Protein AF-0000000068832006 (afdb_homodimer)

Nearest PDB structures (foldseek):
  6ysb-assembly2_A  TM=9.174E-01  e=2.600E-36  Pyrus ussuriensis x Pyrus communis
  6ytz-assembly1_A-2  TM=9.062E-01  e=1.593E-36  Malus domestica
  6eow-assembly1_A  TM=9.172E-01  e=2.661E-35  Rubus idaeus
  4nh4-assembly1_A  TM=9.152E-01  e=1.357E-35  Zingiber officinale
  6eow-assembly2_D-2  TM=9.122E-01  e=2.661E-35  Rubus idaeus

Radius of gyration: 29.53 Å; Cα contacts (8 Å, |Δi|>4): 1652; chains: 2; bounding box: 50×93×69 Å

pLDDT: mean 96.19, std 4.78, range [53.78, 99.0]

Sequence (690 aa):
MAAPSTTKVWTLQHKPRGPVTADTFALENKPLRPLNDGEILVKLVYLSNDPAQRTWIDPSVVKERAYGPAPDEGDAMPSGFVGKVVQSKSASWKEGDLVNGLGSWSEYLVLNEKAVFPARTLEGYPTSIALSALGMTTLTAYCGLHEVGHVKPEHTVVISGAAGATGSAAVQIAKNIVGCKRVVGIAGGPEKCAWVKKLGADECLDYRSPSFEDDLVKATDGYVDVYFDNVGGSILNSMFKRMKRFSRIIACGAISGYNSRETVNMNNIFEVISMRITMQGFIVSDFMAQWPAAIEAVKKAIKEGKFTTEGTETLVKAQFDEVPQVWQRLFSGQNQGKLVTQLESMAAPSTTKVWTLQHKPRGPVTADTFALENKPLRPLNDGEILVKLVYLSNDPAQRTWIDPSVVKERAYGPAPDEGDAMPSGFVGKVVQSKSASWKEGDLVNGLGSWSEYLVLNEKAVFPARTLEGYPTSIALSALGMTTLTAYCGLHEVGHVKPEHTVVISGAAGATGSAAVQIAKNIVGCKRVVGIAGGPEKCAWVKKLGADECLDYRSPSFEDDLVKATDGYVDVYFDNVGGSILNSMFKRMKRFSRIIACGAISGYNSRETVNMNNIFEVISMRITMQGFIVSDFMAQWPAAIEAVKKAIKEGKFTTEGTETLVKAQFDEVPQVWQRLFSGQNQGKLVTQLES

Organism: Rhodotorula toruloides (NCBI:txid5286)

Structure (mmCIF, N/CA/C/O backbone):
data_AF-0000000068832006-model_v1
#
loop_
_entity.id
_entity.type
_entity.pdbx_description
1 polymer 'BY PROTMAP: gi|472587069|gb|EMS24568.1| quinone oxidoreductase'
#
loop_
_atom_site.group_PDB
_atom_site.id
_atom_site.type_symbol
_atom_site.label_atom_id
_atom_site.label_alt_id
_atom_site.label_comp_id
_atom_site.label_asym_id
_atom_site.label_entity_id
_atom_site.label_seq_id
_atom_site.pdbx_PDB_ins_code
_atom_site.Cartn_x
_atom_site.Cartn_y
_atom_site.Cartn_z
_atom_site.occupancy
_atom_site.B_iso_or_equiv
_atom_site.auth_seq_id
_atom_site.auth_comp_id
_atom_site.auth_asym_id
_atom_site.auth_atom_id
_atom_site.pdbx_PDB_model_num
ATOM 1 N N . MET A 1 1 ? 10.836 -48.312 -21.375 1 53.81 1 MET A N 1
ATOM 2 C CA . MET A 1 1 ? 10.938 -47.656 -22.672 1 53.81 1 MET A CA 1
ATOM 3 C C . MET A 1 1 ? 12.234 -46.875 -22.781 1 53.81 1 MET A C 1
ATOM 5 O O . MET A 1 1 ? 12.734 -46.344 -21.781 1 53.81 1 MET A O 1
ATOM 9 N N . ALA A 1 2 ? 12.977 -46.969 -23.797 1 67.75 2 ALA A N 1
ATOM 10 C CA . ALA A 1 2 ? 14.242 -46.25 -24 1 67.75 2 ALA A CA 1
ATOM 11 C C . ALA A 1 2 ? 14.047 -44.75 -23.875 1 67.75 2 ALA A C 1
ATOM 13 O O . ALA A 1 2 ? 13.023 -44.188 -24.312 1 67.75 2 ALA A O 1
ATOM 14 N N . ALA A 1 3 ? 14.828 -44.094 -23.078 1 79.25 3 ALA A N 1
ATOM 15 C CA . ALA A 1 3 ? 14.797 -42.656 -22.938 1 79.25 3 ALA A CA 1
ATOM 16 C C . ALA A 1 3 ? 14.922 -41.969 -24.297 1 79.25 3 ALA A C 1
ATOM 18 O O . ALA A 1 3 ? 15.688 -42.406 -25.156 1 79.25 3 ALA A O 1
ATOM 19 N N . PRO A 1 4 ? 14.023 -41.031 -24.531 1 90.62 4 PRO A N 1
ATOM 20 C CA . PRO A 1 4 ? 14.133 -40.312 -25.812 1 90.62 4 PRO A CA 1
ATOM 21 C C . PRO A 1 4 ? 15.461 -39.594 -25.953 1 90.62 4 PRO A C 1
ATOM 23 O O . PRO A 1 4 ? 16.125 -39.281 -24.969 1 90.62 4 PRO A O 1
ATOM 26 N N . SER A 1 5 ? 15.875 -39.375 -27.25 1 93.88 5 SER A N 1
ATOM 27 C CA . SER A 1 5 ? 17.125 -38.688 -27.531 1 93.88 5 SER A CA 1
ATOM 28 C C . SER A 1 5 ? 16.875 -37.188 -27.703 1 93.88 5 SER A C 1
ATOM 30 O O . SER A 1 5 ? 17.828 -36.406 -27.719 1 93.88 5 SER A O 1
ATOM 32 N N . THR A 1 6 ? 15.602 -36.812 -27.922 1 96.44 6 THR A N 1
ATOM 33 C CA . THR A 1 6 ? 15.219 -35.406 -28.062 1 96.44 6 THR A CA 1
ATOM 34 C C . THR A 1 6 ? 13.977 -35.125 -27.234 1 96.44 6 THR A C 1
ATOM 36 O O . THR A 1 6 ? 13.312 -36.031 -26.734 1 96.44 6 THR A O 1
ATOM 39 N N . THR A 1 7 ? 13.758 -33.844 -27.031 1 97.31 7 THR A N 1
ATOM 40 C CA . THR A 1 7 ? 12.555 -33.406 -26.359 1 97.31 7 THR A CA 1
ATOM 41 C C . THR A 1 7 ? 12 -32.156 -27.016 1 97.31 7 THR A C 1
ATOM 43 O O . THR A 1 7 ? 12.766 -31.344 -27.562 1 97.31 7 THR A O 1
ATOM 46 N N . LYS A 1 8 ? 10.641 -32.031 -27.016 1 97.81 8 LYS A N 1
ATOM 47 C CA . LYS A 1 8 ? 10.008 -30.781 -27.438 1 97.81 8 LYS A CA 1
ATOM 48 C C . LYS A 1 8 ? 10.047 -29.734 -26.328 1 97.81 8 LYS A C 1
ATOM 50 O O . LYS A 1 8 ? 9.852 -30.062 -25.156 1 97.81 8 LYS A O 1
ATOM 55 N N . VAL A 1 9 ? 10.352 -28.5 -26.703 1 98.31 9 VAL A N 1
ATOM 56 C CA . VAL A 1 9 ? 10.438 -27.391 -25.75 1 98.31 9 VAL A CA 1
ATOM 57 C C . VAL A 1 9 ? 9.836 -26.141 -26.375 1 98.31 9 VAL A C 1
ATOM 59 O O . VAL A 1 9 ? 10.031 -25.859 -27.562 1 98.31 9 VAL A O 1
ATOM 62 N N . TRP A 1 10 ? 9 -25.406 -25.609 1 98.56 10 TRP A N 1
ATOM 63 C CA . TRP A 1 10 ? 8.602 -24.062 -26.016 1 98.56 10 TRP A CA 1
ATOM 64 C C . TRP A 1 10 ? 9.609 -23.031 -25.516 1 98.56 10 TRP A C 1
ATOM 66 O O . TRP A 1 10 ? 9.906 -22.969 -24.312 1 98.56 10 TRP A O 1
ATOM 76 N N . THR A 1 11 ? 10.117 -22.266 -26.406 1 98.5 11 THR A N 1
ATOM 77 C CA . THR A 1 11 ? 11.086 -21.219 -26.047 1 98.5 11 THR A CA 1
ATOM 78 C C . THR A 1 11 ? 10.477 -19.844 -26.234 1 98.5 11 THR A C 1
ATOM 80 O O . THR A 1 11 ? 9.602 -19.641 -27.078 1 98.5 11 THR A O 1
ATOM 83 N N . LEU A 1 12 ? 10.867 -18.906 -25.391 1 98.38 12 LEU A N 1
ATOM 84 C CA . LEU A 1 12 ? 10.469 -17.5 -25.5 1 98.38 12 LEU A CA 1
ATOM 85 C C . LEU A 1 12 ? 11.195 -16.828 -26.656 1 98.38 12 LEU A C 1
ATOM 87 O O . LEU A 1 12 ? 12.422 -16.688 -26.641 1 98.38 12 LEU A O 1
ATOM 91 N N . GLN A 1 13 ? 10.43 -16.375 -27.594 1 97.56 13 GLN A N 1
ATOM 92 C CA . GLN A 1 13 ? 11.055 -15.781 -28.781 1 97.56 13 GLN A CA 1
ATOM 93 C C . GLN A 1 13 ? 11.211 -14.273 -28.609 1 97.56 13 GLN A C 1
ATOM 95 O O . GLN A 1 13 ? 12.25 -13.703 -28.953 1 97.56 13 GLN A O 1
ATOM 100 N N . HIS A 1 14 ? 10.125 -13.664 -28.172 1 94.81 14 HIS A N 1
ATOM 101 C CA . HIS A 1 14 ? 10.117 -12.227 -27.922 1 94.81 14 HIS A CA 1
ATOM 102 C C . HIS A 1 14 ? 9.305 -11.898 -26.672 1 94.81 14 HIS A C 1
ATOM 104 O O . HIS A 1 14 ? 8.219 -12.445 -26.469 1 94.81 14 HIS A O 1
ATOM 110 N N . LYS A 1 15 ? 9.883 -11.039 -25.891 1 94.12 15 LYS A N 1
ATOM 111 C CA . LYS A 1 15 ? 9.125 -10.555 -24.75 1 94.12 15 LYS A CA 1
ATOM 112 C C . LYS A 1 15 ? 8.016 -9.602 -25.172 1 94.12 15 LYS A C 1
ATOM 114 O O . LYS A 1 15 ? 8.281 -8.594 -25.828 1 94.12 15 LYS A O 1
ATOM 119 N N . PRO A 1 16 ? 6.906 -9.922 -24.75 1 91.56 16 PRO A N 1
ATOM 120 C CA . PRO A 1 16 ? 5.785 -9.141 -25.281 1 91.56 16 PRO A CA 1
ATOM 121 C C . PRO A 1 16 ? 5.594 -7.816 -24.531 1 91.56 16 PRO A C 1
ATOM 123 O O . PRO A 1 16 ? 5.668 -7.785 -23.297 1 91.56 16 PRO A O 1
ATOM 126 N N . ARG A 1 17 ? 5.328 -6.617 -25.094 1 82.62 17 ARG A N 1
ATOM 127 C CA . ARG A 1 17 ? 4.984 -5.324 -24.5 1 82.62 17 ARG A CA 1
ATOM 128 C C . ARG A 1 17 ? 3.473 -5.156 -24.391 1 82.62 17 ARG A C 1
ATOM 130 O O . ARG A 1 17 ? 2.986 -4.348 -23.609 1 82.62 17 ARG A O 1
ATOM 137 N N . GLY A 1 18 ? 2.705 -6.035 -24.953 1 82.31 18 GLY A N 1
ATOM 138 C CA . GLY A 1 18 ? 1.256 -6.145 -24.969 1 82.31 18 GLY A CA 1
ATOM 139 C C . GLY A 1 18 ? 0.763 -7.574 -24.859 1 82.31 18 GLY A C 1
ATOM 140 O O . GLY A 1 18 ? 1.41 -8.414 -24.234 1 82.31 18 GLY A O 1
ATOM 141 N N . PRO A 1 19 ? -0.355 -7.77 -25.359 1 85.88 19 PRO A N 1
ATOM 142 C CA . PRO A 1 19 ? -0.875 -9.141 -25.281 1 85.88 19 PRO A CA 1
ATOM 143 C C . PRO A 1 19 ? 0.062 -10.164 -25.906 1 85.88 19 PRO A C 1
ATOM 145 O O . PRO A 1 19 ? 0.796 -9.836 -26.844 1 85.88 19 PRO A O 1
ATOM 148 N N . VAL A 1 20 ? 0.102 -11.305 -25.359 1 91.38 20 VAL A N 1
ATOM 149 C CA . VAL A 1 20 ? 0.859 -12.422 -25.922 1 91.38 20 VAL A CA 1
ATOM 150 C C . VAL A 1 20 ? 0.28 -12.82 -27.266 1 91.38 20 VAL A C 1
ATOM 152 O O . VAL A 1 20 ? -0.939 -12.938 -27.422 1 91.38 20 VAL A O 1
ATOM 155 N N . THR A 1 21 ? 1.169 -12.922 -28.234 1 89.88 21 THR A N 1
ATOM 156 C CA . THR A 1 21 ? 0.768 -13.328 -29.578 1 89.88 21 THR A CA 1
ATOM 157 C C . THR A 1 21 ? 1.37 -14.68 -29.938 1 89.88 21 THR A C 1
ATOM 159 O O . THR A 1 21 ? 2.164 -15.234 -29.172 1 89.88 21 THR A O 1
ATOM 162 N N . ALA A 1 22 ? 0.987 -15.188 -31.094 1 86.31 22 ALA A N 1
ATOM 163 C CA . ALA A 1 22 ? 1.406 -16.516 -31.516 1 86.31 22 ALA A CA 1
ATOM 164 C C . ALA A 1 22 ? 2.92 -16.594 -31.688 1 86.31 22 ALA A C 1
ATOM 166 O O . ALA A 1 22 ? 3.523 -17.656 -31.531 1 86.31 22 ALA A O 1
ATOM 167 N N . ASP A 1 23 ? 3.535 -15.508 -31.922 1 90.69 23 ASP A N 1
ATOM 168 C CA . ASP A 1 23 ? 4.965 -15.508 -32.219 1 90.69 23 ASP A CA 1
ATOM 169 C C . ASP A 1 23 ? 5.797 -15.266 -30.969 1 90.69 23 ASP A C 1
ATOM 171 O O . ASP A 1 23 ? 7.023 -15.203 -31.031 1 90.69 23 ASP A O 1
ATOM 175 N N . THR A 1 24 ? 5.156 -15.141 -29.875 1 96.75 24 THR A N 1
ATOM 176 C CA . THR A 1 24 ? 5.867 -14.945 -28.609 1 96.75 24 THR A CA 1
ATOM 177 C C . THR A 1 24 ? 6.68 -16.188 -28.25 1 96.75 24 THR A C 1
ATOM 179 O O . THR A 1 24 ? 7.762 -16.078 -27.672 1 96.75 24 THR A O 1
ATOM 182 N N . PHE A 1 25 ? 6.191 -17.297 -28.625 1 98.06 25 PHE A N 1
ATOM 183 C CA . PHE A 1 25 ? 6.852 -18.562 -28.328 1 98.06 25 PHE A CA 1
ATOM 184 C C .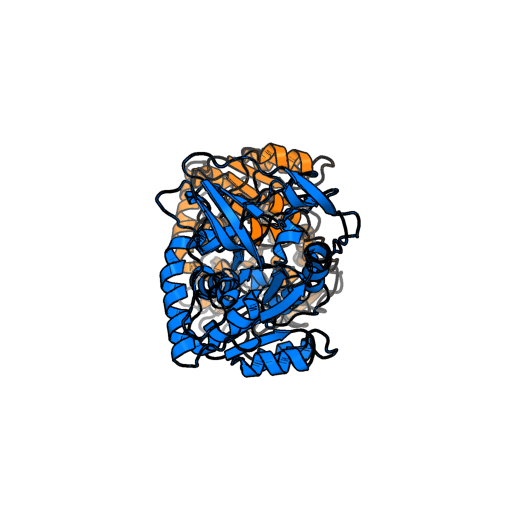 PHE A 1 25 ? 7.109 -19.359 -29.594 1 98.06 25 PHE A C 1
ATOM 186 O O . PHE A 1 25 ? 6.449 -19.156 -30.609 1 98.06 25 PHE A O 1
ATOM 193 N N . ALA A 1 26 ? 8.039 -20.25 -29.531 1 98.12 26 ALA A N 1
ATOM 194 C CA . ALA A 1 26 ? 8.312 -21.188 -30.609 1 98.12 26 ALA A CA 1
ATOM 195 C C . ALA A 1 26 ? 8.516 -22.594 -30.078 1 98.12 26 ALA A C 1
ATOM 197 O O . ALA A 1 26 ? 9.141 -22.781 -29.031 1 98.12 26 ALA A O 1
ATOM 198 N N . LEU A 1 27 ? 8 -23.547 -30.828 1 98.06 27 LEU A N 1
ATOM 199 C CA . LEU A 1 27 ? 8.219 -24.953 -30.516 1 98.06 27 LEU A CA 1
ATOM 200 C C . LEU A 1 27 ? 9.508 -25.469 -31.141 1 98.06 27 LEU A C 1
ATOM 202 O O . LEU A 1 27 ? 9.719 -25.328 -32.344 1 98.06 27 LEU A O 1
ATOM 206 N N . GLU A 1 28 ? 10.336 -26.016 -30.297 1 97.88 28 GLU A N 1
ATOM 207 C CA . GLU A 1 28 ? 11.625 -26.516 -30.766 1 97.88 28 GLU A CA 1
ATOM 208 C C . GLU A 1 28 ? 11.852 -27.969 -30.312 1 97.88 28 GLU A C 1
ATOM 210 O O . GLU A 1 28 ? 11.289 -28.406 -29.312 1 97.88 28 GLU A O 1
ATOM 215 N N . ASN A 1 29 ? 12.641 -28.672 -31.125 1 97.44 29 ASN A N 1
ATOM 216 C CA . ASN A 1 29 ? 13.188 -29.969 -30.719 1 97.44 29 ASN A CA 1
ATOM 217 C C . ASN A 1 29 ? 14.648 -29.844 -30.281 1 97.44 29 ASN A C 1
ATOM 219 O O . ASN A 1 29 ? 15.492 -29.406 -31.062 1 97.44 29 ASN A O 1
ATOM 223 N N . LYS A 1 30 ? 14.844 -30.203 -29.062 1 96.75 30 LYS A N 1
ATOM 224 C CA . LYS A 1 30 ? 16.203 -30.094 -28.516 1 96.75 30 LYS A CA 1
ATOM 225 C C . LYS A 1 30 ? 16.75 -31.469 -28.141 1 96.75 30 LYS A C 1
ATOM 227 O O . LYS A 1 30 ? 16 -32.344 -27.719 1 96.75 30 LYS A O 1
ATOM 232 N N . PRO A 1 31 ? 18.031 -31.625 -28.266 1 96.31 31 PRO A N 1
ATOM 233 C CA . PRO A 1 31 ? 18.625 -32.906 -27.828 1 96.31 31 PRO A CA 1
ATOM 234 C C . PRO A 1 31 ? 18.594 -33.094 -26.312 1 96.31 31 PRO A C 1
ATOM 236 O O . PRO A 1 31 ? 18.734 -32.094 -25.578 1 96.31 31 PRO A O 1
ATOM 239 N N . LEU A 1 32 ? 18.453 -34.281 -25.922 1 96.5 32 LEU A N 1
ATOM 240 C CA . LEU A 1 32 ? 18.594 -34.656 -24.531 1 96.5 32 LEU A CA 1
ATOM 241 C C . LEU A 1 32 ? 19.969 -35.281 -24.281 1 96.5 32 LEU A C 1
ATOM 243 O O . LEU A 1 32 ? 20.312 -36.312 -24.875 1 96.5 32 LEU A O 1
ATOM 247 N N . ARG A 1 33 ? 20.656 -34.719 -23.438 1 94 33 ARG A N 1
ATOM 248 C CA . ARG A 1 33 ? 21.984 -35.25 -23.109 1 94 33 ARG A CA 1
ATOM 249 C C . ARG A 1 33 ? 21.891 -36.375 -22.094 1 94 33 ARG A C 1
ATOM 251 O O . ARG A 1 33 ? 20.875 -36.5 -21.406 1 94 33 ARG A O 1
ATOM 258 N N . PRO A 1 34 ? 23 -37.188 -22.109 1 94.25 34 PRO A N 1
ATOM 259 C CA . PRO A 1 34 ? 23.031 -38.188 -21.047 1 94.25 34 PRO A CA 1
ATOM 260 C C . PRO A 1 34 ? 23.062 -37.562 -19.656 1 94.25 34 PRO A C 1
ATOM 262 O O . PRO A 1 34 ? 23.578 -36.469 -19.484 1 94.25 34 PRO A O 1
ATOM 265 N N . LEU A 1 35 ? 22.578 -38.344 -18.703 1 97.19 35 LEU A N 1
ATOM 266 C CA . LEU A 1 35 ? 22.516 -37.875 -17.328 1 97.19 35 LEU A CA 1
ATOM 267 C C . LEU A 1 35 ? 23.906 -37.844 -16.703 1 97.19 35 LEU A C 1
ATOM 269 O O . LEU A 1 35 ? 24.703 -38.781 -16.922 1 97.19 35 LEU A O 1
ATOM 273 N N . ASN A 1 36 ? 24.203 -36.781 -15.969 1 97.62 36 ASN A N 1
ATOM 274 C CA . ASN A 1 36 ? 25.344 -36.781 -15.047 1 97.62 36 ASN A CA 1
ATOM 275 C C . ASN A 1 36 ? 24.953 -37.344 -13.688 1 97.62 36 ASN A C 1
ATOM 277 O O . ASN A 1 36 ? 23.766 -37.531 -13.398 1 97.62 36 ASN A O 1
ATOM 281 N N . ASP A 1 37 ? 26 -37.688 -12.93 1 97.75 37 ASP A N 1
ATOM 282 C CA . ASP A 1 37 ? 25.719 -38.125 -11.562 1 97.75 37 ASP A CA 1
ATOM 283 C C . ASP A 1 37 ? 24.906 -37.062 -10.812 1 97.75 37 ASP A C 1
ATOM 285 O O . ASP A 1 37 ? 25.203 -35.875 -10.867 1 97.75 37 ASP A O 1
ATOM 289 N N . GLY A 1 38 ? 23.859 -37.562 -10.156 1 98.19 38 GLY A N 1
ATOM 290 C CA . GLY A 1 38 ? 23.031 -36.656 -9.375 1 98.19 38 GLY A CA 1
ATOM 291 C C . GLY A 1 38 ? 21.906 -36.031 -10.188 1 98.19 38 GLY A C 1
ATOM 292 O O . GLY A 1 38 ? 21.188 -35.156 -9.695 1 98.19 38 GLY A O 1
ATOM 293 N N . GLU A 1 39 ? 21.703 -36.5 -11.391 1 98.31 39 GLU A N 1
ATOM 294 C CA . GLU A 1 39 ? 20.656 -35.938 -12.242 1 98.31 39 GLU A CA 1
ATOM 295 C C . GLU A 1 39 ? 19.562 -36.969 -12.508 1 98.31 39 GLU A C 1
ATOM 297 O O . GLU A 1 39 ? 19.781 -38.188 -12.359 1 98.31 39 GLU A O 1
ATOM 302 N N . ILE A 1 40 ? 18.438 -36.5 -12.859 1 98.19 40 ILE A N 1
ATOM 303 C CA . ILE A 1 40 ? 17.297 -37.344 -13.219 1 98.19 40 ILE A CA 1
ATOM 304 C C . ILE A 1 40 ? 16.672 -36.812 -14.523 1 98.19 40 ILE A C 1
ATOM 306 O O . ILE A 1 40 ? 16.75 -35.625 -14.828 1 98.19 40 ILE A O 1
ATOM 310 N N . LEU A 1 41 ? 16.141 -37.75 -15.273 1 98.31 41 LEU A N 1
ATOM 311 C CA . LEU A 1 41 ? 15.281 -37.438 -16.406 1 98.31 41 LEU A CA 1
ATOM 312 C C . LEU A 1 41 ? 13.805 -37.531 -16.016 1 98.31 41 LEU A C 1
ATOM 314 O O . LEU A 1 41 ? 13.367 -38.594 -15.547 1 98.31 41 LEU A O 1
ATOM 318 N N . VAL A 1 42 ? 13.117 -36.469 -16.172 1 98.25 42 VAL A N 1
ATOM 319 C CA . VAL A 1 42 ? 11.719 -36.406 -15.75 1 98.25 42 VAL A CA 1
ATOM 320 C C . VAL A 1 42 ? 10.82 -36.219 -16.969 1 98.25 42 VAL A C 1
ATOM 322 O O . VAL A 1 42 ? 11.062 -35.344 -17.812 1 98.25 42 VAL A O 1
ATOM 325 N N . LYS A 1 43 ? 9.852 -37.094 -17.141 1 98.19 43 LYS A N 1
ATOM 326 C CA . LYS A 1 43 ? 8.773 -36.875 -18.094 1 98.19 43 LYS A CA 1
ATOM 327 C C . LYS A 1 43 ? 7.645 -36.062 -17.484 1 98.19 43 LYS A C 1
ATOM 329 O O . LYS A 1 43 ? 7.047 -36.469 -16.484 1 98.19 43 LYS A O 1
ATOM 334 N N . LEU A 1 44 ? 7.352 -34.906 -18.047 1 98.31 44 LEU A N 1
ATOM 335 C CA . LEU A 1 44 ? 6.32 -34.062 -17.469 1 98.31 44 LEU A CA 1
ATOM 336 C C . LEU A 1 44 ? 4.93 -34.594 -17.766 1 98.31 44 LEU A C 1
ATOM 338 O O . LEU A 1 44 ? 4.668 -35.094 -18.875 1 98.31 44 LEU A O 1
ATOM 342 N N . VAL A 1 45 ? 4.121 -34.656 -16.75 1 98.25 45 VAL A N 1
ATOM 343 C CA . VAL A 1 45 ? 2.764 -35.156 -16.828 1 98.25 45 VAL A CA 1
ATOM 344 C C . VAL A 1 45 ? 1.76 -34.031 -16.797 1 98.25 45 VAL A C 1
ATOM 346 O O . VAL A 1 45 ? 0.832 -33.969 -17.609 1 98.25 45 VAL A O 1
ATOM 349 N N . TYR A 1 46 ? 1.903 -33.125 -15.836 1 98.56 46 TYR A N 1
ATOM 350 C CA . TYR A 1 46 ? 1.081 -31.938 -15.695 1 98.56 46 TYR A CA 1
ATOM 351 C C . TYR A 1 46 ? 1.938 -30.688 -15.742 1 98.56 46 TYR A C 1
ATOM 353 O O . TYR A 1 46 ? 3.049 -30.656 -15.211 1 98.56 46 TYR A O 1
ATOM 361 N N . LEU A 1 47 ? 1.451 -29.672 -16.391 1 98.75 47 LEU A N 1
ATOM 362 C CA . LEU A 1 47 ? 2.047 -28.344 -16.344 1 98.75 47 LEU A CA 1
ATOM 363 C C . LEU A 1 47 ? 1.142 -27.359 -15.602 1 98.75 47 LEU A C 1
ATOM 365 O O . LEU A 1 47 ? -0.069 -27.328 -15.836 1 98.75 47 LEU A O 1
ATOM 369 N N . SER A 1 48 ? 1.762 -26.703 -14.656 1 98.44 48 SER A N 1
ATOM 370 C CA . SER A 1 48 ? 1.053 -25.625 -13.977 1 98.44 48 SER A CA 1
ATOM 371 C C . SER A 1 48 ? 0.887 -24.406 -14.883 1 98.44 48 SER A C 1
ATOM 373 O O . SER A 1 48 ? 1.839 -23.984 -15.547 1 98.44 48 SER A O 1
ATOM 375 N N . ASN A 1 49 ? -0.286 -23.922 -15.016 1 98 49 ASN A N 1
ATOM 376 C CA . ASN A 1 49 ? -0.511 -22.656 -15.688 1 98 49 ASN A CA 1
ATOM 377 C C . ASN A 1 49 ? -0.716 -21.516 -14.695 1 98 49 ASN A C 1
ATOM 379 O O . ASN A 1 49 ? -1.704 -21.5 -13.953 1 98 49 ASN A O 1
ATOM 383 N N . ASP A 1 50 ? 0.205 -20.578 -14.688 1 97.19 50 ASP A N 1
ATOM 384 C CA . ASP A 1 50 ? 0.212 -19.516 -13.695 1 97.19 50 ASP A CA 1
ATOM 385 C C . ASP A 1 50 ? 0.227 -18.141 -14.359 1 97.19 50 ASP A C 1
ATOM 387 O O . ASP A 1 50 ? 1.087 -17.859 -15.203 1 97.19 50 ASP A O 1
ATOM 391 N N . PRO A 1 51 ? -0.721 -17.234 -13.938 1 95.75 51 PRO A N 1
ATOM 392 C CA . PRO A 1 51 ? -0.672 -15.867 -14.445 1 95.75 51 PRO A CA 1
ATOM 393 C C . PRO A 1 51 ? 0.685 -15.203 -14.227 1 95.75 51 PRO A C 1
ATOM 395 O O . PRO A 1 51 ? 1.107 -14.375 -15.039 1 95.75 51 PRO A O 1
ATOM 398 N N . ALA A 1 52 ? 1.407 -15.57 -13.203 1 95 52 ALA A N 1
ATOM 399 C CA . ALA A 1 52 ? 2.721 -15.016 -12.883 1 95 52 ALA A CA 1
ATOM 400 C C . ALA A 1 52 ? 3.699 -15.227 -14.039 1 95 52 ALA A C 1
ATOM 402 O O . ALA A 1 52 ? 4.617 -14.422 -14.227 1 95 52 ALA A O 1
ATOM 403 N N . GLN A 1 53 ? 3.521 -16.234 -14.859 1 96.62 53 GLN A N 1
ATOM 404 C CA . GLN A 1 53 ? 4.375 -16.484 -16.016 1 96.62 53 GLN A CA 1
ATOM 405 C C . GLN A 1 53 ? 4.363 -15.281 -16.969 1 96.62 53 GLN A C 1
ATOM 407 O O . GLN A 1 53 ? 5.363 -15 -17.625 1 96.62 53 GLN A O 1
ATOM 412 N N . ARG A 1 54 ? 3.205 -14.602 -16.984 1 95.69 54 ARG A N 1
ATOM 413 C CA . ARG A 1 54 ? 3.121 -13.414 -17.828 1 95.69 54 ARG A CA 1
ATOM 414 C C . ARG A 1 54 ? 4.051 -12.312 -17.328 1 95.69 54 ARG A C 1
ATOM 416 O O . ARG A 1 54 ? 4.684 -11.617 -18.125 1 95.69 54 ARG A O 1
ATOM 423 N N . THR A 1 55 ? 4.094 -12.188 -16.016 1 93.88 55 THR A N 1
ATOM 424 C CA . THR A 1 55 ? 4.934 -11.141 -15.438 1 93.88 55 THR A CA 1
ATOM 425 C C . THR A 1 55 ? 6.41 -11.477 -15.602 1 93.88 55 THR A C 1
ATOM 427 O O . THR A 1 55 ? 7.25 -10.586 -15.727 1 93.88 55 THR A O 1
ATOM 430 N N . TRP A 1 56 ? 6.75 -12.742 -15.727 1 95.56 56 TRP A N 1
ATOM 431 C CA . TRP A 1 56 ? 8.133 -13.195 -15.844 1 95.56 56 TRP A CA 1
ATOM 432 C C . TRP A 1 56 ? 8.719 -12.789 -17.188 1 95.56 56 TRP A C 1
ATOM 434 O O . TRP A 1 56 ? 9.938 -12.633 -17.328 1 95.56 56 TRP A O 1
ATOM 444 N N . ILE A 1 57 ? 7.863 -12.648 -18.125 1 95.81 57 ILE A N 1
ATOM 445 C CA . ILE A 1 57 ? 8.383 -12.414 -19.469 1 95.81 57 ILE A CA 1
ATOM 446 C C . ILE A 1 57 ? 8.117 -10.969 -19.891 1 95.81 57 ILE A C 1
ATOM 448 O O . ILE A 1 57 ? 8.227 -10.625 -21.062 1 95.81 57 ILE A O 1
ATOM 452 N N . ASP A 1 58 ? 7.727 -10.156 -18.953 1 92.94 58 ASP A N 1
ATOM 453 C CA . ASP A 1 58 ? 7.594 -8.727 -19.219 1 92.94 58 ASP A CA 1
ATOM 454 C C . ASP A 1 58 ? 8.953 -8.086 -19.469 1 92.94 58 ASP A C 1
ATOM 456 O O . ASP A 1 58 ? 9.914 -8.344 -18.75 1 92.94 58 ASP A O 1
ATOM 460 N N . PRO A 1 59 ? 9.039 -7.246 -20.5 1 91.75 59 PRO A N 1
ATOM 461 C CA . PRO A 1 59 ? 10.336 -6.672 -20.844 1 91.75 59 PRO A CA 1
ATOM 462 C C . PRO A 1 59 ? 10.867 -5.715 -19.781 1 91.75 59 PRO A C 1
ATOM 464 O O . PRO A 1 59 ? 12.062 -5.41 -19.766 1 91.75 59 PRO A O 1
ATOM 467 N N . SER A 1 60 ? 10.023 -5.266 -18.906 1 88.25 60 SER A N 1
ATOM 468 C CA . SER A 1 60 ? 10.438 -4.297 -17.891 1 88.25 60 SER A CA 1
ATOM 469 C C . SER A 1 60 ? 11.078 -4.984 -16.688 1 88.25 60 SER A C 1
ATOM 471 O O . SER A 1 60 ? 11.625 -4.324 -15.812 1 88.25 60 SER A O 1
ATOM 473 N N . VAL A 1 61 ? 11.086 -6.262 -16.719 1 91.06 61 VAL A N 1
ATOM 474 C CA . VAL A 1 61 ? 11.633 -6.996 -15.578 1 91.06 61 VAL A CA 1
ATOM 475 C C . VAL A 1 61 ? 13.141 -6.758 -15.477 1 91.06 61 VAL A C 1
ATOM 477 O O . VAL A 1 61 ? 13.867 -6.969 -16.453 1 91.06 61 VAL A O 1
ATOM 480 N N . VAL A 1 62 ? 13.516 -6.234 -14.312 1 91.69 62 VAL A N 1
ATOM 481 C CA . VAL A 1 62 ? 14.93 -6.141 -13.969 1 91.69 62 VAL A CA 1
ATOM 482 C C . VAL A 1 62 ? 15.391 -7.438 -13.305 1 91.69 62 VAL A C 1
ATOM 484 O O . VAL A 1 62 ? 14.922 -7.781 -12.219 1 91.69 62 VAL A O 1
ATOM 487 N N . LYS A 1 63 ? 16.312 -8.125 -13.836 1 93 63 LYS A N 1
ATOM 488 C CA . LYS A 1 63 ? 16.688 -9.484 -13.453 1 93 63 LYS A CA 1
ATOM 489 C C . LYS A 1 63 ? 17.094 -9.547 -11.984 1 93 63 LYS A C 1
ATOM 491 O O . LYS A 1 63 ? 16.688 -10.453 -11.258 1 93 63 LYS A O 1
ATOM 496 N N . GLU A 1 64 ? 17.844 -8.539 -11.594 1 91.81 64 GLU A N 1
ATOM 497 C CA . GLU A 1 64 ? 18.344 -8.539 -10.219 1 91.81 64 GLU A CA 1
ATOM 498 C C . GLU A 1 64 ? 17.203 -8.359 -9.219 1 91.81 64 GLU A C 1
ATOM 500 O O . GLU A 1 64 ? 17.359 -8.648 -8.031 1 91.81 64 GLU A O 1
ATOM 505 N N . ARG A 1 65 ? 16.047 -7.91 -9.688 1 94.25 65 ARG A N 1
ATOM 506 C CA . ARG A 1 65 ? 14.922 -7.621 -8.805 1 94.25 65 ARG A CA 1
ATOM 507 C C . ARG A 1 65 ? 13.773 -8.594 -9.055 1 94.25 65 ARG A C 1
ATOM 509 O O . ARG A 1 65 ? 12.695 -8.445 -8.477 1 94.25 65 ARG A O 1
ATOM 516 N N . ALA A 1 66 ? 14.039 -9.547 -9.914 1 94.56 66 ALA A N 1
ATOM 517 C CA . ALA A 1 66 ? 12.969 -10.477 -10.273 1 94.56 66 ALA A CA 1
ATOM 518 C C . ALA A 1 66 ? 12.602 -11.367 -9.086 1 94.56 66 ALA A C 1
ATOM 520 O O . ALA A 1 66 ? 13.477 -11.82 -8.344 1 94.56 66 ALA A O 1
ATOM 521 N N . TYR A 1 67 ? 11.312 -11.672 -8.867 1 93.25 67 TYR A N 1
ATOM 522 C CA . TYR A 1 67 ? 10.852 -12.516 -7.773 1 93.25 67 TYR A CA 1
ATOM 523 C C . TYR A 1 67 ? 10.742 -13.969 -8.219 1 93.25 67 TYR A C 1
ATOM 525 O O . TYR A 1 67 ? 10.641 -14.875 -7.383 1 93.25 67 TYR A O 1
ATOM 533 N N . GLY A 1 68 ? 10.703 -14.227 -9.469 1 93.62 68 GLY A N 1
ATOM 534 C CA . GLY A 1 68 ? 10.656 -15.531 -10.102 1 93.62 68 GLY A CA 1
ATOM 535 C C . GLY A 1 68 ? 11.602 -15.656 -11.281 1 93.62 68 GLY A C 1
ATOM 536 O O . GLY A 1 68 ? 12.508 -14.836 -11.453 1 93.62 68 GLY A O 1
ATOM 537 N N . PRO A 1 69 ? 11.359 -16.688 -12.094 1 95.44 69 PRO A N 1
ATOM 538 C CA . PRO A 1 69 ? 12.203 -16.812 -13.281 1 95.44 69 PRO A CA 1
ATOM 539 C C . PRO A 1 69 ? 12.164 -15.562 -14.156 1 95.44 69 PRO A C 1
ATOM 541 O O . PRO A 1 69 ? 11.141 -14.883 -14.227 1 95.44 69 PRO A O 1
ATOM 544 N N . ALA A 1 70 ? 13.227 -15.211 -14.719 1 96.12 70 ALA A N 1
ATOM 545 C CA . ALA A 1 70 ? 13.367 -14.109 -15.664 1 96.12 70 ALA A CA 1
ATOM 546 C C . ALA A 1 70 ? 14.047 -14.578 -16.953 1 96.12 70 ALA A C 1
ATOM 548 O O . ALA A 1 70 ? 15.188 -14.203 -17.219 1 96.12 70 ALA A O 1
ATOM 549 N N . PRO A 1 71 ? 13.289 -15.328 -17.688 1 97.44 71 PRO A N 1
ATOM 550 C CA . PRO A 1 71 ? 13.898 -15.898 -18.891 1 97.44 71 PRO A CA 1
ATOM 551 C C . PRO A 1 71 ? 14.281 -14.828 -19.906 1 97.44 71 PRO A C 1
ATOM 553 O O . PRO A 1 71 ? 13.57 -13.836 -20.078 1 97.44 71 PRO A O 1
ATOM 556 N N . ASP A 1 72 ? 15.375 -15.102 -20.609 1 97.31 72 ASP A N 1
ATOM 557 C CA . ASP A 1 72 ? 15.742 -14.32 -21.797 1 97.31 72 ASP A CA 1
ATOM 558 C C . ASP A 1 72 ? 15.109 -14.891 -23.047 1 97.31 72 ASP A C 1
ATOM 560 O O . ASP A 1 72 ? 14.656 -16.047 -23.062 1 97.31 72 ASP A O 1
ATOM 564 N N . GLU A 1 73 ? 14.992 -14.008 -24.031 1 97.12 73 GLU A N 1
ATOM 565 C CA . GLU A 1 73 ? 14.602 -14.547 -25.328 1 97.12 73 GLU A CA 1
ATOM 566 C C . GLU A 1 73 ? 15.531 -15.68 -25.766 1 97.12 73 GLU A C 1
ATOM 568 O O . GLU A 1 73 ? 16.75 -15.562 -25.656 1 97.12 73 GLU A O 1
ATOM 573 N N . GLY A 1 74 ? 14.961 -16.781 -26.125 1 97.44 74 GLY A N 1
ATOM 574 C CA . GLY A 1 74 ? 15.711 -17.984 -26.453 1 97.44 74 GLY A CA 1
ATOM 575 C C . GLY A 1 74 ? 15.641 -19.047 -25.375 1 97.44 74 GLY A C 1
ATOM 576 O O . GLY A 1 74 ? 15.914 -20.219 -25.625 1 97.44 74 GLY A O 1
ATOM 577 N N . ASP A 1 75 ? 15.281 -18.656 -24.234 1 97.94 75 ASP A N 1
ATOM 578 C CA . ASP A 1 75 ? 15.188 -19.594 -23.125 1 97.94 75 ASP A CA 1
ATOM 579 C C . ASP A 1 75 ? 13.898 -20.406 -23.203 1 97.94 75 ASP A C 1
ATOM 581 O O . ASP A 1 75 ? 12.906 -19.953 -23.766 1 97.94 75 ASP A O 1
ATOM 585 N N . ALA A 1 76 ? 13.945 -21.625 -22.625 1 98.38 76 ALA A N 1
ATOM 586 C CA . ALA A 1 76 ? 12.719 -22.391 -22.438 1 98.38 76 ALA A CA 1
ATOM 587 C C . ALA A 1 76 ? 11.766 -21.672 -21.484 1 98.38 76 ALA A C 1
ATOM 589 O O . ALA A 1 76 ? 12.195 -21.109 -20.469 1 98.38 76 ALA A O 1
ATOM 590 N N . MET A 1 77 ? 10.492 -21.641 -21.812 1 98.44 77 MET A N 1
ATOM 591 C CA . MET A 1 77 ? 9.508 -20.938 -20.984 1 98.44 77 MET A CA 1
ATOM 592 C C . MET A 1 77 ? 9.32 -21.641 -19.641 1 98.44 77 MET A C 1
ATOM 594 O O . MET A 1 77 ? 8.922 -22.812 -19.609 1 98.44 77 MET A O 1
ATOM 598 N N . PRO A 1 78 ? 9.539 -20.953 -18.531 1 98.38 78 PRO A N 1
ATOM 599 C CA . PRO A 1 78 ? 9.469 -21.594 -17.219 1 98.38 78 PRO A CA 1
ATOM 600 C C . PRO A 1 78 ? 8.039 -21.953 -16.812 1 98.38 78 PRO A C 1
ATOM 602 O O . PRO A 1 78 ? 7.098 -21.234 -17.156 1 98.38 78 PRO A O 1
ATOM 605 N N . SER A 1 79 ? 7.961 -23.031 -16.094 1 98.31 79 SER A N 1
ATOM 606 C CA . SER A 1 79 ? 6.668 -23.5 -15.602 1 98.31 79 SER A CA 1
ATOM 607 C C . SER A 1 79 ? 6.836 -24.484 -14.445 1 98.31 79 SER A C 1
ATOM 609 O O . SER A 1 79 ? 7.797 -25.25 -14.422 1 98.31 79 SER A O 1
ATOM 611 N N . GLY A 1 80 ? 5.883 -24.406 -13.523 1 98 80 GLY A N 1
ATOM 612 C CA . GLY A 1 80 ? 5.746 -25.516 -12.602 1 98 80 GLY A CA 1
ATOM 613 C C . GLY A 1 80 ? 5.246 -26.797 -13.273 1 98 80 GLY A C 1
ATOM 614 O O . GLY A 1 80 ? 4.586 -26.734 -14.312 1 98 80 GLY A O 1
ATOM 615 N N . PHE A 1 81 ? 5.613 -27.922 -12.633 1 98.5 81 PHE A N 1
ATOM 616 C CA . PHE A 1 81 ? 5.207 -29.172 -13.242 1 98.5 81 PHE A CA 1
ATOM 617 C C . PHE A 1 81 ? 5.055 -30.266 -12.195 1 98.5 81 PHE A C 1
ATOM 619 O O . PHE A 1 81 ? 5.504 -30.109 -11.055 1 98.5 81 PHE A O 1
ATOM 626 N N . VAL A 1 82 ? 4.301 -31.25 -12.5 1 98.5 82 VAL A N 1
ATOM 627 C CA . VAL A 1 82 ? 4.402 -32.594 -11.938 1 98.5 82 VAL A CA 1
ATOM 628 C C . VAL A 1 82 ? 4.883 -33.562 -13.008 1 98.5 82 VAL A C 1
ATOM 630 O O . VAL A 1 82 ? 4.398 -33.531 -14.141 1 98.5 82 VAL A O 1
ATOM 633 N N . GLY A 1 83 ? 5.879 -34.312 -12.664 1 98.31 83 GLY A N 1
ATOM 634 C CA . GLY A 1 83 ? 6.43 -35.25 -13.617 1 98.31 83 GLY A CA 1
ATOM 635 C C . GLY A 1 83 ? 6.852 -36.562 -12.984 1 98.31 83 GLY A C 1
ATOM 636 O O . GLY A 1 83 ? 6.82 -36.719 -11.758 1 98.31 83 GLY A O 1
ATOM 637 N N . LYS A 1 84 ? 7.148 -37.5 -13.844 1 97.94 84 LYS A N 1
ATOM 638 C CA . LYS A 1 84 ? 7.621 -38.812 -13.43 1 97.94 84 LYS A CA 1
ATOM 639 C C . LYS A 1 84 ? 9.086 -39 -13.797 1 97.94 84 LYS A C 1
ATOM 641 O O . LYS A 1 84 ? 9.492 -38.75 -14.93 1 97.94 84 LYS A O 1
ATOM 646 N N . VAL A 1 85 ? 9.836 -39.5 -12.805 1 98.25 85 VAL A N 1
ATOM 647 C CA . VAL A 1 85 ? 11.219 -39.844 -13.102 1 98.25 85 VAL A CA 1
ATOM 648 C C . VAL A 1 85 ? 11.266 -41.062 -14.023 1 98.25 85 VAL A C 1
ATOM 650 O O . VAL A 1 85 ? 10.719 -42.125 -13.695 1 98.25 85 VAL A O 1
ATOM 653 N N . VAL A 1 86 ? 11.961 -40.906 -15.156 1 97.62 86 VAL A N 1
ATOM 654 C CA . VAL A 1 86 ? 11.984 -42.031 -16.109 1 97.62 86 VAL A CA 1
ATOM 655 C C . VAL A 1 86 ? 13.398 -42.594 -16.219 1 97.62 86 VAL A C 1
ATOM 657 O O . VAL A 1 86 ? 13.594 -43.688 -16.719 1 97.62 86 VAL A O 1
ATOM 660 N N . GLN A 1 87 ? 14.367 -41.812 -15.875 1 97.69 87 GLN A N 1
ATOM 661 C CA . GLN A 1 87 ? 15.75 -42.25 -15.672 1 97.69 87 GLN A CA 1
ATOM 662 C C . GLN A 1 87 ? 16.375 -41.531 -14.477 1 97.69 87 GLN A C 1
ATOM 664 O O . GLN A 1 87 ? 16.062 -40.375 -14.195 1 97.69 87 GLN A O 1
ATOM 669 N N . SER A 1 88 ? 17.328 -42.25 -13.766 1 97.81 88 SER A N 1
ATOM 670 C CA . SER A 1 88 ? 17.906 -41.625 -12.562 1 97.81 88 SER A CA 1
ATOM 671 C C . SER A 1 88 ? 19.375 -42.031 -12.398 1 97.81 88 SER A C 1
ATOM 673 O O . SER A 1 88 ? 19.734 -43.188 -12.586 1 97.81 88 SER A O 1
ATOM 675 N N . LYS A 1 89 ? 20.172 -41.125 -12.219 1 97.88 89 LYS A N 1
ATOM 676 C CA . LYS A 1 89 ? 21.531 -41.281 -11.68 1 97.88 89 LYS A CA 1
ATOM 677 C C . LYS A 1 89 ? 21.656 -40.594 -10.32 1 97.88 89 LYS A C 1
ATOM 679 O O . LYS A 1 89 ? 22.688 -39.969 -10.039 1 97.88 89 LYS A O 1
ATOM 684 N N . SER A 1 90 ? 20.641 -40.594 -9.633 1 97.25 90 SER A N 1
ATOM 685 C CA . SER A 1 90 ? 20.531 -39.969 -8.312 1 97.25 90 SER A CA 1
ATOM 686 C C . SER A 1 90 ? 20.328 -41.031 -7.23 1 97.25 90 SER A C 1
ATOM 688 O O . SER A 1 90 ? 19.641 -42.031 -7.461 1 97.25 90 SER A O 1
ATOM 690 N N . ALA A 1 91 ? 20.812 -40.844 -6.043 1 96 91 ALA A N 1
ATOM 691 C CA . ALA A 1 91 ? 20.547 -41.688 -4.895 1 96 91 ALA A CA 1
ATOM 692 C C . ALA A 1 91 ? 19.234 -41.344 -4.223 1 96 91 ALA A C 1
ATOM 694 O O . ALA A 1 91 ? 18.672 -42.156 -3.457 1 96 91 ALA A O 1
ATOM 695 N N . SER A 1 92 ? 18.719 -40.188 -4.621 1 97.25 92 SER A N 1
ATOM 696 C CA . SER A 1 92 ? 17.547 -39.656 -3.918 1 97.25 92 SER A CA 1
ATOM 697 C C . SER A 1 92 ? 16.266 -40.031 -4.633 1 97.25 92 SER A C 1
ATOM 699 O O . SER A 1 92 ? 15.18 -40 -4.043 1 97.25 92 SER A O 1
ATOM 701 N N . TRP A 1 93 ? 16.359 -40.344 -5.914 1 98.38 93 TRP A N 1
ATOM 702 C CA . TRP A 1 93 ? 15.164 -40.594 -6.727 1 98.38 93 TRP A CA 1
ATOM 703 C C . TRP A 1 93 ? 15.273 -41.875 -7.512 1 98.38 93 TRP A C 1
ATOM 705 O O . TRP A 1 93 ? 16.359 -42.219 -7.996 1 98.38 93 TRP A O 1
ATOM 715 N N . LYS A 1 94 ? 14.148 -42.562 -7.707 1 97.44 94 LYS A N 1
ATOM 716 C CA . LYS A 1 94 ? 14.078 -43.781 -8.539 1 97.44 94 LYS A CA 1
ATOM 717 C C . LYS A 1 94 ? 13.086 -43.594 -9.68 1 97.44 94 LYS A C 1
ATOM 719 O O . LYS A 1 94 ? 12.195 -42.75 -9.609 1 97.44 94 LYS A O 1
ATOM 724 N N . GLU A 1 95 ? 13.312 -44.406 -10.664 1 97.38 95 GLU A N 1
ATOM 725 C CA . GLU A 1 95 ? 12.367 -44.406 -11.773 1 97.38 95 GLU A CA 1
ATOM 726 C C . GLU A 1 95 ? 10.945 -44.688 -11.281 1 97.38 95 GLU A C 1
ATOM 728 O O . GLU A 1 95 ? 10.742 -45.562 -10.43 1 97.38 95 GLU A O 1
ATOM 733 N N . GLY A 1 96 ? 10.039 -43.875 -11.727 1 97 96 GLY A N 1
ATOM 734 C CA . GLY A 1 96 ? 8.656 -44.031 -11.32 1 97 96 GLY A CA 1
ATOM 735 C C . GLY A 1 96 ? 8.219 -43 -10.289 1 97 96 GLY A C 1
ATOM 736 O O . GLY A 1 96 ? 7.027 -42.781 -10.102 1 97 96 GLY A O 1
ATOM 737 N N . ASP A 1 97 ? 9.18 -42.406 -9.594 1 97.81 97 ASP A N 1
ATOM 738 C CA . ASP A 1 97 ? 8.852 -41.406 -8.586 1 97.81 97 ASP A CA 1
ATOM 739 C C . ASP A 1 97 ? 8.141 -40.219 -9.211 1 97.81 97 ASP A C 1
ATOM 741 O O . ASP A 1 97 ? 8.508 -39.781 -10.305 1 97.81 97 ASP A O 1
ATOM 745 N N . LEU A 1 98 ? 7.066 -39.781 -8.5 1 98 98 LEU A N 1
ATOM 746 C CA . LEU A 1 98 ? 6.387 -38.531 -8.883 1 98 98 LEU A CA 1
ATOM 747 C C . LEU A 1 98 ? 7.047 -37.312 -8.234 1 98 98 LEU A C 1
ATOM 749 O O . LEU A 1 98 ? 7.168 -37.25 -7.008 1 98 98 LEU A O 1
ATOM 753 N N . VAL A 1 99 ? 7.5 -36.344 -9.047 1 98.25 99 VAL A N 1
ATOM 754 C CA . VAL A 1 99 ? 8.211 -35.188 -8.523 1 98.25 99 VAL A CA 1
ATOM 755 C C . VAL A 1 99 ? 7.527 -33.906 -8.992 1 98.25 99 VAL A C 1
ATOM 757 O O . VAL A 1 99 ? 6.75 -33.938 -9.953 1 98.25 99 VAL A O 1
ATOM 760 N N . ASN A 1 100 ? 7.688 -32.938 -8.258 1 97.31 100 ASN A N 1
ATOM 761 C CA . ASN A 1 100 ? 7.215 -31.594 -8.547 1 97.31 100 ASN A CA 1
ATOM 762 C C . ASN A 1 100 ? 8.352 -30.562 -8.469 1 97.31 100 ASN A C 1
ATOM 764 O O . ASN A 1 100 ? 9.305 -30.75 -7.707 1 97.31 100 ASN A O 1
ATOM 768 N N . GLY A 1 101 ? 8.328 -29.531 -9.234 1 96.56 101 GLY A N 1
ATOM 769 C CA . GLY A 1 101 ? 9.32 -28.469 -9.227 1 96.56 101 GLY A CA 1
ATOM 770 C C . GLY A 1 101 ? 9.047 -27.391 -10.242 1 96.56 101 GLY A C 1
ATOM 771 O O . GLY A 1 101 ? 7.949 -27.297 -10.789 1 96.56 101 GLY A O 1
ATOM 772 N N . LEU A 1 102 ? 9.992 -26.5 -10.297 1 97.12 102 LEU A N 1
ATOM 773 C CA . LEU A 1 102 ? 9.992 -25.469 -11.328 1 97.12 102 LEU A CA 1
ATOM 774 C C . LEU A 1 102 ? 10.867 -25.875 -12.508 1 97.12 102 LEU A C 1
ATOM 776 O O . LEU A 1 102 ? 12.078 -26.078 -12.352 1 97.12 102 LEU A O 1
ATOM 780 N N . GLY A 1 103 ? 10.289 -26.094 -13.633 1 97.75 103 GLY A N 1
ATOM 781 C CA . GLY A 1 103 ? 10.961 -26.438 -14.875 1 97.75 103 GLY A CA 1
ATOM 782 C C . GLY A 1 103 ? 10.602 -25.5 -16.016 1 97.75 103 GLY A C 1
ATOM 783 O O . GLY A 1 103 ? 10.695 -24.281 -15.891 1 97.75 103 GLY A O 1
ATOM 784 N N . SER A 1 104 ? 10.281 -26.094 -17.156 1 98.44 104 SER A N 1
ATOM 785 C CA . SER A 1 104 ? 9.898 -25.344 -18.344 1 98.44 104 SER A CA 1
ATOM 786 C C . SER A 1 104 ? 8.82 -26.078 -19.125 1 98.44 104 SER A C 1
ATOM 788 O O . SER A 1 104 ? 8.484 -27.219 -18.828 1 98.44 104 SER A O 1
ATOM 790 N N . TRP A 1 105 ? 8.258 -25.359 -20.078 1 98.69 105 TRP A N 1
ATOM 791 C CA . TRP A 1 105 ? 7.41 -26.031 -21.062 1 98.69 105 TRP A CA 1
ATOM 792 C C . TRP A 1 105 ? 8.227 -26.984 -21.922 1 98.69 105 TRP A C 1
ATOM 794 O O . TRP A 1 105 ? 8.609 -26.656 -23.047 1 98.69 105 TRP A O 1
ATOM 804 N N . SER A 1 106 ? 8.383 -28.203 -21.391 1 98.19 106 SER A N 1
ATOM 805 C CA . SER A 1 106 ? 9.133 -29.281 -22.016 1 98.19 106 SER A CA 1
ATOM 806 C C . SER A 1 106 ? 8.422 -30.625 -21.828 1 98.19 106 SER A C 1
ATOM 808 O O . SER A 1 106 ? 7.707 -30.812 -20.844 1 98.19 106 SER A O 1
ATOM 810 N N . GLU A 1 107 ? 8.625 -31.484 -22.75 1 97.94 107 GLU A N 1
ATOM 811 C CA . GLU A 1 107 ? 8.109 -32.844 -22.547 1 97.94 107 GLU A CA 1
ATOM 812 C C . GLU A 1 107 ? 8.93 -33.594 -21.5 1 97.94 107 GLU A C 1
ATOM 814 O O . GLU A 1 107 ? 8.367 -34.344 -20.688 1 97.94 107 GLU A O 1
ATOM 819 N N . TYR A 1 108 ? 10.219 -33.438 -21.641 1 97.94 108 TYR A N 1
ATOM 820 C CA . TYR A 1 108 ? 11.18 -34.031 -20.719 1 97.94 108 TYR A CA 1
ATOM 821 C C . TYR A 1 108 ? 12.141 -32.969 -20.188 1 97.94 108 TYR A C 1
ATOM 823 O O . TYR A 1 108 ? 12.477 -32 -20.891 1 97.94 108 TYR A O 1
ATOM 831 N N . LEU A 1 109 ? 12.633 -33.188 -18.969 1 97.75 109 LEU A N 1
ATOM 832 C CA . LEU A 1 109 ? 13.633 -32.312 -18.344 1 97.75 109 LEU A CA 1
ATOM 833 C C . LEU A 1 109 ? 14.734 -33.125 -17.688 1 97.75 109 LEU A C 1
ATOM 835 O O . LEU A 1 109 ? 14.461 -34.125 -17.016 1 97.75 109 LEU A O 1
ATOM 839 N N . VAL A 1 110 ? 15.961 -32.812 -17.969 1 97.88 110 VAL A N 1
ATOM 840 C CA . VAL A 1 110 ? 17.078 -33.25 -17.141 1 97.88 110 VAL A CA 1
ATOM 841 C C . VAL A 1 110 ? 17.297 -32.281 -15.992 1 97.88 110 VAL A C 1
ATOM 843 O O . VAL A 1 110 ? 17.516 -31.078 -16.219 1 97.88 110 VAL A O 1
ATOM 846 N N . LEU A 1 111 ? 17.203 -32.781 -14.766 1 98.06 111 LEU A N 1
ATOM 847 C CA . LEU A 1 111 ? 17.266 -31.906 -13.609 1 98.06 111 LEU A CA 1
ATOM 848 C C . LEU A 1 111 ? 18.234 -32.438 -12.562 1 98.06 111 LEU A C 1
ATOM 850 O O . LEU A 1 111 ? 18.422 -33.656 -12.453 1 98.06 111 LEU A O 1
ATOM 854 N N . ASN A 1 112 ? 18.875 -31.5 -11.852 1 98.06 112 ASN A N 1
ATOM 855 C CA . ASN A 1 112 ? 19.578 -31.891 -10.641 1 98.06 112 ASN A CA 1
ATOM 856 C C . ASN A 1 112 ? 18.625 -32.5 -9.602 1 98.06 112 ASN A C 1
ATOM 858 O O . ASN A 1 112 ? 17.516 -31.984 -9.414 1 98.06 112 ASN A O 1
ATOM 862 N N . GLU A 1 113 ? 19.016 -33.5 -8.922 1 97 113 GLU A N 1
ATOM 863 C CA . GLU A 1 113 ? 18.188 -34.219 -7.949 1 97 113 GLU A CA 1
ATOM 864 C C . GLU A 1 113 ? 17.656 -33.25 -6.879 1 97 113 GLU A C 1
ATOM 866 O O . GLU A 1 113 ? 16.625 -33.531 -6.266 1 97 113 GLU A O 1
ATOM 871 N N . LYS A 1 114 ? 18.391 -32.125 -6.66 1 96.25 114 LYS A N 1
ATOM 872 C CA . LYS A 1 114 ? 18 -31.203 -5.602 1 96.25 114 LYS A CA 1
ATOM 873 C C . LYS A 1 114 ? 17.016 -30.156 -6.117 1 96.25 114 LYS A C 1
ATOM 875 O O . LYS A 1 114 ? 16.5 -29.344 -5.34 1 96.25 114 LYS A O 1
ATOM 880 N N . ALA A 1 115 ? 16.688 -30.234 -7.367 1 96 115 ALA A N 1
ATOM 881 C CA . ALA A 1 115 ? 15.852 -29.203 -7.977 1 96 115 ALA A CA 1
ATOM 882 C C . ALA A 1 115 ? 14.383 -29.594 -7.914 1 96 115 ALA A C 1
ATOM 884 O O . ALA A 1 115 ? 13.516 -28.828 -8.367 1 96 115 ALA A O 1
ATOM 885 N N . VAL A 1 116 ? 14.078 -30.734 -7.371 1 97.12 116 VAL A N 1
ATOM 886 C CA . VAL A 1 116 ? 12.688 -31.203 -7.34 1 97.12 116 VAL A CA 1
ATOM 887 C C . VAL A 1 116 ? 12.328 -31.641 -5.922 1 97.12 116 VAL A C 1
ATOM 889 O O . VAL A 1 116 ? 13.203 -31.844 -5.086 1 97.12 116 VAL A O 1
ATOM 892 N N . PHE A 1 117 ? 11.07 -31.703 -5.742 1 95.56 117 PHE A N 1
ATOM 893 C CA . PHE A 1 117 ? 10.461 -32.188 -4.508 1 95.56 117 PHE A CA 1
ATOM 894 C C . PHE A 1 117 ? 9.484 -33.312 -4.789 1 95.56 117 PHE A C 1
ATOM 896 O O . PHE A 1 117 ? 8.992 -33.469 -5.914 1 95.56 117 PHE A O 1
ATOM 903 N N . PRO A 1 118 ? 9.289 -34.188 -3.77 1 96.31 118 PRO A N 1
ATOM 904 C CA . PRO A 1 118 ? 8.203 -35.125 -3.977 1 96.31 118 PRO A CA 1
ATOM 905 C C . PRO A 1 118 ? 6.859 -34.469 -4.238 1 96.31 118 PRO A C 1
ATOM 907 O O . PRO A 1 118 ? 6.488 -33.531 -3.537 1 96.31 118 PRO A O 1
ATOM 910 N N . ALA A 1 119 ? 6.129 -34.875 -5.234 1 97.25 119 ALA A N 1
ATOM 911 C CA . ALA A 1 119 ? 4.777 -34.344 -5.453 1 97.25 119 ALA A CA 1
ATOM 912 C C . ALA A 1 119 ? 3.875 -34.656 -4.262 1 97.25 119 ALA A C 1
ATOM 914 O O . ALA A 1 119 ? 3.816 -35.781 -3.793 1 97.25 119 ALA A O 1
ATOM 915 N N . ARG A 1 120 ? 3.18 -33.656 -3.75 1 95.56 120 ARG A N 1
ATOM 916 C CA . ARG A 1 120 ? 2.25 -33.844 -2.643 1 95.56 120 ARG A CA 1
ATOM 917 C C . ARG A 1 120 ? 0.957 -34.5 -3.125 1 95.56 120 ARG A C 1
ATOM 919 O O . ARG A 1 120 ? 0.213 -33.906 -3.91 1 95.56 120 ARG A O 1
ATOM 926 N N . THR A 1 121 ? 0.733 -35.688 -2.668 1 94.62 121 THR A N 1
ATOM 927 C CA . THR A 1 121 ? -0.443 -36.438 -3.098 1 94.62 121 THR A CA 1
ATOM 928 C C . THR A 1 121 ? -1.359 -36.719 -1.913 1 94.62 121 THR A C 1
ATOM 930 O O . THR A 1 121 ? -0.99 -36.5 -0.762 1 94.62 121 THR A O 1
ATOM 933 N N . LEU A 1 122 ? -2.553 -37.094 -2.174 1 95.31 122 LEU A N 1
ATOM 934 C CA . LEU A 1 122 ? -3.557 -37.562 -1.222 1 95.31 122 LEU A CA 1
ATOM 935 C C . LEU A 1 122 ? -4.285 -38.781 -1.756 1 95.31 122 LEU A C 1
ATOM 937 O O . LEU A 1 122 ? -4.75 -38.781 -2.898 1 95.31 122 LEU A O 1
ATOM 941 N N . GLU A 1 123 ? -4.254 -39.812 -0.942 1 94.69 123 GLU A 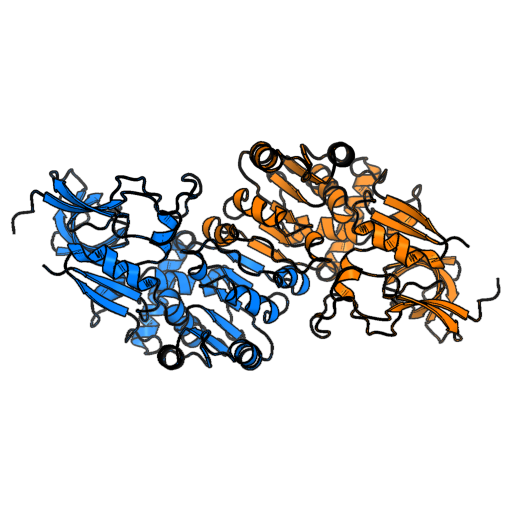N 1
ATOM 942 C CA . GLU A 1 123 ? -4.914 -41.031 -1.362 1 94.69 123 GLU A CA 1
ATOM 943 C C . GLU A 1 123 ? -6.344 -40.781 -1.819 1 94.69 123 GLU A C 1
ATOM 945 O O . GLU A 1 123 ? -7.094 -40.062 -1.146 1 94.69 123 GLU A O 1
ATOM 950 N N . GLY A 1 124 ? -6.66 -41.312 -2.91 1 94.06 124 GLY A N 1
ATOM 951 C CA . GLY A 1 124 ? -8.016 -41.188 -3.416 1 94.06 124 GLY A CA 1
ATOM 952 C C . GLY A 1 124 ? -8.211 -39.969 -4.297 1 94.06 124 GLY A C 1
ATOM 953 O O . GLY A 1 124 ? -9.305 -39.75 -4.836 1 94.06 124 GLY A O 1
ATOM 954 N N . TYR A 1 125 ? -7.262 -39.188 -4.488 1 95.62 125 TYR A N 1
ATOM 955 C CA . TYR A 1 125 ? -7.348 -37.969 -5.297 1 95.62 125 TYR A CA 1
ATOM 956 C C . TYR A 1 125 ? -6.383 -38.031 -6.477 1 95.62 125 TYR A C 1
ATOM 958 O O . TYR A 1 125 ? -5.359 -38.719 -6.414 1 95.62 125 TYR A O 1
ATOM 966 N N . PRO A 1 126 ? -6.734 -37.375 -7.555 1 95.12 126 PRO A N 1
ATOM 967 C CA . PRO A 1 126 ? -5.805 -37.344 -8.68 1 95.12 126 PRO A CA 1
ATOM 968 C C . PRO A 1 126 ? -4.473 -36.688 -8.328 1 95.12 126 PRO A C 1
ATOM 970 O O . PRO A 1 126 ? -4.43 -35.781 -7.477 1 95.12 126 PRO A O 1
ATOM 973 N N . THR A 1 127 ? -3.389 -37.031 -9.016 1 96.31 127 THR A N 1
ATOM 974 C CA . THR A 1 127 ? -2.057 -36.531 -8.695 1 96.31 127 THR A CA 1
ATOM 975 C C . THR A 1 127 ? -1.926 -35.062 -9.07 1 96.31 127 THR A C 1
ATOM 977 O O . THR A 1 127 ? -1.037 -34.344 -8.57 1 96.31 127 THR A O 1
ATOM 980 N N . SER A 1 128 ? -2.883 -34.531 -9.938 1 97 128 SER A N 1
ATOM 981 C CA . SER A 1 128 ? -2.869 -33.125 -10.312 1 97 128 SER A CA 1
ATOM 982 C C . SER A 1 128 ? -3.111 -32.219 -9.109 1 97 128 SER A C 1
ATOM 984 O O . SER A 1 128 ? -2.832 -31.016 -9.156 1 97 128 SER A O 1
ATOM 986 N N . ILE A 1 129 ? -3.605 -32.781 -7.98 1 97.25 129 ILE A N 1
ATOM 987 C CA . ILE A 1 129 ? -3.877 -32 -6.766 1 97.25 129 ILE A CA 1
ATOM 988 C C . ILE A 1 129 ? -2.58 -31.391 -6.242 1 97.25 129 ILE A C 1
ATOM 990 O O . ILE A 1 129 ? -2.611 -30.422 -5.484 1 97.25 129 ILE A O 1
ATOM 994 N N . ALA A 1 130 ? -1.378 -31.953 -6.672 1 97.62 130 ALA A N 1
ATOM 995 C CA . ALA A 1 130 ? -0.059 -31.438 -6.312 1 97.62 130 ALA A CA 1
ATOM 996 C C . ALA A 1 130 ? 0.154 -30.031 -6.867 1 97.62 130 ALA A C 1
ATOM 998 O O . ALA A 1 130 ? 0.997 -29.281 -6.367 1 97.62 130 ALA A O 1
ATOM 999 N N . LEU A 1 131 ? -0.682 -29.625 -7.879 1 97.88 131 LEU A N 1
ATOM 1000 C CA . LEU A 1 131 ? -0.558 -28.297 -8.484 1 97.88 131 LEU A CA 1
ATOM 1001 C C . LEU A 1 131 ? -1.71 -27.391 -8.062 1 97.88 131 LEU A C 1
ATOM 1003 O O . LEU A 1 131 ? -1.705 -26.203 -8.352 1 97.88 131 LEU A O 1
ATOM 1007 N N . SER A 1 132 ? -2.746 -28 -7.379 1 96.69 132 SER A N 1
ATOM 1008 C CA . SER A 1 132 ? -3.945 -27.234 -7.039 1 96.69 132 SER A CA 1
ATOM 1009 C C . SER A 1 132 ? -4.168 -27.203 -5.531 1 96.69 132 SER A C 1
ATOM 1011 O O . SER A 1 132 ? -3.518 -26.422 -4.824 1 96.69 132 SER A O 1
ATOM 1013 N N . ALA A 1 133 ? -4.918 -28.156 -4.926 1 97.56 133 ALA A N 1
ATOM 1014 C CA . ALA A 1 133 ? -5.297 -28.125 -3.516 1 97.56 133 ALA A CA 1
ATOM 1015 C C . ALA A 1 133 ? -4.07 -28.234 -2.613 1 97.56 133 ALA A C 1
ATOM 1017 O O . ALA A 1 133 ? -4.051 -27.672 -1.516 1 97.56 133 ALA A O 1
ATOM 1018 N N . LEU A 1 134 ? -3.061 -28.969 -3.082 1 97.69 134 LEU A N 1
ATOM 1019 C CA . LEU A 1 134 ? -1.852 -29.125 -2.283 1 97.69 134 LEU A CA 1
ATOM 1020 C C . LEU A 1 134 ? -0.671 -28.422 -2.934 1 97.69 134 LEU A C 1
ATOM 1022 O O . LEU A 1 134 ? 0.486 -28.719 -2.633 1 97.69 134 LEU A O 1
ATOM 1026 N N . GLY A 1 135 ? -0.991 -27.531 -3.84 1 97 135 GLY A N 1
ATOM 1027 C CA . GLY A 1 135 ? 0.029 -26.859 -4.625 1 97 135 GLY A CA 1
ATOM 1028 C C . GLY A 1 135 ? 0.365 -25.469 -4.105 1 97 135 GLY A C 1
ATOM 1029 O O . GLY A 1 135 ? -0.092 -25.078 -3.029 1 97 135 GLY A O 1
ATOM 1030 N N . MET A 1 136 ? 1.133 -24.75 -4.848 1 96.62 136 MET A N 1
ATOM 1031 C CA . MET A 1 136 ? 1.69 -23.453 -4.473 1 96.62 136 MET A CA 1
ATOM 1032 C C . MET A 1 136 ? 0.586 -22.406 -4.305 1 96.62 136 MET A C 1
ATOM 1034 O O . MET A 1 136 ? 0.685 -21.531 -3.455 1 96.62 136 MET A O 1
ATOM 1038 N N . THR A 1 137 ? -0.482 -22.484 -5.082 1 97.81 137 THR A N 1
ATOM 1039 C CA . THR A 1 137 ? -1.555 -21.5 -5.02 1 97.81 137 THR A CA 1
ATOM 1040 C C . THR A 1 137 ? -2.291 -21.594 -3.686 1 97.81 137 THR A C 1
ATOM 1042 O O . THR A 1 137 ? -2.658 -20.562 -3.107 1 97.81 137 THR A O 1
ATOM 1045 N N . THR A 1 138 ? -2.498 -22.828 -3.191 1 98.56 138 THR A N 1
ATOM 1046 C CA . THR A 1 138 ? -3.115 -23 -1.883 1 98.56 138 THR A CA 1
ATOM 1047 C C . THR A 1 138 ? -2.176 -22.531 -0.774 1 98.56 138 THR A C 1
ATOM 1049 O O . THR A 1 138 ? -2.609 -21.891 0.185 1 98.56 138 THR A O 1
ATOM 1052 N N . LEU A 1 139 ? -0.888 -22.828 -0.91 1 98.44 139 LEU A N 1
ATOM 1053 C CA . LEU A 1 139 ? 0.097 -22.344 0.05 1 98.44 139 LEU A CA 1
ATOM 1054 C C . LEU A 1 139 ? 0.147 -20.812 0.053 1 98.44 139 LEU A C 1
ATOM 1056 O O . LEU A 1 139 ? 0.278 -20.203 1.111 1 98.44 139 LEU A O 1
ATOM 1060 N N . THR A 1 140 ? 0.031 -20.234 -1.115 1 98.75 140 THR A N 1
ATOM 1061 C CA . THR A 1 140 ? -0.022 -18.781 -1.247 1 98.75 140 THR A CA 1
ATOM 1062 C C . THR A 1 140 ? -1.223 -18.219 -0.495 1 98.75 140 THR A C 1
ATOM 1064 O O . THR A 1 140 ? -1.09 -17.25 0.255 1 98.75 140 THR A O 1
ATOM 1067 N N . ALA A 1 141 ? -2.346 -18.828 -0.663 1 98.88 141 ALA A N 1
ATOM 1068 C CA . ALA A 1 141 ? -3.555 -18.391 0.031 1 98.88 141 ALA A CA 1
ATOM 1069 C C . ALA A 1 141 ? -3.383 -18.484 1.544 1 98.88 141 ALA A C 1
ATOM 1071 O O . ALA A 1 141 ? -3.674 -17.531 2.27 1 98.88 141 ALA A O 1
ATOM 1072 N N . TYR A 1 142 ? -2.885 -19.641 2.008 1 98.88 142 TYR A N 1
ATOM 1073 C CA . TYR A 1 142 ? -2.73 -19.891 3.438 1 98.88 142 TYR A CA 1
ATOM 1074 C C . TYR A 1 142 ? -1.755 -18.891 4.062 1 98.88 142 TYR A C 1
ATOM 1076 O O . TYR A 1 142 ? -2.076 -18.234 5.059 1 98.88 142 TYR A O 1
ATOM 1084 N N . CYS A 1 143 ? -0.612 -18.781 3.467 1 98.88 143 CYS A N 1
ATOM 1085 C CA . CYS A 1 143 ? 0.414 -17.891 4.012 1 98.88 143 CYS A CA 1
ATOM 1086 C C . CYS A 1 143 ? -0.006 -16.438 3.9 1 98.88 143 CYS A C 1
ATOM 1088 O O . CYS A 1 143 ? 0.253 -15.633 4.805 1 98.88 143 CYS A O 1
ATOM 1090 N N . GLY A 1 144 ? -0.641 -16.062 2.787 1 98.88 144 GLY A N 1
ATOM 1091 C CA . GLY A 1 144 ? -1.147 -14.711 2.656 1 98.88 144 GLY A CA 1
ATOM 1092 C C . GLY A 1 144 ? -2.111 -14.32 3.762 1 98.88 144 GLY A C 1
ATOM 1093 O O . GLY A 1 144 ? -1.972 -13.258 4.371 1 98.88 144 GLY A O 1
ATOM 1094 N N . LEU A 1 145 ? -3.088 -15.18 4.039 1 98.94 145 LEU A N 1
ATOM 1095 C CA . LEU A 1 145 ? -4.102 -14.898 5.051 1 98.94 145 LEU A CA 1
ATOM 1096 C C . LEU A 1 145 ? -3.473 -14.812 6.438 1 98.94 145 LEU A C 1
ATOM 1098 O O . LEU A 1 145 ? -3.787 -13.898 7.207 1 98.94 145 LEU A O 1
ATOM 1102 N N . HIS A 1 146 ? -2.549 -15.711 6.715 1 98.81 146 HIS A N 1
ATOM 1103 C CA . HIS A 1 146 ? -2.043 -15.805 8.078 1 98.81 146 HIS A CA 1
ATOM 1104 C C . HIS A 1 146 ? -0.87 -14.852 8.305 1 98.81 146 HIS A C 1
ATOM 1106 O O . HIS A 1 146 ? -0.863 -14.086 9.266 1 98.81 146 HIS A O 1
ATOM 1112 N N . GLU A 1 147 ? 0.11 -14.875 7.41 1 98.75 147 GLU A N 1
ATOM 1113 C CA . GLU A 1 147 ? 1.381 -14.203 7.664 1 98.75 147 GLU A CA 1
ATOM 1114 C C . GLU A 1 147 ? 1.326 -12.742 7.227 1 98.75 147 GLU A C 1
ATOM 1116 O O . GLU A 1 147 ? 2.092 -11.906 7.723 1 98.75 147 GLU A O 1
ATOM 1121 N N . VAL A 1 148 ? 0.439 -12.383 6.316 1 98.81 148 VAL A N 1
ATOM 1122 C CA . VAL A 1 148 ? 0.375 -11.023 5.777 1 98.81 148 VAL A CA 1
ATOM 1123 C C . VAL A 1 148 ? -0.912 -10.344 6.238 1 98.81 148 VAL A C 1
ATOM 1125 O O . VAL A 1 148 ? -0.875 -9.242 6.793 1 98.81 148 VAL A O 1
ATOM 1128 N N . GLY A 1 149 ? -1.993 -11.07 6.082 1 98.88 149 GLY A N 1
ATOM 1129 C CA . GLY A 1 149 ? -3.289 -10.531 6.457 1 98.88 149 GLY A CA 1
ATOM 1130 C C . GLY A 1 149 ? -3.555 -10.586 7.949 1 98.88 149 GLY A C 1
ATOM 1131 O O . GLY A 1 149 ? -4.398 -9.852 8.461 1 98.88 149 GLY A O 1
ATOM 1132 N N . HIS A 1 150 ? -2.873 -11.516 8.672 1 98.81 150 HIS A N 1
ATOM 1133 C CA . HIS A 1 150 ? -3.117 -11.75 10.086 1 98.81 150 HIS A CA 1
ATOM 1134 C C . HIS A 1 150 ? -4.605 -11.93 10.367 1 98.81 150 HIS A C 1
ATOM 1136 O O . HIS A 1 150 ? -5.156 -11.289 11.266 1 98.81 150 HIS A O 1
ATOM 1142 N N . VAL A 1 151 ? -5.223 -12.758 9.617 1 98.81 151 VAL A N 1
ATOM 1143 C CA . VAL A 1 151 ? -6.672 -12.914 9.633 1 98.81 151 VAL A CA 1
ATOM 1144 C C . VAL A 1 151 ? -7.102 -13.555 10.953 1 98.81 151 VAL A C 1
ATOM 1146 O O . VAL A 1 151 ? -6.379 -14.383 11.516 1 98.81 151 VAL A O 1
ATOM 1149 N N . LYS A 1 152 ? -8.273 -13.172 11.461 1 98.81 152 LYS A N 1
ATOM 1150 C CA . LYS A 1 152 ? -8.883 -13.688 12.68 1 98.81 152 LYS A CA 1
ATOM 1151 C C . LYS A 1 152 ? -10.344 -14.062 12.445 1 98.81 152 LYS A C 1
ATOM 1153 O O . LYS A 1 152 ? -10.969 -13.586 11.5 1 98.81 152 LYS A O 1
ATOM 1158 N N . PRO A 1 153 ? -10.852 -14.922 13.297 1 98.88 153 PRO A N 1
ATOM 1159 C CA . PRO A 1 153 ? -12.234 -15.383 13.133 1 98.88 153 PRO A CA 1
ATOM 1160 C C . PRO A 1 153 ? -13.234 -14.227 13.109 1 98.88 153 PRO A C 1
ATOM 1162 O O . PRO A 1 153 ? -14.266 -14.32 12.445 1 98.88 153 PRO A O 1
ATOM 1165 N N . GLU A 1 154 ? -12.984 -13.086 13.719 1 98.81 154 GLU A N 1
ATOM 1166 C CA . GLU A 1 154 ? -13.938 -11.984 13.828 1 98.81 154 GLU A CA 1
ATOM 1167 C C . GLU A 1 154 ? -13.898 -11.102 12.578 1 98.81 154 GLU A C 1
ATOM 1169 O O . GLU A 1 154 ? -14.695 -10.172 12.445 1 98.81 154 GLU A O 1
ATOM 1174 N N . HIS A 1 155 ? -13 -11.406 11.672 1 98.88 155 HIS A N 1
ATOM 1175 C CA . HIS A 1 155 ? -12.75 -10.5 10.547 1 98.88 155 HIS A CA 1
ATOM 1176 C C . HIS A 1 155 ? -13.773 -10.711 9.438 1 98.88 155 HIS A C 1
ATOM 1178 O O . HIS A 1 155 ? -14.234 -11.836 9.219 1 98.88 155 HIS A O 1
ATOM 1184 N N . THR A 1 156 ? -14.109 -9.625 8.789 1 98.94 156 THR A N 1
ATOM 1185 C CA . THR A 1 156 ? -14.672 -9.633 7.445 1 98.94 156 THR A CA 1
ATOM 1186 C C . THR A 1 156 ? -13.57 -9.602 6.395 1 98.94 156 THR A C 1
ATOM 1188 O O . THR A 1 156 ? -12.734 -8.695 6.391 1 98.94 156 THR A O 1
ATOM 1191 N N . VAL A 1 157 ? -13.594 -10.609 5.516 1 98.94 157 VAL A N 1
ATOM 1192 C CA . VAL A 1 157 ? -12.539 -10.773 4.52 1 98.94 157 VAL A CA 1
ATOM 1193 C C . VAL A 1 157 ? -13.141 -10.711 3.115 1 98.94 157 VAL A C 1
ATOM 1195 O O . VAL A 1 157 ? -14.156 -11.352 2.838 1 98.94 157 VAL A O 1
ATOM 1198 N N . VAL A 1 158 ? -12.547 -9.867 2.24 1 99 158 VAL A N 1
ATOM 1199 C CA . VAL A 1 158 ? -12.922 -9.844 0.831 1 99 158 VAL A CA 1
ATOM 1200 C C . VAL A 1 158 ? -11.789 -10.422 -0.017 1 99 158 VAL A C 1
ATOM 1202 O O . VAL A 1 158 ? -10.609 -10.141 0.234 1 99 158 VAL A O 1
ATOM 1205 N N . ILE A 1 159 ? -12.117 -11.266 -0.952 1 99 159 ILE A N 1
ATOM 1206 C CA . ILE A 1 159 ? -11.141 -11.938 -1.797 1 99 159 ILE A CA 1
ATOM 1207 C C . ILE A 1 159 ? -11.469 -11.695 -3.268 1 99 159 ILE A C 1
ATOM 1209 O O . ILE A 1 159 ? -12.523 -12.125 -3.752 1 99 159 ILE A O 1
ATOM 1213 N N . SER A 1 160 ? -10.617 -10.977 -3.977 1 98.81 160 SER A N 1
ATOM 1214 C CA . SER A 1 160 ? -10.797 -10.82 -5.418 1 98.81 160 SER A CA 1
ATOM 1215 C C . SER A 1 160 ? -10.242 -12.016 -6.18 1 98.81 160 SER A C 1
ATOM 1217 O O . SER A 1 160 ? -9.445 -12.789 -5.637 1 98.81 160 SER A O 1
ATOM 1219 N N . GLY A 1 161 ? -10.688 -12.172 -7.453 1 98 161 GLY A N 1
ATOM 1220 C CA . GLY A 1 161 ? -10.297 -13.383 -8.156 1 98 161 GLY A CA 1
ATOM 1221 C C . GLY A 1 161 ? -10.68 -14.648 -7.414 1 98 161 GLY A C 1
ATOM 1222 O O . GLY A 1 161 ? -9.93 -15.625 -7.406 1 98 161 GLY A O 1
ATOM 1223 N N . ALA A 1 162 ? -11.859 -14.617 -6.82 1 98.62 162 ALA A N 1
ATOM 1224 C CA . ALA A 1 162 ? -12.242 -15.633 -5.848 1 98.62 162 ALA A CA 1
ATOM 1225 C C . ALA A 1 162 ? -12.477 -16.984 -6.531 1 98.62 162 ALA A C 1
ATOM 1227 O O . ALA A 1 162 ? -12.477 -18.031 -5.875 1 98.62 162 ALA A O 1
ATOM 1228 N N . ALA A 1 163 ? -12.727 -16.938 -7.805 1 98.06 163 ALA A N 1
ATOM 1229 C CA . ALA A 1 163 ? -12.977 -18.188 -8.523 1 98.06 163 ALA A CA 1
ATOM 1230 C C . ALA A 1 163 ? -11.695 -18.75 -9.117 1 98.06 163 ALA A C 1
ATOM 1232 O O . ALA A 1 163 ? -11.711 -19.812 -9.758 1 98.06 163 ALA A O 1
ATOM 1233 N N . GLY A 1 164 ? -10.594 -18.078 -8.93 1 97.44 164 GLY A N 1
ATOM 1234 C CA . GLY A 1 164 ? -9.312 -18.531 -9.438 1 97.44 164 GLY A CA 1
ATOM 1235 C C . GLY A 1 164 ? -8.617 -19.516 -8.516 1 97.44 164 GLY A C 1
ATOM 1236 O O . GLY A 1 164 ? -9.211 -20 -7.551 1 97.44 164 GLY A O 1
ATOM 1237 N N . ALA A 1 165 ? -7.348 -19.828 -8.883 1 97.69 165 ALA A N 1
ATOM 1238 C CA . ALA A 1 165 ? -6.578 -20.828 -8.156 1 97.69 165 ALA A CA 1
ATOM 1239 C C . ALA A 1 165 ? -6.336 -20.406 -6.711 1 97.69 165 ALA A C 1
ATOM 1241 O O . ALA A 1 165 ? -6.812 -21.047 -5.773 1 97.69 165 ALA A O 1
ATOM 1242 N N . THR A 1 166 ? -5.68 -19.266 -6.52 1 98.56 166 THR A N 1
ATOM 1243 C CA . THR A 1 166 ? -5.387 -18.766 -5.184 1 98.56 166 THR A CA 1
ATOM 1244 C C . THR A 1 166 ? -6.66 -18.281 -4.492 1 98.56 166 THR A C 1
ATOM 1246 O O . THR A 1 166 ? -6.871 -18.562 -3.311 1 98.56 166 THR A O 1
ATOM 1249 N N . GLY A 1 167 ? -7.547 -17.656 -5.227 1 98.62 167 GLY A N 1
ATOM 1250 C CA . GLY A 1 167 ? -8.773 -17.109 -4.676 1 98.62 167 GLY A CA 1
ATOM 1251 C C . GLY A 1 167 ? -9.695 -18.156 -4.082 1 98.62 167 GLY A C 1
ATOM 1252 O O . GLY A 1 167 ? -10.195 -17.984 -2.969 1 98.62 167 GLY A O 1
ATOM 1253 N N . SER A 1 168 ? -9.938 -19.234 -4.809 1 98.69 168 SER A N 1
ATOM 1254 C CA . SER A 1 168 ? -10.844 -20.266 -4.324 1 98.69 168 SER A CA 1
ATOM 1255 C C . SER A 1 168 ? -10.289 -20.953 -3.074 1 98.69 168 SER A C 1
ATOM 1257 O O . SER A 1 168 ? -11.047 -21.281 -2.158 1 98.69 168 SER A O 1
ATOM 1259 N N . ALA A 1 169 ? -8.969 -21.141 -3.051 1 98.81 169 ALA A N 1
ATOM 1260 C CA . ALA A 1 169 ? -8.344 -21.672 -1.844 1 98.81 169 ALA A CA 1
ATOM 1261 C C . ALA A 1 169 ? -8.477 -20.688 -0.679 1 98.81 169 ALA A C 1
ATOM 1263 O O . ALA A 1 169 ? -8.781 -21.094 0.447 1 98.81 169 ALA A O 1
ATOM 1264 N N . ALA A 1 170 ? -8.281 -19.406 -0.929 1 98.94 170 ALA A N 1
ATOM 1265 C CA . ALA A 1 170 ? -8.367 -18.391 0.111 1 98.94 170 ALA A CA 1
ATOM 1266 C C . ALA A 1 170 ? -9.766 -18.328 0.714 1 98.94 170 ALA A C 1
ATOM 1268 O O . ALA A 1 170 ? -9.922 -18.172 1.927 1 98.94 170 ALA A O 1
ATOM 1269 N N . VAL A 1 171 ? -10.789 -18.438 -0.138 1 98.94 171 VAL A N 1
ATOM 1270 C CA . VAL A 1 171 ? -12.172 -18.438 0.34 1 98.94 171 VAL A CA 1
ATOM 1271 C C . VAL A 1 171 ? -12.367 -19.594 1.327 1 98.94 171 VAL A C 1
ATOM 1273 O O . VAL A 1 171 ? -12.859 -19.375 2.439 1 98.94 171 VAL A O 1
ATOM 1276 N N . GLN A 1 172 ? -11.945 -20.75 0.957 1 98.94 172 GLN A N 1
ATOM 1277 C CA . GLN A 1 172 ? -12.164 -21.938 1.794 1 98.94 172 GLN A CA 1
ATOM 1278 C C . GLN A 1 172 ? -11.352 -21.844 3.082 1 98.94 172 GLN A C 1
ATOM 1280 O O . GLN A 1 172 ? -11.844 -22.188 4.156 1 98.94 172 GLN A O 1
ATOM 1285 N N . ILE A 1 173 ? -10.117 -21.422 2.986 1 98.94 173 ILE A N 1
ATOM 1286 C CA . ILE A 1 173 ? -9.258 -21.328 4.164 1 98.94 173 ILE A CA 1
ATOM 1287 C C . ILE A 1 173 ? -9.82 -20.281 5.121 1 98.94 173 ILE A C 1
ATOM 1289 O O . ILE A 1 173 ? -9.938 -20.516 6.324 1 98.94 173 ILE A O 1
ATOM 1293 N N . ALA A 1 174 ? -10.195 -19.078 4.617 1 98.94 174 ALA A N 1
ATOM 1294 C CA . ALA A 1 174 ? -10.734 -18.016 5.457 1 98.94 174 ALA A CA 1
ATOM 1295 C C . ALA A 1 174 ? -12.016 -18.469 6.156 1 98.94 174 ALA A C 1
ATOM 1297 O O . ALA A 1 174 ? -12.164 -18.281 7.367 1 98.94 174 ALA A O 1
ATOM 1298 N N . LYS A 1 175 ? -12.898 -19.094 5.375 1 98.88 175 LYS A N 1
ATOM 1299 C CA . LYS A 1 175 ? -14.219 -19.422 5.91 1 98.88 175 LYS A CA 1
ATOM 1300 C C . LYS A 1 175 ? -14.172 -20.688 6.758 1 98.88 175 LYS A C 1
ATOM 1302 O O . LYS A 1 175 ? -14.664 -20.703 7.887 1 98.88 175 LYS A O 1
ATOM 1307 N N . ASN A 1 176 ? -13.523 -21.719 6.254 1 98.5 176 ASN A N 1
ATOM 1308 C CA . ASN A 1 176 ? -13.727 -23.062 6.809 1 98.5 176 ASN A CA 1
ATOM 1309 C C . ASN A 1 176 ? -12.578 -23.469 7.715 1 98.5 176 ASN A C 1
ATOM 1311 O O . ASN A 1 176 ? -12.727 -24.359 8.555 1 98.5 176 ASN A O 1
ATOM 1315 N N . ILE A 1 177 ? -11.438 -22.938 7.516 1 98.5 177 ILE A N 1
ATOM 1316 C CA . ILE A 1 177 ? -10.297 -23.297 8.344 1 98.5 177 ILE A CA 1
ATOM 1317 C C . ILE A 1 177 ? -10.094 -22.25 9.438 1 98.5 177 ILE A C 1
ATOM 1319 O O . ILE A 1 177 ? -10.094 -22.578 10.633 1 98.5 177 ILE A O 1
ATOM 1323 N N . VAL A 1 178 ? -10.047 -20.953 9.094 1 98.62 178 VAL A N 1
ATOM 1324 C CA . VAL A 1 178 ? -9.875 -19.891 10.07 1 98.62 178 VAL A CA 1
ATOM 1325 C C . VAL A 1 178 ? -11.203 -19.625 10.781 1 98.62 178 VAL A C 1
ATOM 1327 O O . VAL A 1 178 ? -11.234 -19.359 11.984 1 98.62 178 VAL A O 1
ATOM 1330 N N . GLY A 1 179 ? -12.297 -19.719 10.023 1 98.69 179 GLY A N 1
ATOM 1331 C CA . GLY A 1 179 ? -13.609 -19.469 10.594 1 98.69 179 GLY A CA 1
ATOM 1332 C C . GLY A 1 179 ? -13.953 -17.984 10.672 1 98.69 179 GLY A C 1
ATOM 1333 O O . GLY A 1 179 ? -14.57 -17.547 11.648 1 98.69 179 GLY A O 1
ATOM 1334 N N . CYS A 1 180 ? -13.602 -17.234 9.695 1 98.88 180 CYS A N 1
ATOM 1335 C CA . CYS A 1 180 ? -13.875 -15.805 9.68 1 98.88 180 CYS A CA 1
ATOM 1336 C C . CYS A 1 180 ? -15.375 -15.539 9.75 1 98.88 180 CYS A C 1
ATOM 1338 O O . CYS A 1 180 ? -16.172 -16.281 9.164 1 98.88 180 CYS A O 1
ATOM 1340 N N . LYS A 1 181 ? -15.68 -14.43 10.383 1 98.62 181 LYS A N 1
ATOM 1341 C CA . LYS A 1 181 ? -17.078 -14.039 10.586 1 98.62 181 LYS A CA 1
ATOM 1342 C C . LYS A 1 181 ? -17.797 -13.867 9.258 1 98.62 181 LYS A C 1
ATOM 1344 O O . LYS A 1 181 ? -18.969 -14.242 9.133 1 98.62 181 LYS A O 1
ATOM 1349 N N . ARG A 1 182 ? -17.141 -13.289 8.328 1 98.88 182 ARG A N 1
ATOM 1350 C CA . ARG A 1 182 ? -17.734 -13.047 7.02 1 98.88 182 ARG A CA 1
ATOM 1351 C C . ARG A 1 182 ? -16.672 -13.094 5.922 1 98.88 182 ARG A C 1
ATOM 1353 O O . ARG A 1 182 ? -15.586 -12.523 6.07 1 98.88 182 ARG A O 1
ATOM 1360 N N . VAL A 1 183 ? -16.938 -13.805 4.84 1 98.94 183 VAL A N 1
ATOM 1361 C CA . VAL A 1 183 ? -16.078 -13.906 3.668 1 98.94 183 VAL A CA 1
ATOM 1362 C C . VAL A 1 183 ? -16.859 -13.539 2.41 1 98.94 183 VAL A C 1
ATOM 1364 O O . VAL A 1 183 ? -17.922 -14.117 2.143 1 98.94 183 VAL A O 1
ATOM 1367 N N . VAL A 1 184 ? -16.391 -12.547 1.67 1 99 184 VAL A N 1
ATOM 1368 C CA . VAL A 1 184 ? -17.016 -12.094 0.427 1 99 184 VAL A CA 1
ATOM 1369 C C . VAL A 1 184 ? -16.047 -12.305 -0.735 1 99 184 VAL A C 1
ATOM 1371 O O . VAL A 1 184 ? -14.898 -11.844 -0.691 1 99 184 VAL A O 1
ATOM 1374 N N . GLY A 1 185 ? -16.5 -13.062 -1.764 1 98.94 185 GLY A N 1
ATOM 1375 C CA . GLY A 1 185 ? -15.703 -13.211 -2.975 1 98.94 185 GLY A CA 1
ATOM 1376 C C . GLY A 1 185 ? -16.094 -12.227 -4.066 1 98.94 185 GLY A C 1
ATOM 1377 O O . GLY A 1 185 ? -17.203 -11.703 -4.07 1 98.94 185 GLY A O 1
ATOM 1378 N N . ILE A 1 186 ? -15.195 -11.906 -4.91 1 98.88 186 ILE A N 1
ATOM 1379 C CA . ILE A 1 186 ? -15.438 -11.203 -6.168 1 98.88 186 ILE A CA 1
ATOM 1380 C C . ILE A 1 186 ? -15 -12.07 -7.34 1 98.88 186 ILE A C 1
ATOM 1382 O O . ILE A 1 186 ? -13.867 -12.562 -7.375 1 98.88 186 ILE A O 1
ATOM 1386 N N . ALA A 1 187 ? -15.867 -12.367 -8.25 1 98.12 187 ALA A N 1
ATOM 1387 C CA . ALA A 1 187 ? -15.578 -13.211 -9.406 1 98.12 187 ALA A CA 1
ATOM 1388 C C . ALA A 1 187 ? -16.344 -12.719 -10.633 1 98.12 187 ALA A C 1
ATOM 1390 O O . ALA A 1 187 ? -17.141 -11.781 -10.547 1 98.12 187 ALA A O 1
ATOM 1391 N N . GLY A 1 188 ? -16.047 -13.297 -11.773 1 96.75 188 GLY A N 1
ATOM 1392 C CA . GLY A 1 188 ? -16.688 -12.859 -13.008 1 96.75 188 GLY A CA 1
ATOM 1393 C C . GLY A 1 188 ? -17.781 -13.797 -13.469 1 96.75 188 GLY A C 1
ATOM 1394 O O . GLY A 1 188 ? -17.5 -14.891 -13.977 1 96.75 188 GLY A O 1
ATOM 1395 N N . GLY A 1 189 ? -19 -13.297 -13.391 1 96.31 189 GLY A N 1
ATOM 1396 C CA . GLY A 1 189 ? -20.125 -14.062 -13.891 1 96.31 189 GLY A CA 1
ATOM 1397 C C . GLY A 1 189 ? -20.906 -14.766 -12.789 1 96.31 189 GLY A C 1
ATOM 1398 O O . GLY A 1 189 ? -20.328 -15.148 -11.773 1 96.31 189 GLY A O 1
ATOM 1399 N N . PRO A 1 190 ? -22.234 -14.945 -13.047 1 96.88 190 PRO A N 1
ATOM 1400 C CA . PRO A 1 190 ? -23.094 -15.508 -12.016 1 96.88 190 PRO A CA 1
ATOM 1401 C C . PRO A 1 190 ? -22.719 -16.938 -11.641 1 96.88 190 PRO A C 1
ATOM 1403 O O . PRO A 1 190 ? -22.828 -17.328 -10.477 1 96.88 190 PRO A O 1
ATOM 1406 N N . GLU A 1 191 ? -22.281 -17.734 -12.609 1 96.81 191 GLU A N 1
ATOM 1407 C CA . GLU A 1 191 ? -21.938 -19.125 -12.352 1 96.81 191 GLU A CA 1
ATOM 1408 C C . GLU A 1 191 ? -20.734 -19.234 -11.414 1 96.81 191 GLU A C 1
ATOM 1410 O O . GLU A 1 191 ? -20.75 -20.016 -10.461 1 96.81 191 GLU A O 1
ATOM 1415 N N . LYS A 1 192 ? -19.766 -18.438 -11.688 1 97.25 192 LYS A N 1
ATOM 1416 C CA . LYS A 1 192 ? -18.578 -18.438 -10.828 1 97.25 192 LYS A CA 1
ATOM 1417 C C . LYS A 1 192 ? -18.906 -17.922 -9.43 1 97.25 192 LYS A C 1
ATOM 1419 O O . LYS A 1 192 ? -18.406 -18.453 -8.438 1 97.25 192 LYS A O 1
ATOM 1424 N N . CYS A 1 193 ? -19.75 -16.938 -9.359 1 98.38 193 CYS A N 1
ATOM 1425 C CA . CYS A 1 193 ? -20.156 -16.422 -8.055 1 98.38 193 CYS A CA 1
ATOM 1426 C C . CYS A 1 193 ? -20.891 -17.484 -7.262 1 98.38 193 CYS A C 1
ATOM 1428 O O . CYS A 1 193 ? -20.672 -17.641 -6.059 1 98.38 193 CYS A O 1
ATOM 1430 N N . ALA A 1 194 ? -21.781 -18.172 -7.938 1 98.38 194 ALA A N 1
ATOM 1431 C CA . ALA A 1 194 ? -22.5 -19.25 -7.27 1 98.38 194 ALA A CA 1
ATOM 1432 C C . ALA A 1 194 ? -21.547 -20.328 -6.766 1 98.38 194 ALA A C 1
ATOM 1434 O O . ALA A 1 194 ? -21.703 -20.844 -5.66 1 98.38 194 ALA A O 1
ATOM 1435 N N . TRP A 1 195 ? -20.562 -20.641 -7.539 1 98.19 195 TRP A N 1
ATOM 1436 C CA . TRP A 1 195 ? -19.578 -21.641 -7.16 1 98.19 195 TRP A CA 1
ATOM 1437 C C . TRP A 1 195 ? -18.766 -21.188 -5.949 1 98.19 195 TRP A C 1
ATOM 1439 O O . TRP A 1 195 ? -18.516 -21.969 -5.027 1 98.19 195 TRP A O 1
ATOM 1449 N N . VAL A 1 196 ? -18.375 -19.922 -5.941 1 98.62 196 VAL A N 1
ATOM 1450 C CA . VAL A 1 196 ? -17.625 -19.359 -4.832 1 98.62 196 VAL A CA 1
ATOM 1451 C C . VAL A 1 196 ? -18.438 -19.453 -3.543 1 98.62 196 VAL A C 1
ATOM 1453 O O . VAL A 1 196 ? -17.891 -19.75 -2.479 1 98.62 196 VAL A O 1
ATOM 1456 N N . LYS A 1 197 ? -19.703 -19.25 -3.602 1 98.75 197 LYS A N 1
ATOM 1457 C CA . LYS A 1 197 ? -20.562 -19.406 -2.434 1 98.75 197 LYS A CA 1
ATOM 1458 C C . LYS A 1 197 ? -20.609 -20.859 -1.977 1 98.75 197 LYS A C 1
ATOM 1460 O O . LYS A 1 197 ? -20.656 -21.141 -0.777 1 98.75 197 LYS A O 1
ATOM 1465 N N . LYS A 1 198 ? -20.594 -21.75 -2.906 1 98.25 198 LYS A N 1
ATOM 1466 C CA . LYS A 1 198 ? -20.578 -23.172 -2.562 1 98.25 198 LYS A CA 1
ATOM 1467 C C . LYS A 1 198 ? -19.297 -23.547 -1.812 1 98.25 198 LYS A C 1
ATOM 1469 O O . LYS A 1 198 ? -19.297 -24.469 -1.005 1 98.25 198 LYS A O 1
ATOM 1474 N N . LEU A 1 199 ? -18.25 -22.797 -2.08 1 98.44 199 LEU A N 1
ATOM 1475 C CA . LEU A 1 199 ? -16.984 -23.062 -1.412 1 98.44 199 LEU A CA 1
ATOM 1476 C C . LEU A 1 199 ? -17.031 -22.609 0.045 1 98.44 199 LEU A C 1
ATOM 1478 O O . LEU A 1 199 ? -16.172 -22.984 0.843 1 98.44 199 LEU A O 1
ATOM 1482 N N . GLY A 1 200 ? -18.016 -21.703 0.367 1 98.38 200 GLY A N 1
ATOM 1483 C CA . GLY A 1 200 ? -18.172 -21.281 1.749 1 98.38 200 GLY A CA 1
ATOM 1484 C C . GLY A 1 200 ? -18.344 -19.781 1.896 1 98.38 200 GLY A C 1
ATOM 1485 O O . GLY A 1 200 ? -18.703 -19.297 2.975 1 98.38 200 GLY A O 1
ATOM 1486 N N . ALA A 1 201 ? -18.109 -19 0.869 1 98.88 201 ALA A N 1
ATOM 1487 C CA . ALA A 1 201 ? -18.266 -17.562 0.964 1 98.88 201 ALA A CA 1
ATOM 1488 C C . ALA A 1 201 ? -19.688 -17.188 1.371 1 98.88 201 ALA A C 1
ATOM 1490 O O . ALA A 1 201 ? -20.656 -17.797 0.913 1 98.88 201 ALA A O 1
ATOM 1491 N N . ASP A 1 202 ? -19.797 -16.172 2.209 1 98.88 202 ASP A N 1
ATOM 1492 C CA . ASP A 1 202 ? -21.109 -15.68 2.613 1 98.88 202 ASP A CA 1
ATOM 1493 C C . ASP A 1 202 ? -21.797 -14.945 1.463 1 98.88 202 ASP A C 1
ATOM 1495 O O . ASP A 1 202 ? -23.031 -14.938 1.375 1 98.88 202 ASP A O 1
ATOM 1499 N N . GLU A 1 203 ? -21.016 -14.305 0.632 1 98.81 203 GLU A N 1
ATOM 1500 C CA . GLU A 1 203 ? -21.453 -13.594 -0.565 1 98.81 203 GLU A CA 1
ATOM 1501 C C . GLU A 1 203 ? -20.391 -13.625 -1.65 1 98.81 203 GLU A C 1
ATOM 1503 O O . GLU A 1 203 ? -19.203 -13.82 -1.357 1 98.81 203 GLU A O 1
ATOM 1508 N N . CYS A 1 204 ? -20.812 -13.523 -2.879 1 98.88 204 CYS A N 1
ATOM 1509 C CA . CYS A 1 204 ? -19.875 -13.352 -3.988 1 98.88 204 CYS A CA 1
ATOM 1510 C C . CYS A 1 204 ? -20.422 -12.352 -5.004 1 98.88 204 CYS A C 1
ATOM 1512 O O . CYS A 1 204 ? -21.578 -12.469 -5.445 1 98.88 204 CYS A O 1
ATOM 1514 N N . LEU A 1 205 ? -19.656 -11.398 -5.309 1 98.94 205 LEU A N 1
ATOM 1515 C CA . LEU A 1 205 ? -20.078 -10.297 -6.172 1 98.94 205 LEU A CA 1
ATOM 1516 C C . LEU A 1 205 ? -19.531 -10.477 -7.582 1 98.94 205 LEU A C 1
ATOM 1518 O O . LEU A 1 205 ? -18.359 -10.828 -7.762 1 98.94 205 LEU A O 1
ATOM 1522 N N . ASP A 1 206 ? -20.375 -10.266 -8.578 1 98.56 206 ASP A N 1
ATOM 1523 C CA . ASP A 1 206 ? -19.969 -10.297 -9.977 1 98.56 206 ASP A CA 1
ATOM 1524 C C . ASP A 1 206 ? -19.438 -8.93 -10.43 1 98.56 206 ASP A C 1
ATOM 1526 O O . ASP A 1 206 ? -20.219 -7.992 -10.617 1 98.56 206 ASP A O 1
ATOM 1530 N N . TYR A 1 207 ? -18.156 -8.844 -10.641 1 97.31 207 TYR A N 1
ATOM 1531 C CA . TYR A 1 207 ? -17.578 -7.543 -10.977 1 97.31 207 TYR A CA 1
ATOM 1532 C C . TYR A 1 207 ? -18.031 -7.078 -12.352 1 97.31 207 TYR A C 1
ATOM 1534 O O . TYR A 1 207 ? -17.844 -5.918 -12.719 1 97.31 207 TYR A O 1
ATOM 1542 N N . ARG A 1 208 ? -18.641 -7.996 -13.141 1 96.12 208 ARG A N 1
ATOM 1543 C CA . ARG A 1 208 ? -19.141 -7.648 -14.469 1 96.12 208 ARG A CA 1
ATOM 1544 C C . ARG A 1 208 ? -20.531 -7.02 -14.383 1 96.12 208 ARG A C 1
ATOM 1546 O O . ARG A 1 208 ? -21.016 -6.438 -15.352 1 96.12 208 ARG A O 1
ATOM 1553 N N . SER A 1 209 ? -21.141 -7.152 -13.273 1 97.5 209 SER A N 1
ATOM 1554 C CA . SER A 1 209 ? -22.469 -6.598 -13.086 1 97.5 209 SER A CA 1
ATOM 1555 C C . SER A 1 209 ? -22.438 -5.074 -13.031 1 97.5 209 SER A C 1
ATOM 1557 O O . SER A 1 209 ? -21.547 -4.488 -12.398 1 97.5 209 SER A O 1
ATOM 1559 N N . PRO A 1 210 ? -23.438 -4.359 -13.664 1 97.31 210 PRO A N 1
ATOM 1560 C CA . PRO A 1 210 ? -23.5 -2.898 -13.586 1 97.31 210 PRO A CA 1
ATOM 1561 C C . PRO A 1 210 ? -23.734 -2.391 -12.164 1 97.31 210 PRO A C 1
ATOM 1563 O O . PRO A 1 210 ? -23.484 -1.221 -11.875 1 97.31 210 PRO A O 1
ATOM 1566 N N . SER A 1 211 ? -24.234 -3.27 -11.344 1 97.81 211 SER A N 1
ATOM 1567 C CA . SER A 1 211 ? -24.516 -2.857 -9.969 1 97.81 211 SER A CA 1
ATOM 1568 C C . SER A 1 211 ? -23.359 -3.232 -9.039 1 97.81 211 SER A C 1
ATOM 1570 O O . SER A 1 211 ? -23.516 -3.219 -7.82 1 97.81 211 SER A O 1
ATOM 1572 N N . PHE A 1 212 ? -22.25 -3.584 -9.547 1 98.31 212 PHE A N 1
ATOM 1573 C CA . PHE A 1 212 ? -21.125 -4.105 -8.773 1 98.31 212 PHE A CA 1
ATOM 1574 C C . PHE A 1 212 ? -20.781 -3.174 -7.617 1 98.31 212 PHE A C 1
ATOM 1576 O O . PHE A 1 212 ? -20.672 -3.611 -6.473 1 98.31 212 PHE A O 1
ATOM 1583 N N . GLU A 1 213 ? -20.625 -1.866 -7.879 1 98 213 GLU A N 1
ATOM 1584 C CA . GLU A 1 213 ? -20.219 -0.918 -6.848 1 98 213 GLU A CA 1
ATOM 1585 C C . GLU A 1 213 ? -21.234 -0.867 -5.707 1 98 213 GLU A C 1
ATOM 1587 O O . GLU A 1 213 ? -20.859 -0.895 -4.535 1 98 213 GLU A O 1
ATOM 1592 N N . ASP A 1 214 ? -22.469 -0.819 -6.031 1 98.38 214 ASP A N 1
ATOM 1593 C CA . ASP A 1 214 ? -23.531 -0.818 -5.02 1 98.38 214 ASP A CA 1
ATOM 1594 C C . ASP A 1 214 ? -23.547 -2.137 -4.25 1 98.38 214 ASP A C 1
ATOM 1596 O O . ASP A 1 214 ? -23.734 -2.146 -3.031 1 98.38 214 ASP A O 1
ATOM 1600 N N . ASP A 1 215 ? -23.422 -3.242 -4.977 1 98.69 215 ASP A N 1
ATOM 1601 C CA . ASP A 1 215 ? -23.391 -4.562 -4.348 1 98.69 215 ASP A CA 1
ATOM 1602 C C . ASP A 1 215 ? -22.219 -4.684 -3.381 1 98.69 215 ASP A C 1
ATOM 1604 O O . ASP A 1 215 ? -22.359 -5.293 -2.314 1 98.69 215 ASP A O 1
ATOM 1608 N N . LEU A 1 216 ? -21.094 -4.137 -3.779 1 98.81 216 LEU A N 1
ATOM 1609 C CA . LEU A 1 216 ? -19.906 -4.152 -2.928 1 98.81 216 LEU A CA 1
ATOM 1610 C C . LEU A 1 216 ? -20.172 -3.422 -1.615 1 98.81 216 LEU A C 1
ATOM 1612 O O . LEU A 1 216 ? -19.844 -3.934 -0.541 1 98.81 216 LEU A O 1
ATOM 1616 N N . VAL A 1 217 ? -20.75 -2.258 -1.68 1 98.31 217 VAL A N 1
ATOM 1617 C CA . VAL A 1 217 ? -21.078 -1.477 -0.49 1 98.31 217 VAL A CA 1
ATOM 1618 C C . VAL A 1 217 ? -22 -2.275 0.416 1 98.31 217 VAL A C 1
ATOM 1620 O O . VAL A 1 217 ? -21.766 -2.393 1.619 1 98.31 217 VAL A O 1
ATOM 1623 N N . LYS A 1 218 ? -23.031 -2.906 -0.17 1 98.56 218 LYS A N 1
ATOM 1624 C CA . LYS A 1 218 ? -24 -3.678 0.598 1 98.56 218 LYS A CA 1
ATOM 1625 C C . LYS A 1 218 ? -23.359 -4.887 1.257 1 98.56 218 LYS A C 1
ATOM 1627 O O . LYS A 1 218 ? -23.609 -5.176 2.428 1 98.56 218 LYS A O 1
ATOM 1632 N N . ALA A 1 219 ? -22.484 -5.555 0.537 1 98.75 219 ALA A N 1
ATOM 1633 C CA . ALA A 1 219 ? -21.875 -6.789 1.017 1 98.75 219 ALA A CA 1
ATOM 1634 C C . ALA A 1 219 ? -20.828 -6.504 2.094 1 98.75 219 ALA A C 1
ATOM 1636 O O . ALA A 1 219 ? -20.406 -7.41 2.812 1 98.75 219 ALA A O 1
ATOM 1637 N N . THR A 1 220 ? -20.375 -5.312 2.139 1 98.5 220 THR A N 1
ATOM 1638 C CA . THR A 1 220 ? -19.328 -4.938 3.084 1 98.5 220 THR A CA 1
ATOM 1639 C C . THR A 1 220 ? -19.844 -3.867 4.047 1 98.5 220 THR A C 1
ATOM 1641 O O . THR A 1 220 ? -19.094 -2.961 4.422 1 98.5 220 THR A O 1
ATOM 1644 N N . ASP A 1 221 ? -21.094 -4.023 4.316 1 96.31 221 ASP A N 1
ATOM 1645 C CA . ASP A 1 221 ? -21.625 -3.182 5.379 1 96.31 221 ASP A CA 1
ATOM 1646 C C . ASP A 1 221 ? -20.828 -3.346 6.668 1 96.31 221 ASP A C 1
ATOM 1648 O O . ASP A 1 221 ? -20.562 -4.469 7.105 1 96.31 221 ASP A O 1
ATOM 1652 N N . GLY A 1 222 ? -20.297 -2.377 7.219 1 96.94 222 GLY A N 1
ATOM 1653 C CA . GLY A 1 222 ? -19.422 -2.43 8.375 1 96.94 222 GLY A CA 1
ATOM 1654 C C . GLY A 1 222 ? -17.938 -2.41 8.008 1 96.94 222 GLY A C 1
ATOM 1655 O O . GLY A 1 222 ? -17.078 -2.473 8.883 1 96.94 222 GLY A O 1
ATOM 1656 N N . TYR A 1 223 ? -17.625 -2.48 6.695 1 98.38 223 TYR A N 1
ATOM 1657 C CA . TYR A 1 223 ? -16.281 -2.33 6.148 1 98.38 223 TYR A CA 1
ATOM 1658 C C . TYR A 1 223 ? -15.484 -3.611 6.32 1 98.38 223 TYR A C 1
ATOM 1660 O O . TYR A 1 223 ? -16 -4.621 6.797 1 98.38 223 TYR A O 1
ATOM 1668 N N . VAL A 1 224 ? -14.336 -3.639 5.812 1 98.88 224 VAL A N 1
ATOM 1669 C CA . VAL A 1 224 ? -13.57 -4.855 5.574 1 98.88 224 VAL A CA 1
ATOM 1670 C C . VAL A 1 224 ? -12.297 -4.828 6.418 1 98.88 224 VAL A C 1
ATOM 1672 O O . VAL A 1 224 ? -11.578 -3.826 6.445 1 98.88 224 VAL A O 1
ATOM 1675 N N . ASP A 1 225 ? -11.953 -5.902 7.109 1 98.94 225 ASP A N 1
ATOM 1676 C CA . ASP A 1 225 ? -10.75 -6.016 7.926 1 98.94 225 ASP A CA 1
ATOM 1677 C C . ASP A 1 225 ? -9.539 -6.414 7.078 1 98.94 225 ASP A C 1
ATOM 1679 O O . ASP A 1 225 ? -8.43 -5.93 7.301 1 98.94 225 ASP A O 1
ATOM 1683 N N . VAL A 1 226 ? -9.773 -7.367 6.172 1 99 226 VAL A N 1
ATOM 1684 C CA . VAL A 1 226 ? -8.695 -7.879 5.336 1 99 226 VAL A CA 1
ATOM 1685 C C . VAL A 1 226 ? -9.172 -8.016 3.895 1 99 226 VAL A C 1
ATOM 1687 O O . VAL A 1 226 ? -10.25 -8.562 3.643 1 99 226 VAL A O 1
ATOM 1690 N N . TYR A 1 227 ? -8.5 -7.488 2.971 1 99 227 TYR A N 1
ATOM 1691 C CA . TYR A 1 227 ? -8.742 -7.672 1.543 1 99 227 TYR A CA 1
ATOM 1692 C C . TYR A 1 227 ? -7.602 -8.453 0.896 1 99 227 TYR A C 1
ATOM 1694 O O . TYR A 1 227 ? -6.445 -8.023 0.938 1 99 227 TYR A O 1
ATOM 1702 N N . PHE A 1 228 ? -7.867 -9.625 0.416 1 99 228 PHE A N 1
ATOM 1703 C CA . PHE A 1 228 ? -6.938 -10.438 -0.358 1 99 228 PHE A CA 1
ATOM 1704 C C . PHE A 1 228 ? -7.008 -10.078 -1.838 1 99 228 PHE A C 1
ATOM 1706 O O . PHE A 1 228 ? -7.914 -10.523 -2.547 1 99 228 PHE A O 1
ATOM 1713 N N . ASP A 1 229 ? -6.066 -9.352 -2.297 1 98.94 229 ASP A N 1
ATOM 1714 C CA . ASP A 1 229 ? -6.129 -8.758 -3.629 1 98.94 229 ASP A CA 1
ATOM 1715 C C . ASP A 1 229 ? -5.367 -9.609 -4.645 1 98.94 229 ASP A C 1
ATOM 1717 O O . ASP A 1 229 ? -4.137 -9.672 -4.613 1 98.94 229 ASP A O 1
ATOM 1721 N N . ASN A 1 230 ? -6.059 -10.203 -5.512 1 98.44 230 ASN A N 1
ATOM 1722 C CA . ASN A 1 230 ? -5.465 -10.992 -6.59 1 98.44 230 ASN A CA 1
ATOM 1723 C C . ASN A 1 230 ? -5.578 -10.273 -7.934 1 98.44 230 ASN A C 1
ATOM 1725 O O . ASN A 1 230 ? -5.035 -10.734 -8.938 1 98.44 230 ASN A O 1
ATOM 1729 N N . VAL A 1 231 ? -6.254 -9.117 -7.965 1 96.62 231 VAL A N 1
ATOM 1730 C CA . VAL A 1 231 ? -6.688 -8.578 -9.25 1 96.62 231 VAL A CA 1
ATOM 1731 C C . VAL A 1 231 ? -6.082 -7.188 -9.453 1 96.62 231 VAL A C 1
ATOM 1733 O O . VAL A 1 231 ? -5.609 -6.863 -10.547 1 96.62 231 VAL A O 1
ATOM 1736 N N . GLY A 1 232 ? -6.043 -6.379 -8.469 1 96.19 232 GLY A N 1
ATOM 1737 C CA . GLY A 1 232 ? -5.578 -5.004 -8.586 1 96.19 232 GLY A CA 1
ATOM 1738 C C . GLY A 1 232 ? -6.527 -4.117 -9.367 1 96.19 232 GLY A C 1
ATOM 1739 O O . GLY A 1 232 ? -7.746 -4.285 -9.297 1 96.19 232 GLY A O 1
ATOM 1740 N N . GLY A 1 233 ? -6.012 -3.031 -9.938 1 94.25 233 GLY A N 1
ATOM 1741 C CA . GLY A 1 233 ? -6.738 -2.154 -10.844 1 94.25 233 GLY A CA 1
ATOM 1742 C C . GLY A 1 233 ? -7.945 -1.5 -10.195 1 94.25 233 GLY A C 1
ATOM 1743 O O . GLY A 1 233 ? -7.875 -1.039 -9.055 1 94.25 233 GLY A O 1
ATOM 1744 N N . SER A 1 234 ? -9.055 -1.461 -10.953 1 94.81 234 SER A N 1
ATOM 1745 C CA . SER A 1 234 ? -10.258 -0.756 -10.531 1 94.81 234 SER A CA 1
ATOM 1746 C C . SER A 1 234 ? -10.898 -1.422 -9.312 1 94.81 234 SER A C 1
ATOM 1748 O O . SER A 1 234 ? -11.492 -0.749 -8.477 1 94.81 234 SER A O 1
ATOM 1750 N N . ILE A 1 235 ? -10.734 -2.727 -9.211 1 97.44 235 ILE A N 1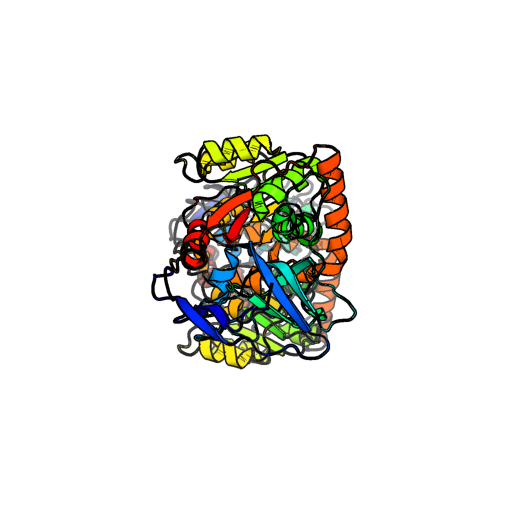
ATOM 1751 C CA . ILE A 1 235 ? -11.297 -3.436 -8.07 1 97.44 235 ILE A CA 1
ATOM 1752 C C . ILE A 1 235 ? -10.578 -3.01 -6.793 1 97.44 235 ILE A C 1
ATOM 1754 O O . ILE A 1 235 ? -11.227 -2.725 -5.777 1 97.44 235 ILE A O 1
ATOM 1758 N N . LEU A 1 236 ? -9.273 -2.957 -6.848 1 97.94 236 LEU A N 1
ATOM 1759 C CA . LEU A 1 236 ? -8.5 -2.449 -5.719 1 97.94 236 LEU A CA 1
ATOM 1760 C C . LEU A 1 236 ? -8.922 -1.024 -5.371 1 97.94 236 LEU A C 1
ATOM 1762 O O . LEU A 1 236 ? -9.109 -0.695 -4.199 1 97.94 236 LEU A O 1
ATOM 1766 N N . ASN A 1 237 ? -9.062 -0.213 -6.402 1 96.56 237 ASN A N 1
ATOM 1767 C CA . ASN A 1 237 ? -9.477 1.17 -6.188 1 96.56 237 ASN A CA 1
ATOM 1768 C C . ASN A 1 237 ? -10.812 1.25 -5.453 1 96.56 237 ASN A C 1
ATOM 1770 O O . ASN A 1 237 ? -10.977 2.062 -4.539 1 96.56 237 ASN A O 1
ATOM 1774 N N . SER A 1 238 ? -11.75 0.446 -5.844 1 97.56 238 SER A N 1
ATOM 1775 C CA . SER A 1 238 ? -13.047 0.408 -5.184 1 97.56 238 SER A CA 1
ATOM 1776 C C . SER A 1 238 ? -12.922 -0.078 -3.744 1 97.56 238 SER A C 1
ATOM 1778 O O . SER A 1 238 ? -13.594 0.436 -2.848 1 97.56 238 SER A O 1
ATOM 1780 N N . MET A 1 239 ? -12.047 -0.987 -3.525 1 98.62 239 MET A N 1
ATOM 1781 C CA . MET A 1 239 ? -11.898 -1.597 -2.207 1 98.62 239 MET A CA 1
ATOM 1782 C C . MET A 1 239 ? -11.312 -0.604 -1.21 1 98.62 239 MET A C 1
ATOM 1784 O O . MET A 1 239 ? -11.625 -0.652 -0.02 1 98.62 239 MET A O 1
ATOM 1788 N N . PHE A 1 240 ? -10.5 0.288 -1.663 1 98 240 PHE A N 1
ATOM 1789 C CA . PHE A 1 240 ? -9.953 1.295 -0.757 1 98 240 PHE A CA 1
ATOM 1790 C C . PHE A 1 240 ? -11.07 1.973 0.028 1 98 240 PHE A C 1
ATOM 1792 O O . PHE A 1 240 ? -10.938 2.217 1.229 1 98 240 PHE A O 1
ATOM 1799 N N . LYS A 1 241 ? -12.172 2.186 -0.563 1 97.44 241 LYS A N 1
ATOM 1800 C CA . LYS A 1 241 ? -13.281 2.902 0.053 1 97.44 241 LYS A CA 1
ATOM 1801 C C . LYS A 1 241 ? -14.031 2.014 1.042 1 97.44 241 LYS A C 1
ATOM 1803 O O . LYS A 1 241 ? -14.867 2.496 1.81 1 97.44 241 LYS A O 1
ATOM 1808 N N . ARG A 1 242 ? -13.695 0.739 1.02 1 98.69 242 ARG A N 1
ATOM 1809 C CA . ARG A 1 242 ? -14.453 -0.195 1.85 1 98.69 242 ARG A CA 1
ATOM 1810 C C . ARG A 1 242 ? -13.594 -0.732 2.99 1 98.69 242 ARG A C 1
ATOM 1812 O O . ARG A 1 242 ? -14.07 -1.513 3.816 1 98.69 242 ARG A O 1
ATOM 1819 N N . MET A 1 243 ? -12.367 -0.345 3.072 1 98.81 243 MET A N 1
ATOM 1820 C CA . MET A 1 243 ? -11.469 -0.863 4.094 1 98.81 243 MET A CA 1
ATOM 1821 C C . MET A 1 243 ? -11.734 -0.205 5.445 1 98.81 243 MET A C 1
ATOM 1823 O O . MET A 1 243 ? -11.977 1.002 5.512 1 98.81 243 MET A O 1
ATOM 1827 N N . LYS A 1 244 ? -11.664 -0.955 6.516 1 98.5 244 LYS A N 1
ATOM 1828 C CA . LYS A 1 244 ? -11.766 -0.436 7.875 1 98.5 244 LYS A CA 1
ATOM 1829 C C . LYS A 1 244 ? -10.5 0.332 8.266 1 98.5 244 LYS A C 1
ATOM 1831 O O . LYS A 1 244 ? -9.461 0.191 7.621 1 98.5 244 LYS A O 1
ATOM 1836 N N . ARG A 1 245 ? -10.672 1.17 9.312 1 98.12 245 ARG A N 1
ATOM 1837 C CA . ARG A 1 245 ? -9.477 1.736 9.922 1 98.12 245 ARG A CA 1
ATOM 1838 C C . ARG A 1 245 ? -8.523 0.637 10.398 1 98.12 245 ARG A C 1
ATOM 1840 O O . ARG A 1 245 ? -8.969 -0.364 10.969 1 98.12 245 ARG A O 1
ATOM 1847 N N . PHE A 1 246 ? -7.254 0.702 10.078 1 98.62 246 PHE A N 1
ATOM 1848 C CA . PHE A 1 246 ? -6.18 -0.198 10.484 1 98.62 246 PHE A CA 1
ATOM 1849 C C . PHE A 1 246 ? -6.336 -1.562 9.828 1 98.62 246 PHE A C 1
ATOM 1851 O O . PHE A 1 246 ? -5.859 -2.57 10.352 1 98.62 246 PHE A O 1
ATOM 1858 N N . SER A 1 247 ? -7.102 -1.605 8.727 1 98.88 247 SER A N 1
ATOM 1859 C CA . SER A 1 247 ? -7.281 -2.84 7.973 1 98.88 247 SER A CA 1
ATOM 1860 C C . SER A 1 247 ? -6.023 -3.199 7.191 1 98.88 247 SER A C 1
ATOM 1862 O O . SER A 1 247 ? -5.043 -2.453 7.207 1 98.88 247 SER A O 1
ATOM 1864 N N . ARG A 1 248 ? -6.062 -4.414 6.555 1 98.94 248 ARG A N 1
ATOM 1865 C CA . ARG A 1 248 ? -4.906 -4.91 5.812 1 98.94 248 ARG A CA 1
ATOM 1866 C C . ARG A 1 248 ? -5.305 -5.336 4.406 1 98.94 248 ARG A C 1
ATOM 1868 O O . ARG A 1 248 ? -6.359 -5.945 4.207 1 98.94 248 ARG A O 1
ATOM 1875 N N . ILE A 1 249 ? -4.508 -4.957 3.457 1 98.94 249 ILE A N 1
ATOM 1876 C CA . ILE A 1 249 ? -4.613 -5.438 2.082 1 98.94 249 ILE A CA 1
ATOM 1877 C C . ILE A 1 249 ? -3.434 -6.355 1.765 1 98.94 249 ILE A C 1
ATOM 1879 O O . ILE A 1 249 ? -2.275 -5.941 1.863 1 98.94 249 ILE A O 1
ATOM 1883 N N . ILE A 1 250 ? -3.723 -7.574 1.469 1 98.94 250 ILE A N 1
ATOM 1884 C CA . ILE A 1 250 ? -2.74 -8.539 0.995 1 98.94 250 ILE A CA 1
ATOM 1885 C C . ILE A 1 250 ? -2.545 -8.383 -0.512 1 98.94 250 ILE A C 1
ATOM 1887 O O . ILE A 1 250 ? -3.4 -8.797 -1.301 1 98.94 250 ILE A O 1
ATOM 1891 N N . ALA A 1 251 ? -1.47 -7.754 -0.871 1 98.81 251 ALA A N 1
ATOM 1892 C CA . ALA A 1 251 ? -1.169 -7.633 -2.295 1 98.81 251 ALA A CA 1
ATOM 1893 C C . ALA A 1 251 ? -0.546 -8.914 -2.834 1 98.81 251 ALA A C 1
ATOM 1895 O O . ALA A 1 251 ? 0.656 -9.148 -2.678 1 98.81 251 ALA A O 1
ATOM 1896 N N . CYS A 1 252 ? -1.329 -9.656 -3.49 1 98.62 252 CYS A N 1
ATOM 1897 C CA . CYS A 1 252 ? -0.91 -10.984 -3.932 1 98.62 252 CYS A CA 1
ATOM 1898 C C . CYS A 1 252 ? -0.708 -11.016 -5.441 1 98.62 252 CYS A C 1
ATOM 1900 O O . CYS A 1 252 ? 0.271 -11.586 -5.93 1 98.62 252 CYS A O 1
ATOM 1902 N N . GLY A 1 253 ? -1.635 -10.5 -6.117 1 96.31 253 GLY A N 1
ATOM 1903 C CA . GLY A 1 253 ? -1.581 -10.445 -7.57 1 96.31 253 GLY A CA 1
ATOM 1904 C C . GLY A 1 253 ? -2.225 -9.195 -8.141 1 96.31 253 GLY A C 1
ATOM 1905 O O . GLY A 1 253 ? -2.83 -8.406 -7.41 1 96.31 253 GLY A O 1
ATOM 1906 N N . ALA A 1 254 ? -2.092 -9.008 -9.445 1 93.88 254 ALA A N 1
ATOM 1907 C CA . ALA A 1 254 ? -2.639 -7.879 -10.195 1 93.88 254 ALA A CA 1
ATOM 1908 C C . ALA A 1 254 ? -2.965 -8.281 -11.633 1 93.88 254 ALA A C 1
ATOM 1910 O O . ALA A 1 254 ? -2.568 -7.598 -12.578 1 93.88 254 ALA A O 1
ATOM 1911 N N . ILE A 1 255 ? -3.658 -9.297 -11.742 1 90.88 255 ILE A N 1
ATOM 1912 C CA . ILE A 1 255 ? -3.832 -9.961 -13.031 1 90.88 255 ILE A CA 1
ATOM 1913 C C . ILE A 1 255 ? -4.496 -9 -14.023 1 90.88 255 ILE A C 1
ATOM 1915 O O . ILE A 1 255 ? -4.289 -9.102 -15.234 1 90.88 255 ILE A O 1
ATOM 1919 N N . SER A 1 256 ? -5.254 -8.039 -13.578 1 87 256 SER A N 1
ATOM 1920 C CA . SER A 1 256 ? -5.949 -7.102 -14.453 1 87 256 SER A CA 1
ATOM 1921 C C . SER A 1 256 ? -4.961 -6.262 -15.258 1 87 256 SER A C 1
ATOM 1923 O O . SER A 1 256 ? -5.301 -5.754 -16.328 1 87 256 SER A O 1
ATOM 1925 N N . GLY A 1 257 ? -3.797 -6.176 -14.711 1 85.38 257 GLY A N 1
ATOM 1926 C CA . GLY A 1 257 ? -2.832 -5.301 -15.359 1 85.38 257 GLY A CA 1
ATOM 1927 C C . GLY A 1 257 ? -1.76 -6.055 -16.125 1 85.38 257 GLY A C 1
ATOM 1928 O O . GLY A 1 257 ? -0.866 -5.441 -16.719 1 85.38 257 GLY A O 1
ATOM 1929 N N . TYR A 1 258 ? -1.808 -7.375 -16.156 1 87.5 258 TYR A N 1
ATOM 1930 C CA . TYR A 1 258 ? -0.706 -8.156 -16.703 1 87.5 258 TYR A CA 1
ATOM 1931 C C . TYR A 1 258 ? -0.619 -7.98 -18.219 1 87.5 258 TYR A C 1
ATOM 1933 O O . TYR A 1 258 ? 0.474 -8 -18.781 1 87.5 258 TYR A O 1
ATOM 1941 N N . ASN A 1 259 ? -1.805 -7.793 -18.828 1 86.5 259 ASN A N 1
ATOM 1942 C CA . ASN A 1 259 ? -1.815 -7.695 -20.297 1 86.5 259 ASN A CA 1
ATOM 1943 C C . ASN A 1 259 ? -2.084 -6.27 -20.75 1 86.5 259 ASN A C 1
ATOM 1945 O O . ASN A 1 259 ? -2.281 -6.027 -21.953 1 86.5 259 ASN A O 1
ATOM 1949 N N . SER A 1 260 ? -2.209 -5.418 -19.781 1 79.44 260 SER A N 1
ATOM 1950 C CA . SER A 1 260 ? -2.566 -4.043 -20.125 1 79.44 260 SER A CA 1
ATOM 1951 C C . SER A 1 260 ? -1.61 -3.045 -19.484 1 79.44 260 SER A C 1
ATOM 1953 O O . SER A 1 260 ? -1.118 -3.271 -18.375 1 79.44 260 SER A O 1
ATOM 1955 N N . ARG A 1 261 ? -1.333 -1.985 -20.266 1 75.5 261 ARG A N 1
ATOM 1956 C CA . ARG A 1 261 ? -0.539 -0.893 -19.719 1 75.5 261 ARG A CA 1
ATOM 1957 C C . ARG A 1 261 ? -1.396 0.347 -19.484 1 75.5 261 ARG A C 1
ATOM 1959 O O . ARG A 1 261 ? -0.872 1.435 -19.234 1 75.5 261 ARG A O 1
ATOM 1966 N N . GLU A 1 262 ? -2.621 0.097 -19.609 1 81.06 262 GLU A N 1
ATOM 1967 C CA . GLU A 1 262 ? -3.518 1.233 -19.422 1 81.06 262 GLU A CA 1
ATOM 1968 C C . GLU A 1 262 ? -3.521 1.703 -17.969 1 81.06 262 GLU A C 1
ATOM 1970 O O . GLU A 1 262 ? -3.461 0.886 -17.047 1 81.06 262 GLU A O 1
ATOM 1975 N N . THR A 1 263 ? -3.543 3.047 -17.953 1 84.12 263 THR A N 1
ATOM 1976 C CA . THR A 1 263 ? -3.607 3.635 -16.625 1 84.12 263 THR A CA 1
ATOM 1977 C C . THR A 1 263 ? -4.977 3.404 -15.992 1 84.12 263 THR A C 1
ATOM 1979 O O . THR A 1 263 ? -6.008 3.643 -16.625 1 84.12 263 THR A O 1
ATOM 1982 N N . VAL A 1 264 ? -4.875 2.83 -14.828 1 84.19 264 VAL A N 1
ATOM 1983 C CA . VAL A 1 264 ? -6.117 2.627 -14.094 1 84.19 264 VAL A CA 1
ATOM 1984 C C . VAL A 1 264 ? -6.25 3.678 -12.992 1 84.19 264 VAL A C 1
ATOM 1986 O O . VAL A 1 264 ? -5.258 4.039 -12.352 1 84.19 264 VAL A O 1
ATOM 1989 N N . ASN A 1 265 ? -7.48 4.129 -12.852 1 86.06 265 ASN A N 1
ATOM 1990 C CA . ASN A 1 265 ? -7.785 5.082 -11.797 1 86.06 265 ASN A CA 1
ATOM 1991 C C . ASN A 1 265 ? -7.488 4.504 -10.414 1 86.06 265 ASN A C 1
ATOM 1993 O O . ASN A 1 265 ? -7.996 3.439 -10.062 1 86.06 265 ASN A O 1
ATOM 1997 N N . MET A 1 266 ? -6.594 5.176 -9.688 1 91.62 266 MET A N 1
ATOM 1998 C CA . MET A 1 266 ? -6.262 4.797 -8.32 1 91.62 266 MET A CA 1
ATOM 1999 C C . MET A 1 266 ? -6.445 5.977 -7.367 1 91.62 266 MET A C 1
ATOM 2001 O O . MET A 1 266 ? -5.645 6.176 -6.453 1 91.62 266 MET A O 1
ATOM 2005 N N . ASN A 1 267 ? -7.496 6.766 -7.617 1 89.25 267 ASN A N 1
ATOM 2006 C CA . ASN A 1 267 ? -7.676 8.031 -6.91 1 89.25 267 ASN A CA 1
ATOM 2007 C C . ASN A 1 267 ? -8.07 7.805 -5.453 1 89.25 267 ASN A C 1
ATOM 2009 O O . ASN A 1 267 ? -7.957 8.711 -4.629 1 89.25 267 ASN A O 1
ATOM 2013 N N . ASN A 1 268 ? -8.531 6.562 -5.164 1 93.81 268 ASN A N 1
ATOM 2014 C CA . ASN A 1 268 ? -8.945 6.301 -3.793 1 93.81 268 ASN A CA 1
ATOM 2015 C C . ASN A 1 268 ? -7.777 5.848 -2.926 1 93.81 268 ASN A C 1
ATOM 2017 O O . ASN A 1 268 ? -7.961 5.5 -1.758 1 93.81 268 ASN A O 1
ATOM 2021 N N . ILE A 1 269 ? -6.566 5.93 -3.486 1 95.44 269 ILE A N 1
ATOM 2022 C CA . ILE A 1 269 ? -5.398 5.449 -2.758 1 95.44 269 ILE A CA 1
ATOM 2023 C C . ILE A 1 269 ? -5.172 6.309 -1.516 1 95.44 269 ILE A C 1
ATOM 2025 O O . ILE A 1 269 ? -4.516 5.875 -0.565 1 95.44 269 ILE A O 1
ATOM 2029 N N . PHE A 1 270 ? -5.738 7.48 -1.432 1 95.12 270 PHE A N 1
ATOM 2030 C CA . PHE A 1 270 ? -5.645 8.344 -0.263 1 95.12 270 PHE A CA 1
ATOM 2031 C C . PHE A 1 270 ? -6.223 7.656 0.968 1 95.12 270 PHE A C 1
ATOM 2033 O O . PHE A 1 270 ? -5.828 7.957 2.096 1 95.12 270 PHE A O 1
ATOM 2040 N N . GLU A 1 271 ? -7.113 6.695 0.782 1 97.12 271 GLU A N 1
ATOM 2041 C CA . GLU A 1 271 ? -7.711 5.949 1.886 1 97.12 271 GLU A CA 1
ATOM 2042 C C . GLU A 1 271 ? -6.656 5.18 2.672 1 97.12 271 GLU A C 1
ATOM 2044 O O . GLU A 1 271 ? -6.867 4.844 3.838 1 97.12 271 GLU A O 1
ATOM 2049 N N . VAL A 1 272 ? -5.5 4.855 2.012 1 98.5 272 VAL A N 1
ATOM 2050 C CA . VAL A 1 272 ? -4.41 4.211 2.732 1 98.5 272 VAL A CA 1
ATOM 2051 C C . VAL A 1 272 ? -3.979 5.09 3.908 1 98.5 272 VAL A C 1
ATOM 2053 O O . VAL A 1 272 ? -3.729 4.586 5.004 1 98.5 272 VAL A O 1
ATOM 2056 N N . ILE A 1 273 ? -3.928 6.367 3.674 1 98.06 273 ILE A N 1
ATOM 2057 C CA . ILE A 1 273 ? -3.549 7.32 4.711 1 98.06 273 ILE A CA 1
ATOM 2058 C C . ILE A 1 273 ? -4.703 7.508 5.691 1 98.06 273 ILE A C 1
ATOM 2060 O O . ILE A 1 273 ? -4.559 7.254 6.887 1 98.06 273 ILE A O 1
ATOM 2064 N N . SER A 1 274 ? -5.914 7.871 5.191 1 97.31 274 SER A N 1
ATOM 2065 C CA . SER A 1 274 ? -7.031 8.297 6.027 1 97.31 274 SER A CA 1
ATOM 2066 C C . SER A 1 274 ? -7.52 7.156 6.914 1 97.31 274 SER A C 1
ATOM 2068 O O . SER A 1 274 ? -7.934 7.383 8.055 1 97.31 274 SER A O 1
ATOM 2070 N N . MET A 1 275 ? -7.398 5.91 6.402 1 98.38 275 MET A N 1
ATOM 2071 C CA . MET A 1 275 ? -7.91 4.77 7.156 1 98.38 275 MET A CA 1
ATOM 2072 C C . MET A 1 275 ? -6.77 3.959 7.758 1 98.38 275 MET A C 1
ATOM 2074 O O . MET A 1 275 ? -6.996 2.902 8.344 1 98.38 275 MET A O 1
ATOM 2078 N N . ARG A 1 276 ? -5.562 4.469 7.68 1 98.75 276 ARG A N 1
ATOM 2079 C CA . ARG A 1 276 ? -4.395 3.807 8.258 1 98.75 276 ARG A CA 1
ATOM 2080 C C . ARG A 1 276 ? -4.281 2.369 7.758 1 98.75 276 ARG A C 1
ATOM 2082 O O . ARG A 1 276 ? -3.996 1.458 8.539 1 98.75 276 ARG A O 1
ATOM 2089 N N . ILE A 1 277 ? -4.477 2.172 6.438 1 98.88 277 ILE A N 1
ATOM 2090 C CA . ILE A 1 277 ? -4.422 0.843 5.84 1 98.88 277 ILE A CA 1
ATOM 2091 C C . ILE A 1 277 ? -2.967 0.391 5.723 1 98.88 277 ILE A C 1
ATOM 2093 O O . ILE A 1 277 ? -2.082 1.195 5.418 1 98.88 277 ILE A O 1
ATOM 2097 N N . THR A 1 278 ? -2.703 -0.882 5.984 1 98.94 278 THR A N 1
ATOM 2098 C CA . THR A 1 278 ? -1.439 -1.517 5.629 1 98.94 278 THR A CA 1
ATOM 2099 C C . THR A 1 278 ? -1.603 -2.385 4.383 1 98.94 278 THR A C 1
ATOM 2101 O O . THR A 1 278 ? -2.367 -3.35 4.391 1 98.94 278 THR A O 1
ATOM 2104 N N . MET A 1 279 ? -1.004 -1.993 3.326 1 98.94 279 MET A N 1
ATOM 2105 C CA . MET A 1 279 ? -0.909 -2.803 2.117 1 98.94 279 MET A CA 1
ATOM 2106 C C . MET A 1 279 ? 0.458 -3.471 2.014 1 98.94 279 MET A C 1
ATOM 2108 O O . MET A 1 279 ? 1.487 -2.793 2.039 1 98.94 279 MET A O 1
ATOM 2112 N N . GLN A 1 280 ? 0.48 -4.77 1.942 1 98.94 280 GLN A N 1
ATOM 2113 C CA . GLN A 1 280 ? 1.745 -5.492 1.952 1 98.94 280 GLN A CA 1
ATOM 2114 C C . GLN A 1 280 ? 1.774 -6.562 0.864 1 98.94 280 GLN A C 1
ATOM 2116 O O . GLN A 1 280 ? 0.832 -7.348 0.732 1 98.94 280 GLN A O 1
ATOM 2121 N N . GLY A 1 281 ? 2.869 -6.512 0.062 1 98.81 281 GLY A N 1
ATOM 2122 C CA . GLY A 1 281 ? 3.113 -7.582 -0.893 1 98.81 281 GLY A CA 1
ATOM 2123 C C . GLY A 1 281 ? 3.877 -8.75 -0.298 1 98.81 281 GLY A C 1
ATOM 2124 O O . GLY A 1 281 ? 4.484 -8.625 0.767 1 98.81 281 GLY A O 1
ATOM 2125 N N . PHE A 1 282 ? 3.799 -9.875 -0.991 1 98.56 282 PHE A N 1
ATOM 2126 C CA . PHE A 1 282 ? 4.562 -11.039 -0.541 1 98.56 282 PHE A CA 1
ATOM 2127 C C . PHE A 1 282 ? 4.754 -12.031 -1.679 1 98.56 282 PHE A C 1
ATOM 2129 O O . PHE A 1 282 ? 4.051 -11.969 -2.689 1 98.56 282 PHE A O 1
ATOM 2136 N N . ILE A 1 283 ? 5.688 -12.844 -1.548 1 97.88 283 ILE A N 1
ATOM 2137 C CA . ILE A 1 283 ? 5.945 -14.031 -2.355 1 97.88 283 ILE A CA 1
ATOM 2138 C C . ILE A 1 283 ? 5.965 -15.273 -1.461 1 97.88 283 ILE A C 1
ATOM 2140 O O . ILE A 1 283 ? 6.668 -15.305 -0.449 1 97.88 283 ILE A O 1
ATOM 2144 N N . VAL A 1 284 ? 5.25 -16.266 -1.81 1 97.5 284 VAL A N 1
ATOM 2145 C CA . VAL A 1 284 ? 4.98 -17.406 -0.932 1 97.5 284 VAL A CA 1
ATOM 2146 C C . VAL A 1 284 ? 6.285 -18.125 -0.604 1 97.5 284 VAL A C 1
ATOM 2148 O O . VAL A 1 284 ? 6.422 -18.719 0.468 1 97.5 284 VAL A O 1
ATOM 2151 N N . SER A 1 285 ? 7.273 -18.031 -1.479 1 96.06 285 SER A N 1
ATOM 2152 C CA . SER A 1 285 ? 8.539 -18.719 -1.237 1 96.06 285 SER A CA 1
ATOM 2153 C C . SER A 1 285 ? 9.25 -18.141 -0.019 1 96.06 285 SER A C 1
ATOM 2155 O O . SER A 1 285 ? 10.133 -18.781 0.549 1 96.06 285 SER A O 1
ATOM 2157 N N . ASP A 1 286 ? 8.898 -16.922 0.355 1 97.69 286 ASP A N 1
ATOM 2158 C CA . ASP A 1 286 ? 9.508 -16.312 1.533 1 97.69 286 ASP A CA 1
ATOM 2159 C C . ASP A 1 286 ? 8.969 -16.938 2.816 1 97.69 286 ASP A C 1
ATOM 2161 O O . ASP A 1 286 ? 9.516 -16.719 3.898 1 97.69 286 ASP A O 1
ATOM 2165 N N . PHE A 1 287 ? 7.941 -17.797 2.676 1 98.12 287 PHE A N 1
ATOM 2166 C CA . PHE A 1 287 ? 7.305 -18.391 3.844 1 98.12 287 PHE A CA 1
ATOM 2167 C C . PHE A 1 287 ? 7.438 -19.906 3.811 1 98.12 287 PHE A C 1
ATOM 2169 O O . PHE A 1 287 ? 6.523 -20.625 4.219 1 98.12 287 PHE A O 1
ATOM 2176 N N . MET A 1 288 ? 8.477 -20.453 3.301 1 96.62 288 MET A N 1
ATOM 2177 C CA . MET A 1 288 ? 8.68 -21.891 3.158 1 96.62 288 MET A CA 1
ATOM 2178 C C . MET A 1 288 ? 8.586 -22.594 4.508 1 96.62 288 MET A C 1
ATOM 2180 O O . MET A 1 288 ? 8.117 -23.734 4.594 1 96.62 288 MET A O 1
ATOM 2184 N N . ALA A 1 289 ? 8.992 -21.922 5.562 1 97.62 289 ALA A N 1
ATOM 2185 C CA . ALA A 1 289 ? 8.969 -22.5 6.902 1 97.62 289 ALA A CA 1
ATOM 2186 C C . ALA A 1 289 ? 7.539 -22.828 7.336 1 97.62 289 ALA A C 1
ATOM 2188 O O . ALA A 1 289 ? 7.324 -23.688 8.188 1 97.62 289 ALA A O 1
ATOM 2189 N N . GLN A 1 290 ? 6.59 -22.172 6.699 1 98 290 GLN A N 1
ATOM 2190 C CA . GLN A 1 290 ? 5.195 -22.328 7.094 1 98 290 GLN A CA 1
ATOM 2191 C C . GLN A 1 290 ? 4.5 -23.391 6.246 1 98 290 GLN A C 1
ATOM 2193 O O . GLN A 1 290 ? 3.385 -23.812 6.562 1 98 290 GLN A O 1
ATOM 2198 N N . TRP A 1 291 ? 5.16 -23.891 5.176 1 97.12 291 TRP A N 1
ATOM 2199 C CA . TRP A 1 291 ? 4.512 -24.75 4.188 1 97.12 291 TRP A CA 1
ATOM 2200 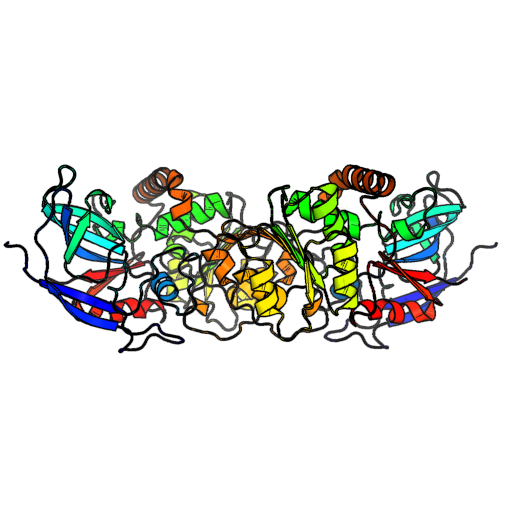C C . TRP A 1 291 ? 4.062 -26.062 4.812 1 97.12 291 TRP A C 1
ATOM 2202 O O . TRP A 1 291 ? 2.939 -26.516 4.578 1 97.12 291 TRP A O 1
ATOM 2212 N N . PRO A 1 292 ? 4.871 -26.719 5.668 1 96.75 292 PRO A N 1
ATOM 2213 C CA . PRO A 1 292 ? 4.418 -27.969 6.254 1 96.75 292 PRO A CA 1
ATOM 2214 C C . PRO A 1 292 ? 3.135 -27.828 7.066 1 96.75 292 PRO A C 1
ATOM 2216 O O . PRO A 1 292 ? 2.215 -28.625 6.934 1 96.75 292 PRO A O 1
ATOM 2219 N N . ALA A 1 293 ? 3.074 -26.75 7.832 1 97.38 293 ALA A N 1
ATOM 2220 C CA . ALA A 1 293 ? 1.87 -26.516 8.625 1 97.38 293 ALA A CA 1
ATOM 2221 C C . ALA A 1 293 ? 0.669 -26.234 7.719 1 97.38 293 ALA A C 1
ATOM 2223 O O . ALA A 1 293 ? -0.443 -26.688 8 1 97.38 293 ALA A O 1
ATOM 2224 N N . ALA A 1 294 ? 0.903 -25.531 6.688 1 98 294 ALA A N 1
ATOM 2225 C CA . ALA A 1 294 ? -0.163 -25.219 5.742 1 98 294 ALA A CA 1
ATOM 2226 C C . ALA A 1 294 ? -0.697 -26.484 5.074 1 98 294 ALA A C 1
ATOM 2228 O O . ALA A 1 294 ? -1.911 -26.672 4.98 1 98 294 ALA A O 1
ATOM 2229 N N . ILE A 1 295 ? 0.199 -27.312 4.648 1 97.44 295 ILE A N 1
ATOM 2230 C CA . ILE A 1 295 ? -0.163 -28.547 3.967 1 97.44 295 ILE A CA 1
ATOM 2231 C C . ILE A 1 295 ? -0.979 -29.438 4.902 1 97.44 295 ILE A C 1
ATOM 2233 O O . ILE A 1 295 ? -2.01 -29.984 4.508 1 97.44 295 ILE A O 1
ATOM 2237 N N . GLU A 1 296 ? -0.557 -29.516 6.066 1 97.94 296 GLU A N 1
ATOM 2238 C CA . GLU A 1 296 ? -1.267 -30.344 7.043 1 97.94 296 GLU A CA 1
ATOM 2239 C C . GLU A 1 296 ? -2.668 -29.797 7.309 1 97.94 296 GLU A C 1
ATOM 2241 O O . GLU A 1 296 ? -3.629 -30.562 7.402 1 97.94 296 GLU A O 1
ATOM 2246 N N . ALA A 1 297 ? -2.766 -28.547 7.441 1 98.31 297 ALA A N 1
ATOM 2247 C CA . ALA A 1 297 ? -4.066 -27.922 7.684 1 98.31 297 ALA A CA 1
ATOM 2248 C C . ALA A 1 297 ? -5.027 -28.203 6.531 1 98.31 297 ALA A C 1
ATOM 2250 O O . ALA A 1 297 ? -6.195 -28.531 6.758 1 98.31 297 ALA A O 1
ATOM 2251 N N . VAL A 1 298 ? -4.566 -28.125 5.359 1 98.31 298 VAL A N 1
ATOM 2252 C CA . VAL A 1 298 ? -5.41 -28.297 4.18 1 98.31 298 VAL A CA 1
ATOM 2253 C C . VAL A 1 298 ? -5.789 -29.766 4.031 1 98.31 298 VAL A C 1
ATOM 2255 O O . VAL A 1 298 ? -6.949 -30.094 3.764 1 98.31 298 VAL A O 1
ATOM 2258 N N . LYS A 1 299 ? -4.828 -30.656 4.211 1 97.81 299 LYS A N 1
ATOM 2259 C CA . LYS A 1 299 ? -5.129 -32.094 4.141 1 97.81 299 LYS A CA 1
ATOM 2260 C C . LYS A 1 299 ? -6.195 -32.469 5.16 1 97.81 299 LYS A C 1
ATOM 2262 O O . LYS A 1 299 ? -7.125 -33.219 4.84 1 97.81 299 LYS A O 1
ATOM 2267 N N . LYS A 1 300 ? -6.016 -31.969 6.371 1 98.06 300 LYS A N 1
ATOM 2268 C CA . LYS A 1 300 ? -7 -32.25 7.418 1 98.06 300 LYS A CA 1
ATOM 2269 C C . LYS A 1 300 ? -8.375 -31.719 7.02 1 98.06 300 LYS A C 1
ATOM 2271 O O . LYS A 1 300 ? -9.383 -32.406 7.191 1 98.06 300 LYS A O 1
ATOM 2276 N N . ALA A 1 301 ? -8.398 -30.547 6.492 1 98.62 301 ALA A N 1
ATOM 2277 C CA . ALA A 1 301 ? -9.664 -29.938 6.09 1 98.62 301 ALA A CA 1
ATOM 2278 C C . ALA A 1 301 ? -10.32 -30.734 4.961 1 98.62 301 ALA A C 1
ATOM 2280 O O . ALA A 1 301 ? -11.547 -30.859 4.914 1 98.62 301 ALA A O 1
ATOM 2281 N N . ILE A 1 302 ? -9.531 -31.203 4.051 1 98.12 302 ILE A N 1
ATOM 2282 C CA . ILE A 1 302 ? -10.062 -32.031 2.973 1 98.12 302 ILE A CA 1
ATOM 2283 C C . ILE A 1 302 ? -10.695 -33.281 3.559 1 98.12 302 ILE A C 1
ATOM 2285 O O . ILE A 1 302 ? -11.828 -33.656 3.201 1 98.12 302 ILE A O 1
ATOM 2289 N N . LYS A 1 303 ? -10.031 -33.906 4.457 1 96.56 303 LYS A N 1
ATOM 2290 C CA . LYS A 1 303 ? -10.516 -35.125 5.078 1 96.56 303 LYS A CA 1
ATOM 2291 C C . LYS A 1 303 ? -11.812 -34.875 5.848 1 96.56 303 LYS A C 1
ATOM 2293 O O . LYS A 1 303 ? -12.695 -35.75 5.879 1 96.56 303 LYS A O 1
ATOM 2298 N N . GLU A 1 304 ? -11.922 -33.719 6.391 1 97.69 304 GLU A N 1
ATOM 2299 C CA . GLU A 1 304 ? -13.078 -33.406 7.219 1 97.69 304 GLU A CA 1
ATOM 2300 C C . GLU A 1 304 ? -14.203 -32.812 6.379 1 97.69 304 GLU A C 1
ATOM 2302 O O . GLU A 1 304 ? -15.258 -32.438 6.906 1 97.69 304 GLU A O 1
ATOM 2307 N N . GLY A 1 305 ? -13.984 -32.562 5.145 1 97 305 GLY A N 1
ATOM 2308 C CA . GLY A 1 305 ? -14.992 -32 4.258 1 97 305 GLY A CA 1
ATOM 2309 C C . GLY A 1 305 ? -15.117 -30.5 4.348 1 97 305 GLY A C 1
ATOM 2310 O O . GLY A 1 305 ? -16.125 -29.922 3.924 1 97 305 GLY A O 1
ATOM 2311 N N . LYS A 1 306 ? -14.125 -29.875 4.848 1 98.06 306 LYS A N 1
ATOM 2312 C CA . LYS A 1 306 ? -14.133 -28.422 5.043 1 98.06 306 LYS A CA 1
ATOM 2313 C C . LYS A 1 306 ? -13.383 -27.719 3.922 1 98.06 306 LYS A C 1
ATOM 2315 O O . LYS A 1 306 ? -13.398 -26.484 3.842 1 98.06 306 LYS A O 1
ATOM 2320 N N . PHE A 1 307 ? -12.734 -28.5 3.15 1 98.44 307 PHE A N 1
ATOM 2321 C CA . PHE A 1 307 ? -12.047 -28.016 1.954 1 98.44 307 PHE A CA 1
ATOM 2322 C C . PHE A 1 307 ? -12.312 -28.938 0.773 1 98.44 307 PHE A C 1
ATOM 2324 O O . PHE A 1 307 ? -11.867 -30.094 0.764 1 98.44 307 PHE A O 1
ATOM 2331 N N . THR A 1 308 ? -13.055 -28.406 -0.16 1 97.56 308 THR A N 1
ATOM 2332 C CA . THR A 1 308 ? -13.406 -29.234 -1.301 1 97.56 308 THR A CA 1
ATOM 2333 C C . THR A 1 308 ? -12.367 -29.109 -2.408 1 97.56 308 THR A C 1
ATOM 2335 O O . THR A 1 308 ? -11.82 -28.031 -2.641 1 97.56 308 THR A O 1
ATOM 2338 N N . THR A 1 309 ? -12.078 -30.203 -3.078 1 96.56 309 THR A N 1
ATOM 2339 C CA . THR A 1 309 ? -11.188 -30.219 -4.227 1 96.56 309 THR A CA 1
ATOM 2340 C C . THR A 1 309 ? -11.977 -30.219 -5.531 1 96.56 309 THR A C 1
ATOM 2342 O O . THR A 1 309 ? -11.422 -29.953 -6.602 1 96.56 309 THR A O 1
ATOM 2345 N N . GLU A 1 310 ? -13.219 -30.484 -5.406 1 91.5 310 GLU A N 1
ATOM 2346 C CA . GLU A 1 310 ? -14.078 -30.547 -6.59 1 91.5 310 GLU A CA 1
ATOM 2347 C C . GLU A 1 310 ? -14.203 -29.188 -7.262 1 91.5 310 GLU A C 1
ATOM 2349 O O . GLU A 1 310 ? -14.562 -28.203 -6.617 1 91.5 310 GLU A O 1
ATOM 2354 N N . GLY A 1 311 ? -13.891 -29.172 -8.469 1 92.88 311 GLY A N 1
ATOM 2355 C CA . GLY A 1 311 ? -14.047 -27.953 -9.242 1 92.88 311 GLY A CA 1
ATOM 2356 C C . GLY A 1 311 ? -12.922 -26.969 -9.031 1 92.88 311 GLY A C 1
ATOM 2357 O O . GLY A 1 311 ? -12.93 -25.875 -9.609 1 92.88 311 GLY A O 1
ATOM 2358 N N . THR A 1 312 ? -11.961 -27.344 -8.219 1 94.94 312 THR A N 1
ATOM 2359 C CA . THR A 1 312 ? -10.898 -26.391 -7.906 1 94.94 312 THR A CA 1
ATOM 2360 C C . THR A 1 312 ? -9.766 -26.484 -8.914 1 94.94 312 THR A C 1
ATOM 2362 O O . THR A 1 312 ? -8.742 -25.797 -8.781 1 94.94 312 THR A O 1
ATOM 2365 N N . GLU A 1 313 ? -9.992 -27.344 -9.914 1 95.62 313 GLU A N 1
ATOM 2366 C CA . GLU A 1 313 ? -9.062 -27.469 -11.039 1 95.62 313 GLU A CA 1
ATOM 2367 C C . GLU A 1 313 ? -9.812 -27.469 -12.367 1 95.62 313 GLU A C 1
ATOM 2369 O O . GLU A 1 313 ? -10.891 -28.047 -12.484 1 95.62 313 GLU A O 1
ATOM 2374 N N . THR A 1 314 ? -9.32 -26.75 -13.25 1 97.19 314 THR A N 1
ATOM 2375 C CA . THR A 1 314 ? -9.656 -26.938 -14.656 1 97.19 314 THR A CA 1
ATOM 2376 C C . THR A 1 314 ? -8.555 -27.703 -15.383 1 97.19 314 THR A C 1
ATOM 2378 O O . THR A 1 314 ? -7.527 -27.125 -15.742 1 97.19 314 THR A O 1
ATOM 2381 N N . LEU A 1 315 ? -8.75 -28.984 -15.508 1 97.19 315 LEU A N 1
ATOM 2382 C CA . LEU A 1 315 ? -7.789 -29.859 -16.172 1 97.19 315 LEU A CA 1
ATOM 2383 C C . LEU A 1 315 ? -8.023 -29.891 -17.672 1 97.19 315 LEU A C 1
ATOM 2385 O O . LEU A 1 315 ? -9.117 -30.234 -18.141 1 97.19 315 LEU A O 1
ATOM 2389 N N . VAL A 1 316 ? -7.086 -29.516 -18.453 1 97.69 316 VAL A N 1
ATOM 2390 C CA . VAL A 1 316 ? -7.184 -29.516 -19.906 1 97.69 316 VAL A CA 1
ATOM 2391 C C . VAL A 1 316 ? -6.219 -30.562 -20.469 1 97.69 316 VAL A C 1
ATOM 2393 O O . VAL A 1 316 ? -5 -30.422 -20.328 1 97.69 316 VAL A O 1
ATOM 2396 N N . LYS A 1 317 ? -6.742 -31.594 -21.078 1 98.12 317 LYS A N 1
ATOM 2397 C CA . LYS A 1 317 ? -5.902 -32.5 -21.844 1 98.12 317 LYS A CA 1
ATOM 2398 C C . LYS A 1 317 ? -5.426 -31.859 -23.141 1 98.12 317 LYS A C 1
ATOM 2400 O O . LYS A 1 317 ? -6.23 -31.312 -23.891 1 98.12 317 LYS A O 1
ATOM 2405 N N . ALA A 1 318 ? -4.18 -31.875 -23.328 1 98.06 318 ALA A N 1
ATOM 2406 C CA . ALA A 1 318 ? -3.641 -31.203 -24.5 1 98.06 318 ALA A CA 1
ATOM 2407 C C . ALA A 1 318 ? -2.381 -31.891 -25.016 1 98.06 318 ALA A C 1
ATOM 2409 O O . ALA A 1 318 ? -1.649 -32.5 -24.234 1 98.06 318 ALA A O 1
ATOM 2410 N N . GLN A 1 319 ? -2.229 -31.812 -26.359 1 98 319 GLN A N 1
ATOM 2411 C CA . GLN A 1 319 ? -0.921 -32.125 -26.922 1 98 319 GLN A CA 1
ATOM 2412 C C . GLN A 1 319 ? 0.108 -31.062 -26.562 1 98 319 GLN A C 1
ATOM 2414 O O . GLN A 1 319 ? -0.249 -29.922 -26.281 1 98 319 GLN A O 1
ATOM 2419 N N . PHE A 1 320 ? 1.314 -31.5 -26.562 1 98 320 PHE A N 1
ATOM 2420 C CA . PHE A 1 320 ? 2.367 -30.594 -26.109 1 98 320 PHE A CA 1
ATOM 2421 C C . PHE A 1 320 ? 2.365 -29.312 -26.938 1 98 320 PHE A C 1
ATOM 2423 O O . PHE A 1 320 ? 2.631 -28.234 -26.422 1 98 320 PHE A O 1
ATOM 2430 N N . ASP A 1 321 ? 2.066 -29.406 -28.219 1 97.19 321 ASP A N 1
ATOM 2431 C CA . ASP A 1 321 ? 2.098 -28.25 -29.125 1 97.19 321 ASP A CA 1
ATOM 2432 C C . ASP A 1 321 ? 1.025 -27.234 -28.75 1 97.19 321 ASP A C 1
ATOM 2434 O O . ASP A 1 321 ? 1.059 -26.094 -29.219 1 97.19 321 ASP A O 1
ATOM 2438 N N . GLU A 1 322 ? 0.099 -27.531 -27.859 1 97.19 322 GLU A N 1
ATOM 2439 C CA . GLU A 1 322 ? -1.031 -26.672 -27.516 1 97.19 322 GLU A CA 1
ATOM 2440 C C . GLU A 1 322 ? -0.793 -25.953 -26.203 1 97.19 322 GLU A C 1
ATOM 2442 O O . GLU A 1 322 ? -1.624 -25.156 -25.766 1 97.19 322 GLU A O 1
ATOM 2447 N N . VAL A 1 323 ? 0.363 -26.172 -25.594 1 97.81 323 VAL A N 1
ATOM 2448 C CA . VAL A 1 323 ? 0.636 -25.734 -24.234 1 97.81 323 VAL A CA 1
ATOM 2449 C C . VAL A 1 323 ? 0.449 -24.219 -24.141 1 97.81 323 VAL A C 1
ATOM 2451 O O . VAL A 1 323 ? -0.268 -23.734 -23.25 1 97.81 323 VAL A O 1
ATOM 2454 N N . PRO A 1 324 ? 1.013 -23.359 -25.062 1 97.31 324 PRO A N 1
ATOM 2455 C CA . PRO A 1 324 ? 0.826 -21.906 -24.922 1 97.31 324 PRO A CA 1
ATOM 2456 C C . PRO A 1 324 ? -0.638 -21.484 -25.047 1 97.31 324 PRO A C 1
ATOM 2458 O O . PRO A 1 324 ? -1.071 -20.562 -24.359 1 97.31 324 PRO A O 1
ATOM 2461 N N . GLN A 1 325 ? -1.367 -22.188 -25.859 1 95.56 325 GLN A N 1
ATOM 2462 C CA . GLN A 1 325 ? -2.775 -21.859 -26.047 1 95.56 325 GLN A CA 1
ATOM 2463 C C . GLN A 1 325 ? -3.58 -22.141 -24.781 1 95.56 325 GLN A C 1
ATOM 2465 O O . GLN A 1 325 ? -4.465 -21.359 -24.422 1 95.56 325 GLN A O 1
ATOM 2470 N N . VAL A 1 326 ? -3.27 -23.266 -24.156 1 97 326 VAL A N 1
ATOM 2471 C CA . VAL A 1 326 ? -3.959 -23.578 -22.906 1 97 326 VAL A CA 1
ATOM 2472 C C . VAL A 1 326 ? -3.648 -22.516 -21.859 1 97 326 VAL A C 1
ATOM 2474 O O . VAL A 1 326 ? -4.551 -22.031 -21.172 1 97 326 VAL A O 1
ATOM 2477 N N . TRP A 1 327 ? -2.375 -22.141 -21.734 1 96.94 327 TRP A N 1
ATOM 2478 C CA . TRP A 1 327 ? -1.933 -21.156 -20.766 1 96.94 327 TRP A CA 1
ATOM 2479 C C . TRP A 1 327 ? -2.666 -19.828 -20.969 1 96.94 327 TRP A C 1
ATOM 2481 O O . TRP A 1 327 ? -3.045 -19.172 -20 1 96.94 327 TRP A O 1
ATOM 2491 N N . GLN A 1 328 ? -2.969 -19.438 -22.125 1 94.31 328 GLN A N 1
ATOM 2492 C CA . GLN A 1 328 ? -3.57 -18.141 -22.453 1 94.31 328 GLN A CA 1
ATOM 2493 C C . GLN A 1 328 ? -5.02 -18.078 -21.984 1 94.31 328 GLN A C 1
ATOM 2495 O O . GLN A 1 328 ? -5.598 -17 -21.891 1 94.31 328 GLN A O 1
ATOM 2500 N N . ARG A 1 329 ? -5.613 -19.219 -21.672 1 93.38 329 ARG A N 1
ATOM 2501 C CA . ARG A 1 329 ? -6.98 -19.25 -21.156 1 93.38 329 ARG A CA 1
ATOM 2502 C C . ARG A 1 329 ? -7.082 -18.516 -19.828 1 93.38 329 ARG A C 1
ATOM 2504 O O . ARG A 1 329 ? -8.164 -18.062 -19.438 1 93.38 329 ARG A O 1
ATOM 2511 N N . LEU A 1 330 ? -5.965 -18.375 -19.125 1 94.38 330 LEU A N 1
ATOM 2512 C CA . LEU A 1 330 ? -5.922 -17.703 -17.844 1 94.38 330 LEU A CA 1
ATOM 2513 C C . LEU A 1 330 ? -6.434 -16.266 -17.953 1 94.38 330 LEU A C 1
ATOM 2515 O O . LEU A 1 330 ? -6.992 -15.719 -17.016 1 94.38 330 LEU A O 1
ATOM 2519 N N . PHE A 1 331 ? -6.289 -15.648 -19.094 1 90.5 331 PHE A N 1
ATOM 2520 C CA . PHE A 1 331 ? -6.461 -14.211 -19.219 1 90.5 331 PHE A CA 1
ATOM 2521 C C . PHE A 1 331 ? -7.781 -13.883 -19.906 1 90.5 331 PHE A C 1
ATOM 2523 O O . PHE A 1 331 ? -8.094 -12.711 -20.141 1 90.5 331 PHE A O 1
ATOM 2530 N N . SER A 1 332 ? -8.586 -14.898 -20.203 1 84.38 332 SER A N 1
ATOM 2531 C CA . SER A 1 332 ? -9.906 -14.703 -20.797 1 84.38 332 SER A CA 1
ATOM 2532 C C . SER A 1 332 ? -11.008 -15.219 -19.875 1 84.38 332 SER A C 1
ATOM 2534 O O . SER A 1 332 ? -12.172 -15.289 -20.266 1 84.38 332 SER A O 1
ATOM 2536 N N . GLY A 1 333 ? -10.625 -15.516 -18.703 1 80.25 333 GLY A N 1
ATOM 2537 C CA . GLY A 1 333 ? -11.602 -15.953 -17.703 1 80.25 333 GLY A CA 1
ATOM 2538 C C . GLY A 1 333 ? -12.203 -17.312 -18.031 1 80.25 333 GLY A C 1
ATOM 2539 O O . GLY A 1 333 ? -13.336 -17.609 -17.625 1 80.25 333 GLY A O 1
ATOM 2540 N N . GLN A 1 334 ? -11.5 -18.172 -18.609 1 81.75 334 GLN A N 1
ATOM 2541 C CA . GLN A 1 334 ? -12.039 -19.438 -19.094 1 81.75 334 GLN A CA 1
ATOM 2542 C C . GLN A 1 334 ? -11.719 -20.562 -18.125 1 81.75 334 GLN A C 1
ATOM 2544 O O . GLN A 1 334 ? -11.883 -21.75 -18.469 1 81.75 334 GLN A O 1
ATOM 2549 N N . ASN A 1 335 ? -11.227 -20.266 -17.016 1 87.69 335 ASN A N 1
ATOM 2550 C CA . ASN A 1 335 ? -10.953 -21.344 -16.062 1 87.69 335 ASN A CA 1
ATOM 2551 C C . ASN A 1 335 ? -11.555 -21.031 -14.688 1 87.69 335 ASN A C 1
ATOM 2553 O O . ASN A 1 335 ? -11.742 -19.859 -14.336 1 87.69 335 ASN A O 1
ATOM 2557 N N . GLN A 1 336 ? -11.977 -22.062 -14.102 1 94.5 336 GLN A N 1
ATOM 2558 C CA . GLN A 1 336 ? -12.359 -22.109 -12.688 1 94.5 336 GLN A CA 1
ATOM 2559 C C . GLN A 1 336 ? -11.32 -22.859 -11.859 1 94.5 336 GLN A C 1
ATOM 2561 O O . GLN A 1 336 ? -10.906 -23.953 -12.219 1 94.5 336 GLN A O 1
ATOM 2566 N N . GLY A 1 337 ? -10.891 -22.203 -10.773 1 97.19 337 GLY A N 1
ATOM 2567 C CA . GLY A 1 337 ? -9.812 -22.797 -10.008 1 97.19 337 GLY A CA 1
ATOM 2568 C C . GLY A 1 337 ? -8.5 -22.844 -10.766 1 97.19 337 GLY A C 1
ATOM 2569 O O . GLY A 1 337 ? -8.227 -21.969 -11.594 1 97.19 337 GLY A O 1
ATOM 2570 N N . LYS A 1 338 ? -7.68 -23.75 -10.438 1 98.19 338 LYS A N 1
ATOM 2571 C C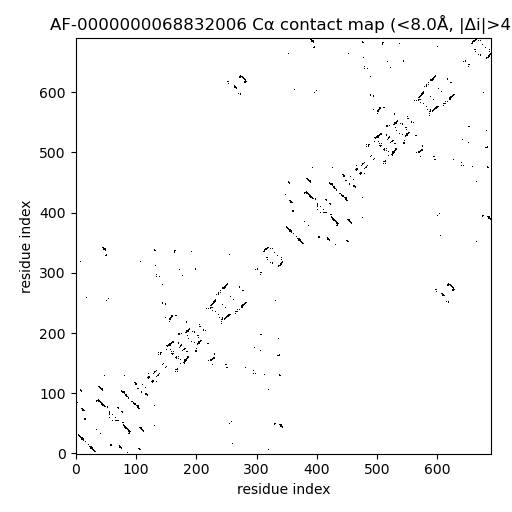A . LYS A 1 338 ? -6.336 -23.906 -10.992 1 98.19 338 LYS A CA 1
ATOM 2572 C C . LYS A 1 338 ? -6.391 -24.484 -12.398 1 98.19 338 LYS A C 1
ATOM 2574 O O . LYS A 1 338 ? -6.953 -25.562 -12.617 1 98.19 338 LYS A O 1
ATOM 2579 N N . LEU A 1 339 ? -5.848 -23.75 -13.375 1 98.25 339 LEU A N 1
ATOM 2580 C CA . LEU A 1 339 ? -5.699 -24.297 -14.727 1 98.25 339 LEU A CA 1
ATOM 2581 C C . LEU A 1 339 ? -4.484 -25.219 -14.812 1 98.25 339 LEU A C 1
ATOM 2583 O O . LEU A 1 339 ? -3.367 -24.812 -14.484 1 98.25 339 LEU A O 1
ATOM 2587 N N . VAL A 1 340 ? -4.707 -26.438 -15.164 1 98.38 340 VAL A N 1
ATOM 2588 C CA . VAL A 1 340 ? -3.654 -27.453 -15.273 1 98.38 340 VAL A CA 1
ATOM 2589 C C . VAL A 1 340 ? -3.689 -28.094 -16.656 1 98.38 340 VAL A C 1
ATOM 2591 O O . VAL A 1 340 ? -4.754 -28.469 -17.141 1 98.38 340 VAL A O 1
ATOM 2594 N N . THR A 1 341 ? -2.553 -28.125 -17.312 1 98.56 341 THR A N 1
ATOM 2595 C CA . THR A 1 341 ? -2.428 -28.891 -18.562 1 98.56 341 THR A CA 1
ATOM 2596 C C . THR A 1 341 ? -2.035 -30.328 -18.266 1 98.56 341 THR A C 1
ATOM 2598 O O . THR A 1 341 ? -1.017 -30.594 -17.625 1 98.56 341 THR A O 1
ATOM 2601 N N . GLN A 1 342 ? -2.832 -31.219 -18.656 1 98.38 342 GLN A N 1
ATOM 2602 C CA . GLN A 1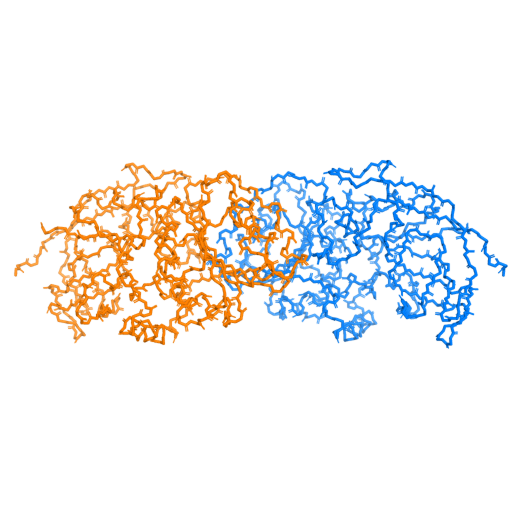 342 ? -2.457 -32.625 -18.672 1 98.38 342 GLN A CA 1
ATOM 2603 C C . GLN A 1 342 ? -1.9 -33.031 -20.031 1 98.38 342 GLN A C 1
ATOM 2605 O O . GLN A 1 342 ? -2.639 -33.094 -21.016 1 98.38 342 GLN A O 1
ATOM 2610 N N . LEU A 1 343 ? -0.631 -33.375 -20.031 1 98.06 343 LEU A N 1
ATOM 2611 C CA . LEU A 1 343 ? 0.024 -33.688 -21.297 1 98.06 343 LEU A CA 1
ATOM 2612 C C . LEU A 1 343 ? -0.366 -35.062 -21.781 1 98.06 343 LEU A C 1
ATOM 2614 O O . LEU A 1 343 ? -0.267 -36.031 -21.047 1 98.06 343 LEU A O 1
ATOM 2618 N N . GLU A 1 344 ? -0.83 -35.062 -22.984 1 92.44 344 GLU A N 1
ATOM 2619 C CA . GLU A 1 344 ? -1.183 -36.344 -23.609 1 92.44 344 GLU A CA 1
ATOM 2620 C C . GLU A 1 344 ? 0.05 -37.031 -24.172 1 92.44 344 GLU A C 1
ATOM 2622 O O . GLU A 1 344 ? 0.984 -36.375 -24.641 1 92.44 344 GLU A O 1
ATOM 2627 N N . SER A 1 345 ? 0.177 -38.406 -24 1 75.69 345 SER A N 1
ATOM 2628 C CA . SER A 1 345 ? 1.278 -39.219 -24.484 1 75.69 345 SER A CA 1
ATOM 2629 C C . SER A 1 345 ? 1.302 -39.281 -26 1 75.69 345 SER A C 1
ATOM 2631 O O . SER A 1 345 ? 0.257 -39.188 -26.641 1 75.69 345 SER A O 1
ATOM 2633 N N . MET B 1 1 ? -8.094 44.906 28.203 1 53.78 1 MET B N 1
ATOM 2634 C CA . MET B 1 1 ? -8.984 45.344 27.141 1 53.78 1 MET B CA 1
ATOM 2635 C C . MET B 1 1 ? -10.305 44.594 27.172 1 53.78 1 MET B C 1
ATOM 2637 O O . MET B 1 1 ? -10.344 43.438 27.547 1 53.78 1 MET B O 1
ATOM 2641 N N . ALA B 1 2 ? -11.43 45.188 27.078 1 68.56 2 ALA B N 1
ATOM 2642 C CA . ALA B 1 2 ? -12.75 44.562 27.094 1 68.56 2 ALA B CA 1
ATOM 2643 C C . ALA B 1 2 ? -12.875 43.531 26 1 68.56 2 ALA B C 1
ATOM 2645 O O . ALA B 1 2 ? -12.383 43.719 24.891 1 68.56 2 ALA B O 1
ATOM 2646 N N . ALA B 1 3 ? -13.273 42.344 26.344 1 78.81 3 ALA B N 1
ATOM 2647 C CA . ALA B 1 3 ? -13.508 41.281 25.375 1 78.81 3 ALA B CA 1
ATOM 2648 C C . ALA B 1 3 ? -14.461 41.75 24.266 1 78.81 3 ALA B C 1
ATOM 2650 O O . ALA B 1 3 ? -15.43 42.469 24.531 1 78.81 3 ALA B O 1
ATOM 2651 N N . PRO B 1 4 ? -14.047 41.531 23.047 1 90.62 4 PRO B N 1
ATOM 2652 C CA . PRO B 1 4 ? -14.945 41.906 21.953 1 90.62 4 PRO B CA 1
ATOM 2653 C C . PRO B 1 4 ? -16.297 41.188 22.031 1 90.62 4 PRO B C 1
ATOM 2655 O O . PRO B 1 4 ? -16.406 40.125 22.656 1 90.62 4 PRO B O 1
ATOM 2658 N N . SER B 1 5 ? -17.328 41.875 21.438 1 93.81 5 SER B N 1
ATOM 2659 C CA . SER B 1 5 ? -18.672 41.312 21.438 1 93.81 5 SER B CA 1
ATOM 2660 C C . SER B 1 5 ? -18.891 40.469 20.188 1 93.81 5 SER B C 1
ATOM 2662 O O . SER B 1 5 ? -19.875 39.719 20.094 1 93.81 5 SER B O 1
ATOM 2664 N N . THR B 1 6 ? -18.031 40.656 19.172 1 96.38 6 THR B N 1
ATOM 2665 C CA . THR B 1 6 ? -18.109 39.906 17.938 1 96.38 6 THR B CA 1
ATOM 2666 C C . THR B 1 6 ? -16.734 39.406 17.516 1 96.38 6 THR B C 1
ATOM 2668 O O . THR B 1 6 ? -15.719 39.844 18.078 1 96.38 6 THR B O 1
ATOM 2671 N N . THR B 1 7 ? -16.75 38.469 16.625 1 97.25 7 THR B N 1
ATOM 2672 C CA . THR B 1 7 ? -15.5 37.969 16.047 1 97.25 7 THR B CA 1
ATOM 2673 C C . THR B 1 7 ? -15.672 37.719 14.555 1 97.25 7 THR B C 1
ATOM 2675 O O . THR B 1 7 ? -16.766 37.375 14.094 1 97.25 7 THR B O 1
ATOM 2678 N N . LYS B 1 8 ? -14.555 37.969 13.797 1 97.81 8 LYS B N 1
ATOM 2679 C CA . LYS B 1 8 ? -14.531 37.562 12.391 1 97.81 8 LYS B CA 1
ATOM 2680 C C . LYS B 1 8 ? -14.25 36.062 12.25 1 97.81 8 LYS B C 1
ATOM 2682 O O . LYS B 1 8 ? -13.422 35.531 12.977 1 97.81 8 LYS B O 1
ATOM 2687 N N . VAL B 1 9 ? -14.977 35.438 11.328 1 98.31 9 VAL B N 1
ATOM 2688 C CA . VAL B 1 9 ? -14.828 34 11.086 1 98.31 9 VAL B CA 1
ATOM 2689 C C . VAL B 1 9 ? -14.93 33.719 9.594 1 98.31 9 VAL B C 1
ATOM 2691 O O . VAL B 1 9 ? -15.75 34.312 8.891 1 98.31 9 VAL B O 1
ATOM 2694 N N . TRP B 1 10 ? -14.016 32.906 9.062 1 98.56 10 TRP B N 1
ATOM 2695 C CA . TRP B 1 10 ? -14.195 32.375 7.719 1 98.56 10 TRP B CA 1
ATOM 2696 C C . TRP B 1 10 ? -15.023 31.078 7.754 1 98.56 10 TRP B C 1
ATOM 2698 O O . TRP B 1 10 ? -14.688 30.141 8.477 1 98.56 10 TRP B O 1
ATOM 2708 N N . THR B 1 11 ? -16.078 31.062 7.012 1 98.56 11 THR B N 1
ATOM 2709 C CA . THR B 1 11 ? -16.938 29.891 6.949 1 98.56 11 THR B CA 1
ATOM 2710 C C . THR B 1 11 ? -16.844 29.219 5.582 1 98.56 11 THR B C 1
ATOM 2712 O O . THR B 1 11 ? -16.594 29.875 4.578 1 98.56 11 THR B O 1
ATOM 2715 N N . LEU B 1 12 ? -16.969 27.906 5.559 1 98.38 12 LEU B N 1
ATOM 2716 C CA . LEU B 1 12 ? -17.016 27.141 4.32 1 98.38 12 LEU B CA 1
ATOM 2717 C C . LEU B 1 12 ? -18.359 27.312 3.621 1 98.38 12 LEU B C 1
ATOM 2719 O O . LEU B 1 12 ? -19.406 26.922 4.156 1 98.38 12 LEU B O 1
ATOM 2723 N N . GLN B 1 13 ? -18.297 27.844 2.445 1 97.56 13 GLN B N 1
ATOM 2724 C CA . GLN B 1 13 ? -19.547 28.125 1.743 1 97.56 13 GLN B CA 1
ATOM 2725 C C . GLN B 1 13 ? -19.938 26.938 0.85 1 97.56 13 GLN B C 1
ATOM 2727 O O . GLN B 1 13 ? -21.109 26.547 0.805 1 97.56 13 GLN B O 1
ATOM 2732 N N . HIS B 1 14 ? -18.969 26.484 0.094 1 94.88 14 HIS B N 1
ATOM 2733 C CA . HIS B 1 14 ? -19.156 25.344 -0.781 1 94.88 14 HIS B CA 1
ATOM 2734 C C . HIS B 1 14 ? -17.922 24.438 -0.784 1 94.88 14 HIS B C 1
ATOM 2736 O O . HIS B 1 14 ? -16.797 24.922 -0.84 1 94.88 14 HIS B O 1
ATOM 2742 N N . LYS B 1 15 ? -18.219 23.172 -0.695 1 94.12 15 LYS B N 1
ATOM 2743 C CA . LYS B 1 15 ? -17.109 22.219 -0.828 1 94.12 15 LYS B CA 1
ATOM 2744 C C . LYS B 1 15 ? -16.641 22.141 -2.273 1 94.12 15 LYS B C 1
ATOM 2746 O O . LYS B 1 15 ? -17.422 21.859 -3.182 1 94.12 15 LYS B O 1
ATOM 2751 N N . PRO B 1 16 ? -15.414 22.328 -2.385 1 91.69 16 PRO B N 1
ATOM 2752 C CA . PRO B 1 16 ? -14.914 22.422 -3.76 1 91.69 16 PRO B CA 1
ATOM 2753 C C . PRO B 1 16 ? -14.695 21.047 -4.402 1 91.69 16 PRO B C 1
ATOM 2755 O O . PRO B 1 16 ? -14.141 20.141 -3.77 1 91.69 16 PRO B O 1
ATOM 2758 N N . ARG B 1 17 ? -15.047 20.688 -5.668 1 83 17 ARG B N 1
ATOM 2759 C CA . ARG B 1 17 ? -14.773 19.484 -6.449 1 83 17 ARG B CA 1
ATOM 2760 C C . ARG B 1 17 ? -13.5 19.656 -7.277 1 83 17 ARG B C 1
ATOM 2762 O O . ARG B 1 17 ? -12.883 18.672 -7.684 1 83 17 ARG B O 1
ATOM 2769 N N . GLY B 1 18 ? -12.914 20.812 -7.328 1 82.31 18 GLY B N 1
ATOM 2770 C CA . GLY B 1 18 ? -11.695 21.234 -7.996 1 82.31 18 GLY B CA 1
ATOM 2771 C C . GLY B 1 18 ? -10.898 22.25 -7.191 1 82.31 18 GLY B C 1
ATOM 2772 O O . GLY B 1 18 ? -10.922 22.219 -5.957 1 82.31 18 GLY B O 1
ATOM 2773 N N . PRO B 1 19 ? -10.188 22.984 -7.867 1 85.81 19 PRO B N 1
ATOM 2774 C CA . PRO B 1 19 ? -9.398 23.969 -7.137 1 85.81 19 PRO B CA 1
ATOM 2775 C C . PRO B 1 19 ? -10.258 24.891 -6.27 1 85.81 19 PRO B C 1
ATOM 2777 O O . PRO B 1 19 ? -11.414 25.141 -6.598 1 85.81 19 PRO B O 1
ATOM 2780 N N . VAL B 1 20 ? -9.742 25.281 -5.164 1 91.44 20 VAL B N 1
ATOM 2781 C CA . VAL B 1 20 ? -10.391 26.234 -4.277 1 91.44 20 VAL B CA 1
ATOM 2782 C C . VAL B 1 20 ? -10.5 27.594 -4.98 1 91.44 20 VAL B C 1
ATOM 2784 O O . VAL B 1 20 ? -9.539 28.062 -5.586 1 91.44 20 VAL B O 1
ATOM 2787 N N . THR B 1 21 ? -11.695 28.109 -4.957 1 89.88 21 THR B N 1
ATOM 2788 C CA . THR B 1 21 ? -11.945 29.422 -5.559 1 89.88 21 THR B CA 1
ATOM 2789 C C . THR B 1 21 ? -12.305 30.453 -4.488 1 89.88 21 THR B C 1
ATOM 2791 O O . THR B 1 21 ? -12.461 30.094 -3.314 1 89.88 21 THR B O 1
ATOM 2794 N N . ALA B 1 22 ? -12.461 31.688 -4.906 1 86.31 22 ALA B N 1
ATOM 2795 C CA . ALA B 1 22 ? -12.719 32.781 -3.984 1 86.31 22 ALA B CA 1
ATOM 2796 C C . ALA B 1 22 ? -14.047 32.594 -3.264 1 86.31 22 ALA B C 1
ATOM 2798 O O . ALA B 1 22 ? -14.219 33.062 -2.133 1 86.31 22 ALA B O 1
ATOM 2799 N N . ASP B 1 23 ? -14.922 31.891 -3.83 1 90.56 23 ASP B N 1
ATOM 2800 C CA . ASP B 1 23 ? -16.266 31.781 -3.27 1 90.56 23 ASP B CA 1
ATOM 2801 C C . ASP B 1 23 ? -16.391 30.531 -2.387 1 90.56 23 ASP B C 1
ATOM 2803 O O . ASP B 1 23 ? -17.453 30.266 -1.844 1 90.56 23 ASP B O 1
ATOM 2807 N N . THR B 1 24 ? -15.336 29.828 -2.227 1 96.75 24 THR B N 1
ATOM 2808 C CA . THR B 1 24 ? -15.336 28.641 -1.363 1 96.75 24 THR B CA 1
ATOM 2809 C C . THR B 1 24 ? -15.547 29.047 0.095 1 96.75 24 THR B C 1
ATOM 2811 O O . THR B 1 24 ? -16.188 28.312 0.859 1 96.75 24 THR B O 1
ATOM 2814 N N . PHE B 1 25 ? -15.07 30.172 0.427 1 98.06 25 PHE B N 1
ATOM 2815 C CA . PHE B 1 2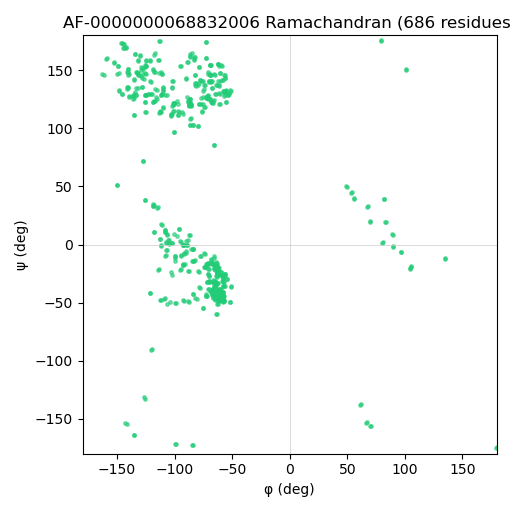5 ? -15.172 30.656 1.8 1 98.06 25 PHE B CA 1
ATOM 2816 C C . PHE B 1 25 ? -15.844 32.031 1.846 1 98.06 25 PHE B C 1
ATOM 2818 O O . PHE B 1 25 ? -15.852 32.75 0.848 1 98.06 25 PHE B O 1
ATOM 2825 N N . ALA B 1 26 ? -16.375 32.375 2.963 1 98.12 26 ALA B N 1
ATOM 2826 C CA . ALA B 1 26 ? -16.938 33.688 3.207 1 98.12 26 ALA B CA 1
ATOM 2827 C C . ALA B 1 26 ? -16.5 34.219 4.574 1 98.12 26 ALA B C 1
ATOM 2829 O O . ALA B 1 26 ? -16.453 33.469 5.551 1 98.12 26 ALA B O 1
ATOM 2830 N N . LEU B 1 27 ? -16.25 35.531 4.594 1 98.06 27 LEU B N 1
ATOM 2831 C CA . LEU B 1 27 ? -15.938 36.188 5.848 1 98.06 27 LEU B CA 1
ATOM 2832 C C . LEU B 1 27 ? -17.219 36.688 6.531 1 98.06 27 LEU B C 1
ATOM 2834 O O . LEU B 1 27 ? -18.031 37.375 5.922 1 98.06 27 LEU B O 1
ATOM 2838 N N . GLU B 1 28 ? -17.344 36.281 7.77 1 97.81 28 GLU B N 1
ATOM 2839 C CA . GLU B 1 28 ? -18.531 36.656 8.523 1 97.81 28 GLU B CA 1
ATOM 2840 C C . GLU B 1 28 ? -18.172 37.25 9.875 1 97.81 28 GLU B C 1
ATOM 2842 O O . GLU B 1 28 ? -17.094 36.969 10.414 1 97.81 28 GLU B O 1
ATOM 2847 N N . ASN B 1 29 ? -19.062 38.094 10.359 1 97.38 29 ASN B N 1
ATOM 2848 C CA . ASN B 1 29 ? -19.016 38.562 11.742 1 97.38 29 ASN B CA 1
ATOM 2849 C C . ASN B 1 29 ? -20.031 37.844 12.617 1 97.38 29 ASN B C 1
ATOM 2851 O O . ASN B 1 29 ? -21.234 37.906 12.344 1 97.38 29 ASN B O 1
ATOM 2855 N N . LYS B 1 30 ? -19.5 37.188 13.594 1 96.75 30 LYS B N 1
ATOM 2856 C CA . LYS B 1 30 ? -20.391 36.438 14.469 1 96.75 30 LYS B CA 1
ATOM 2857 C C . LYS B 1 30 ? -20.344 36.938 15.898 1 96.75 30 LYS B C 1
ATOM 2859 O O . LYS B 1 30 ? -19.297 37.406 16.359 1 96.75 30 LYS B O 1
ATOM 2864 N N . PRO B 1 31 ? -21.438 36.844 16.578 1 96.31 31 PRO B N 1
ATOM 2865 C CA . PRO B 1 31 ? -21.422 37.25 17.984 1 96.31 31 PRO B CA 1
ATOM 2866 C C . PRO B 1 31 ? -20.594 36.312 18.875 1 96.31 31 PRO B C 1
ATOM 2868 O O . PRO B 1 31 ? -20.547 35.125 18.625 1 96.31 31 PRO B O 1
ATOM 2871 N N . LEU B 1 32 ? -19.984 36.875 19.844 1 96.44 32 LEU B N 1
ATOM 2872 C CA . LEU B 1 32 ? -19.328 36.125 20.906 1 96.44 32 LEU B CA 1
ATOM 2873 C C . LEU B 1 32 ? -20.188 36.062 22.156 1 96.44 32 LEU B C 1
ATOM 2875 O O . LEU B 1 32 ? -20.531 37.094 22.734 1 96.44 32 LEU B O 1
ATOM 2879 N N . ARG B 1 33 ? -20.484 34.906 22.531 1 93.94 33 ARG B N 1
ATOM 2880 C CA . ARG B 1 33 ? -21.297 34.75 23.719 1 93.94 33 ARG B CA 1
ATOM 2881 C C . ARG B 1 33 ? -20.438 34.812 24.984 1 93.94 33 ARG B C 1
ATOM 2883 O O . ARG B 1 33 ? -19.219 34.656 24.922 1 93.94 33 ARG B O 1
ATOM 2890 N N . PRO B 1 34 ? -21.188 35.125 26.109 1 94.19 34 PRO B N 1
ATOM 2891 C CA . PRO B 1 34 ? -20.438 35.062 27.359 1 94.19 34 PRO B CA 1
ATOM 2892 C C . PRO B 1 34 ? -19.906 33.656 27.656 1 94.19 34 PRO B C 1
ATOM 2894 O O . PRO B 1 34 ? -20.516 32.656 27.219 1 94.19 34 PRO B O 1
ATOM 2897 N N . LEU B 1 35 ? -18.844 33.625 28.438 1 97.19 35 LEU B N 1
ATOM 2898 C CA . LEU B 1 35 ? -18.219 32.344 28.766 1 97.19 35 LEU B CA 1
ATOM 2899 C C . LEU B 1 35 ? -19.062 31.578 29.781 1 97.19 35 LEU B C 1
ATOM 2901 O O . LEU B 1 35 ? -19.625 32.156 30.719 1 97.19 35 LEU B O 1
ATOM 2905 N N . ASN B 1 36 ? -19.203 30.266 29.547 1 97.62 36 ASN B N 1
ATOM 2906 C CA . ASN B 1 36 ? -19.672 29.359 30.594 1 97.62 36 ASN B CA 1
ATOM 2907 C C . ASN B 1 36 ? -18.531 28.891 31.484 1 97.62 36 ASN B C 1
ATOM 2909 O O . ASN B 1 36 ? -17.359 29.078 31.156 1 97.62 36 ASN B O 1
ATOM 2913 N N . ASP B 1 37 ? -18.938 28.344 32.625 1 97.75 37 ASP B N 1
ATOM 2914 C CA . ASP B 1 37 ? -17.922 27.75 33.469 1 97.75 37 ASP B CA 1
ATOM 2915 C C . ASP B 1 37 ? -17.109 26.703 32.719 1 97.75 37 ASP B C 1
ATOM 2917 O O . ASP B 1 37 ? -17.672 25.859 32 1 97.75 37 ASP B O 1
ATOM 2921 N N . GLY B 1 38 ? -15.797 26.812 32.844 1 98.25 38 GLY B N 1
ATOM 2922 C CA . GLY B 1 38 ? -14.93 25.859 32.188 1 98.25 38 GLY B CA 1
ATOM 2923 C C . GLY B 1 38 ? -14.539 26.266 30.797 1 98.25 38 GLY B C 1
ATOM 2924 O O . GLY B 1 38 ? -13.906 25.5 30.062 1 98.25 38 GLY B O 1
ATOM 2925 N N . GLU B 1 39 ? -14.875 27.484 30.422 1 98.31 39 GLU B N 1
ATOM 2926 C CA . GLU B 1 39 ? -14.555 27.953 29.078 1 98.31 39 GLU B CA 1
ATOM 2927 C C . GLU B 1 39 ? -13.539 29.078 29.109 1 98.31 39 GLU B C 1
ATOM 2929 O O . GLU B 1 39 ? -13.367 29.75 30.141 1 98.31 39 GLU B O 1
ATOM 2934 N N . ILE B 1 40 ? -12.883 29.281 28.047 1 98.19 40 ILE B N 1
ATOM 2935 C CA . ILE B 1 40 ? -11.922 30.359 27.859 1 98.19 40 ILE B CA 1
ATOM 2936 C C . ILE B 1 40 ? -12.18 31.062 26.531 1 98.19 40 ILE B C 1
ATOM 2938 O O . ILE B 1 40 ? -12.68 30.453 25.578 1 98.19 40 ILE B O 1
ATOM 2942 N N . LEU B 1 41 ? -11.906 32.344 26.516 1 98.25 41 LEU B N 1
ATOM 2943 C CA . LEU B 1 41 ? -11.836 33.094 25.281 1 98.25 41 LEU B CA 1
ATOM 2944 C C . LEU B 1 41 ? -10.391 33.25 24.812 1 98.25 41 LEU B C 1
ATOM 2946 O O . LEU B 1 41 ? -9.539 33.75 25.562 1 98.25 41 LEU B O 1
ATOM 2950 N N . VAL B 1 42 ? -10.141 32.812 23.641 1 98.19 42 VAL B N 1
ATOM 2951 C CA . VAL B 1 42 ? -8.781 32.812 23.125 1 98.19 42 VAL B CA 1
ATOM 2952 C C . VAL B 1 42 ? -8.688 33.75 21.922 1 98.19 42 VAL B C 1
ATOM 2954 O O . VAL B 1 42 ? -9.508 33.656 21 1 98.19 42 VAL B O 1
ATOM 2957 N N . LYS B 1 43 ? -7.77 34.656 21.953 1 98.19 43 LYS B N 1
ATOM 2958 C CA . LYS B 1 43 ? -7.402 35.438 20.766 1 98.19 43 LYS B CA 1
ATOM 2959 C C . LYS B 1 43 ? -6.34 34.719 19.953 1 98.19 43 LYS B C 1
ATOM 2961 O O . LYS B 1 43 ? -5.246 34.438 20.438 1 98.19 43 LYS B O 1
ATOM 2966 N N . LEU B 1 44 ? -6.645 34.406 18.719 1 98.31 44 LEU B N 1
ATOM 2967 C CA . LEU B 1 44 ? -5.695 33.688 17.891 1 98.31 44 LEU B CA 1
ATOM 2968 C C . LEU B 1 44 ? -4.562 34.594 17.422 1 98.31 44 LEU B C 1
ATOM 2970 O O . LEU B 1 44 ? -4.793 35.75 17.062 1 98.31 44 LEU B O 1
ATOM 2974 N N . VAL B 1 45 ? -3.361 34.094 17.547 1 98.25 45 VAL B N 1
ATOM 2975 C CA . VAL B 1 45 ? -2.154 34.812 17.203 1 98.25 45 VAL B CA 1
ATOM 2976 C C . VAL B 1 45 ? -1.561 34.25 15.914 1 98.25 45 VAL B C 1
ATOM 2978 O O . VAL B 1 45 ? -1.205 35 15 1 98.25 45 VAL B O 1
ATOM 2981 N N . TYR B 1 46 ? -1.398 32.969 15.859 1 98.56 46 TYR B N 1
ATOM 2982 C CA . TYR B 1 46 ? -0.918 32.25 14.688 1 98.56 46 TYR B CA 1
ATOM 2983 C C . TYR B 1 46 ? -1.948 31.219 14.211 1 98.56 46 TYR B C 1
ATOM 2985 O O . TYR B 1 46 ? -2.611 30.578 15.023 1 98.56 46 TYR B O 1
ATOM 2993 N N . LEU B 1 47 ? -2.096 31.109 12.93 1 98.75 47 LEU B N 1
ATOM 2994 C CA . LEU B 1 47 ? -2.879 30.031 12.32 1 98.75 47 LEU B CA 1
ATOM 2995 C C . LEU B 1 47 ? -1.978 29.062 11.555 1 98.75 47 LEU B C 1
ATOM 2997 O O . LEU B 1 47 ? -1.096 29.5 10.805 1 98.75 47 LEU B O 1
ATOM 3001 N N . SER B 1 48 ? -2.168 27.812 11.891 1 98.44 48 SER B N 1
ATOM 3002 C CA . SER B 1 48 ? -1.486 26.766 11.125 1 98.44 48 SER B CA 1
ATOM 3003 C C . SER B 1 48 ? -2.086 26.625 9.727 1 98.44 48 SER B C 1
ATOM 3005 O O . SER B 1 48 ? -3.309 26.594 9.578 1 98.44 48 SER B O 1
ATOM 3007 N N . ASN B 1 49 ? -1.288 26.656 8.734 1 98 49 ASN B N 1
ATOM 3008 C CA . ASN B 1 49 ? -1.736 26.328 7.383 1 98 49 ASN B CA 1
ATOM 3009 C C . ASN B 1 49 ? -1.33 24.906 6.992 1 98 49 ASN B C 1
ATOM 3011 O O . ASN B 1 49 ? -0.141 24.609 6.859 1 98 49 ASN B O 1
ATOM 3015 N N . ASP B 1 50 ? -2.318 24.062 6.805 1 97.19 50 ASP B N 1
ATOM 3016 C CA . ASP B 1 50 ? -2.076 22.641 6.57 1 97.19 50 ASP B CA 1
ATOM 3017 C C . ASP B 1 50 ? -2.742 22.172 5.273 1 97.19 50 ASP B C 1
ATOM 3019 O O . ASP B 1 50 ? -3.945 22.375 5.086 1 97.19 50 ASP B O 1
ATOM 3023 N N . PRO B 1 51 ? -1.938 21.484 4.391 1 95.75 51 PRO B N 1
ATOM 3024 C CA . PRO B 1 51 ? -2.557 20.906 3.195 1 95.75 51 PRO B CA 1
ATOM 3025 C C . PRO B 1 51 ? -3.73 20 3.525 1 95.75 51 PRO B C 1
ATOM 3027 O O . PRO B 1 51 ? -4.68 19.906 2.744 1 95.75 51 PRO B O 1
ATOM 3030 N N . ALA B 1 52 ? -3.734 19.359 4.668 1 95.06 52 ALA B N 1
ATOM 3031 C CA . ALA B 1 52 ? -4.793 18.453 5.105 1 95.06 52 ALA B CA 1
ATOM 3032 C C . ALA B 1 52 ? -6.141 19.172 5.152 1 95.06 52 ALA B C 1
ATOM 3034 O O . ALA B 1 52 ? -7.188 18.547 4.961 1 95.06 52 ALA B O 1
ATOM 3035 N N . GLN B 1 53 ? -6.168 20.469 5.359 1 96.69 53 GLN B N 1
ATOM 3036 C CA . GLN B 1 53 ? -7.406 21.25 5.367 1 96.69 53 GLN B CA 1
ATOM 3037 C C . GLN B 1 53 ? -8.148 21.109 4.043 1 96.69 53 GLN B C 1
ATOM 3039 O O . GLN B 1 53 ? -9.383 21.141 4.012 1 96.69 53 GLN B O 1
ATOM 3044 N N . ARG B 1 54 ? -7.363 20.922 2.967 1 95.69 54 ARG B N 1
ATOM 3045 C CA . ARG B 1 54 ? -7.996 20.734 1.665 1 95.69 54 ARG B CA 1
ATOM 3046 C C . ARG B 1 54 ? -8.766 19.422 1.62 1 95.69 54 ARG B C 1
ATOM 3048 O O . ARG B 1 54 ? -9.859 19.344 1.047 1 95.69 54 ARG B O 1
ATOM 3055 N N . THR B 1 55 ? -8.172 18.406 2.221 1 93.94 55 THR B N 1
ATOM 3056 C CA . THR B 1 55 ? -8.82 17.094 2.201 1 93.94 55 THR B CA 1
ATOM 3057 C C . THR B 1 55 ? -10.055 17.094 3.098 1 93.94 55 THR B C 1
ATOM 3059 O O . THR B 1 55 ? -11.023 16.375 2.828 1 93.94 55 THR B O 1
ATOM 3062 N N . TRP B 1 56 ? -10.102 17.953 4.086 1 95.5 56 TRP B N 1
ATOM 3063 C CA . TRP B 1 56 ? -11.211 18.016 5.031 1 95.5 56 TRP B CA 1
ATOM 3064 C C . TRP B 1 56 ? -12.469 18.547 4.359 1 95.5 56 TRP B C 1
ATOM 3066 O O . TRP B 1 56 ? -13.586 18.25 4.785 1 95.5 56 TRP B O 1
ATOM 3076 N N . ILE B 1 57 ? -12.266 19.312 3.359 1 95.81 57 ILE B N 1
ATOM 3077 C CA . ILE B 1 57 ? -13.43 19.969 2.773 1 95.81 57 ILE B CA 1
ATOM 3078 C C . ILE B 1 57 ? -13.742 19.344 1.414 1 95.81 57 ILE B C 1
ATOM 3080 O O . ILE B 1 57 ? -14.508 19.922 0.626 1 95.81 57 ILE B O 1
ATOM 3084 N N . ASP B 1 58 ? -13.125 18.234 1.132 1 93 58 ASP B N 1
ATOM 3085 C CA . ASP B 1 58 ? -13.484 17.484 -0.072 1 93 58 ASP B CA 1
ATOM 3086 C C . ASP B 1 58 ? -14.891 16.906 0.033 1 93 58 ASP B C 1
ATOM 3088 O O . ASP B 1 58 ? -15.266 16.344 1.065 1 93 58 ASP B O 1
ATOM 3092 N N . PRO B 1 59 ? -15.672 17.047 -1.051 1 91.81 59 PRO B N 1
ATOM 3093 C CA . PRO B 1 59 ? -17.062 16.594 -0.972 1 91.81 59 PRO B CA 1
ATOM 3094 C C . PRO B 1 59 ? -17.188 15.086 -0.834 1 91.81 59 PRO B C 1
ATOM 3096 O O . PRO B 1 59 ? -18.25 14.578 -0.438 1 91.81 59 PRO B O 1
ATOM 3099 N N . SER B 1 60 ? -16.156 14.359 -1.114 1 88.25 60 SER B N 1
ATOM 3100 C CA . SER B 1 60 ? -16.219 12.898 -1.068 1 88.25 60 SER B CA 1
ATOM 3101 C C . SER B 1 60 ? -15.992 12.383 0.348 1 88.25 60 SER B C 1
ATOM 3103 O O . SER B 1 60 ? -16.156 11.188 0.61 1 88.25 60 SER B O 1
ATOM 3105 N N . VAL B 1 61 ? -15.711 13.25 1.227 1 91.06 61 VAL B N 1
ATOM 3106 C CA . VAL B 1 61 ? -15.43 12.828 2.594 1 91.06 61 VAL B CA 1
ATOM 3107 C C . VAL B 1 61 ? -16.688 12.242 3.229 1 91.06 61 VAL B C 1
ATOM 3109 O O . VAL B 1 61 ? -17.734 12.891 3.244 1 91.06 61 VAL B O 1
ATOM 3112 N N . VAL B 1 62 ? -16.531 10.984 3.65 1 91.69 62 VAL B N 1
ATOM 3113 C CA . VAL B 1 62 ? -17.562 10.352 4.469 1 91.69 62 VAL B CA 1
ATOM 3114 C C . VAL B 1 62 ? -17.312 10.656 5.945 1 91.69 62 VAL B C 1
ATOM 3116 O O . VAL B 1 62 ? -16.297 10.25 6.508 1 91.69 62 VAL B O 1
ATOM 3119 N N . LYS B 1 63 ? -18.203 11.281 6.613 1 92.88 63 LYS B N 1
ATOM 3120 C CA . LYS B 1 63 ? -18.016 11.852 7.945 1 92.88 63 LYS B CA 1
ATOM 3121 C C . LYS B 1 63 ? -17.594 10.773 8.945 1 92.88 63 LYS B C 1
ATOM 3123 O O . LYS B 1 63 ? -16.672 10.977 9.734 1 92.88 63 LYS B O 1
ATOM 3128 N N . GLU B 1 64 ? -18.25 9.641 8.812 1 91.81 64 GLU B N 1
ATOM 3129 C CA . GLU B 1 64 ? -17.969 8.57 9.766 1 91.81 64 GLU B CA 1
ATOM 3130 C C . GLU B 1 64 ? -16.562 8.016 9.578 1 91.81 64 GLU B C 1
ATOM 3132 O O . GLU B 1 64 ? -16.031 7.344 10.469 1 91.81 64 GLU B O 1
ATOM 3137 N N . ARG B 1 65 ? -15.938 8.305 8.453 1 94.31 65 ARG B N 1
ATOM 3138 C CA . ARG B 1 65 ? -14.625 7.758 8.133 1 94.31 65 ARG B CA 1
ATOM 3139 C C . ARG B 1 65 ? -13.57 8.859 8.109 1 94.31 65 ARG B C 1
ATOM 3141 O O . ARG B 1 65 ? -12.414 8.609 7.758 1 94.31 65 ARG B O 1
ATOM 3148 N N . ALA B 1 66 ? -13.992 10.047 8.469 1 94.62 66 ALA B N 1
ATOM 3149 C CA . ALA B 1 66 ? -13.07 11.172 8.406 1 94.62 66 ALA B CA 1
ATOM 3150 C C . ALA B 1 66 ? -11.953 11.031 9.445 1 94.62 66 ALA B C 1
ATOM 3152 O O . ALA B 1 66 ? -12.203 10.602 10.57 1 94.62 66 ALA B O 1
ATOM 3153 N N . TYR B 1 67 ? -10.703 11.383 9.117 1 93.25 67 TYR B N 1
ATOM 3154 C CA . TYR B 1 67 ? -9.57 11.289 10.031 1 93.25 67 TYR B CA 1
ATOM 3155 C C . TYR B 1 67 ? -9.367 12.609 10.773 1 93.25 67 TYR B C 1
ATOM 3157 O O . TYR B 1 67 ? -8.641 12.664 11.773 1 93.25 67 TYR B O 1
ATOM 3165 N N . GLY B 1 68 ? -9.914 13.672 10.297 1 93.56 68 GLY B N 1
ATOM 3166 C CA . GLY B 1 68 ? -9.898 15.008 10.875 1 93.56 68 GLY B CA 1
ATOM 3167 C C . GLY B 1 68 ? -11.25 15.695 10.836 1 93.56 68 GLY B C 1
ATOM 3168 O O . GLY B 1 68 ? -12.273 15.039 10.617 1 93.56 68 GLY B O 1
ATOM 3169 N N . PRO B 1 69 ? -11.203 17 11.031 1 95.38 69 PRO B N 1
ATOM 3170 C CA . PRO B 1 69 ? -12.484 17.719 10.938 1 95.38 69 PRO B CA 1
ATOM 3171 C C . PRO B 1 69 ? -13.18 17.5 9.594 1 95.38 69 PRO B C 1
ATOM 3173 O O . PRO B 1 69 ? -12.508 17.344 8.57 1 95.38 69 PRO B O 1
ATOM 3176 N N . ALA B 1 70 ? -14.422 17.406 9.586 1 96 70 ALA B N 1
ATOM 3177 C CA . ALA B 1 70 ? -15.266 17.297 8.406 1 96 70 ALA B CA 1
ATOM 3178 C C . ALA B 1 70 ? -16.375 18.344 8.422 1 96 70 ALA B C 1
ATOM 3180 O O . ALA B 1 70 ? -17.547 18.016 8.578 1 96 70 ALA B O 1
ATOM 3181 N N . PRO B 1 71 ? -15.922 19.562 8.188 1 97.38 71 PRO B N 1
ATOM 3182 C CA . PRO B 1 71 ? -16.906 20.625 8.281 1 97.38 71 PRO B CA 1
ATOM 3183 C C . PRO B 1 71 ? -18 20.531 7.203 1 97.38 71 PRO B C 1
ATOM 3185 O O . PRO B 1 71 ? -17.703 20.141 6.07 1 97.38 71 PRO B O 1
ATOM 3188 N N . ASP B 1 72 ? -19.188 20.953 7.586 1 97.25 72 ASP B N 1
ATOM 3189 C CA . ASP B 1 72 ? -20.281 21.141 6.625 1 97.25 72 ASP B CA 1
ATOM 3190 C C . ASP B 1 72 ? -20.25 22.562 6.059 1 97.25 72 ASP B C 1
ATOM 3192 O O . ASP B 1 72 ? -19.609 23.453 6.625 1 97.25 72 ASP B O 1
ATOM 3196 N N . GLU B 1 73 ? -20.859 22.672 4.887 1 97.12 73 GLU B N 1
ATOM 3197 C CA . GLU B 1 73 ? -21.062 24.047 4.402 1 97.12 73 GLU B CA 1
ATOM 3198 C C . GLU B 1 73 ? -21.781 24.891 5.441 1 97.12 73 GLU B C 1
ATOM 3200 O O . GLU B 1 73 ? -22.766 24.438 6.035 1 97.12 73 GLU B O 1
ATOM 3205 N N . GLY B 1 74 ? -21.234 26.031 5.738 1 97.44 74 GLY B N 1
ATOM 3206 C CA . GLY B 1 74 ? -21.75 26.891 6.793 1 97.44 74 GLY B CA 1
ATOM 3207 C C . GLY B 1 74 ? -20.891 26.875 8.047 1 97.44 74 GLY B C 1
ATOM 3208 O O . GLY B 1 74 ? -20.969 27.781 8.875 1 97.44 74 GLY B O 1
ATOM 3209 N N . ASP B 1 75 ? -20.109 25.891 8.18 1 98 75 ASP B N 1
ATOM 3210 C CA . ASP B 1 75 ? -19.25 25.781 9.359 1 98 75 ASP B CA 1
ATOM 3211 C C . ASP B 1 75 ? -18.031 26.688 9.234 1 98 75 ASP B C 1
ATOM 3213 O O . ASP B 1 75 ? -17.594 27.016 8.133 1 98 75 ASP B O 1
ATOM 3217 N N . ALA B 1 76 ? -17.516 27.094 10.398 1 98.38 76 ALA B N 1
ATOM 3218 C CA . ALA B 1 76 ? -16.219 27.766 10.414 1 98.38 76 ALA B CA 1
ATOM 3219 C C . ALA B 1 76 ? -15.109 26.828 9.914 1 98.38 76 ALA B C 1
ATOM 3221 O O . ALA B 1 76 ? -15.086 25.656 10.258 1 98.38 76 ALA B O 1
ATOM 3222 N N . MET B 1 77 ? -14.219 27.328 9.094 1 98.44 77 MET B N 1
ATOM 3223 C CA . MET B 1 77 ? -13.148 26.516 8.531 1 98.44 77 MET B CA 1
ATOM 3224 C C . MET B 1 77 ? -12.156 26.109 9.617 1 98.44 77 MET B C 1
ATOM 3226 O O . MET B 1 77 ? -11.539 26.953 10.258 1 98.44 77 MET B O 1
ATOM 3230 N N . PRO B 1 78 ? -11.922 24.812 9.805 1 98.38 78 PRO B N 1
ATOM 3231 C CA . PRO B 1 78 ? -11.055 24.344 10.883 1 98.38 78 PRO B CA 1
ATOM 3232 C C . PRO B 1 78 ? -9.578 24.656 10.625 1 98.38 78 PRO B C 1
ATOM 3234 O O . PRO B 1 78 ? -9.133 24.625 9.484 1 98.38 78 PRO B O 1
ATOM 3237 N N . SER B 1 79 ? -8.906 24.875 11.711 1 98.31 79 SER B N 1
ATOM 3238 C CA . SER B 1 79 ? -7.477 25.156 11.633 1 98.31 79 SER B CA 1
ATOM 3239 C C . SER B 1 79 ? -6.805 24.969 12.992 1 98.31 79 SER B C 1
ATOM 3241 O O . SER B 1 79 ? -7.41 25.25 14.031 1 98.31 79 SER B O 1
ATOM 3243 N N . GLY B 1 80 ? -5.559 24.516 12.922 1 98 80 GLY B N 1
ATOM 3244 C CA . GLY B 1 80 ? -4.719 24.656 14.102 1 98 80 GLY B CA 1
ATOM 3245 C C . GLY B 1 80 ? -4.344 26.094 14.398 1 98 80 GLY B C 1
ATOM 3246 O O . GLY B 1 80 ? -4.332 26.938 13.5 1 98 80 GLY B O 1
ATOM 3247 N N . PHE B 1 81 ? -4.07 26.312 15.703 1 98.5 81 PHE B N 1
ATOM 3248 C CA . PHE B 1 81 ? -3.752 27.688 16.062 1 98.5 81 PHE B CA 1
ATOM 3249 C C . PHE B 1 81 ? -2.844 27.734 17.297 1 98.5 81 PHE B C 1
ATOM 3251 O O . PHE B 1 81 ? -2.684 26.734 17.984 1 98.5 81 PHE B O 1
ATOM 3258 N N . VAL B 1 82 ? -2.137 28.781 17.438 1 98.5 82 VAL B N 1
ATOM 3259 C CA . VAL B 1 82 ? -1.628 29.281 18.719 1 98.5 82 VAL B CA 1
ATOM 3260 C C . VAL B 1 82 ? -2.344 30.578 19.094 1 98.5 82 VAL B C 1
ATOM 3262 O O . VAL B 1 82 ? -2.518 31.469 18.25 1 98.5 82 VAL B O 1
ATOM 3265 N N . GLY B 1 83 ? -2.836 30.609 20.297 1 98.31 83 GLY B N 1
ATOM 3266 C CA . GLY B 1 83 ? -3.559 31.781 20.75 1 98.31 83 GLY B CA 1
ATOM 3267 C C . GLY B 1 83 ? -3.285 32.125 22.203 1 98.31 83 GLY B C 1
ATOM 3268 O O . GLY B 1 83 ? -2.605 31.375 22.906 1 98.31 83 GLY B O 1
ATOM 3269 N N . LYS B 1 84 ? -3.754 33.281 22.562 1 97.88 84 LYS B N 1
ATOM 3270 C CA . LYS B 1 84 ? -3.637 33.781 23.938 1 97.88 84 LYS B CA 1
ATOM 3271 C C . LYS B 1 84 ? -5 33.812 24.625 1 97.88 84 LYS B C 1
ATOM 3273 O O . LYS B 1 84 ? -5.969 34.344 24.047 1 97.88 84 LYS B O 1
ATOM 3278 N N . VAL B 1 85 ? -5.016 33.281 25.844 1 98.19 85 VAL B N 1
ATOM 3279 C CA . VAL B 1 85 ? -6.234 33.406 26.625 1 98.19 85 VAL B CA 1
ATOM 3280 C C . VAL B 1 85 ? -6.457 34.844 27.031 1 98.19 85 VAL B C 1
ATOM 3282 O O . VAL B 1 85 ? -5.59 35.469 27.656 1 98.19 85 VAL B O 1
ATOM 3285 N N . VAL B 1 86 ? -7.641 35.375 26.688 1 97.62 86 VAL B N 1
ATOM 3286 C CA . VAL B 1 86 ? -7.875 36.781 27 1 97.62 86 VAL B CA 1
ATOM 3287 C C . VAL B 1 86 ? -8.977 36.906 28.047 1 97.62 86 VAL B C 1
ATOM 3289 O O . VAL B 1 86 ? -9.133 37.969 28.672 1 97.62 86 VAL B O 1
ATOM 3292 N N . GLN B 1 87 ? -9.789 35.938 28.188 1 97.69 87 GLN B N 1
ATOM 3293 C CA . GLN B 1 87 ? -10.742 35.75 29.281 1 97.69 87 GLN B CA 1
ATOM 3294 C C . GLN B 1 87 ? -10.828 34.281 29.703 1 97.69 87 GLN B C 1
ATOM 3296 O O . GLN B 1 87 ? -10.68 33.406 28.875 1 97.69 87 GLN B O 1
ATOM 3301 N N . SER B 1 88 ? -11.109 34.031 31.031 1 97.81 88 SER B N 1
ATOM 3302 C CA . SER B 1 88 ? -11.117 32.656 31.516 1 97.81 88 SER B CA 1
ATOM 3303 C C . SER B 1 88 ? -12.164 32.469 32.594 1 97.81 88 SER B C 1
ATOM 3305 O O . SER B 1 88 ? -12.305 33.312 33.5 1 97.81 88 SER B O 1
ATOM 3307 N N . LYS B 1 89 ? -12.953 31.531 32.469 1 97.81 89 LYS B N 1
ATOM 3308 C CA . LYS B 1 89 ? -13.75 30.953 33.531 1 97.81 89 LYS B CA 1
ATOM 3309 C C . LYS B 1 89 ? -13.344 29.5 33.812 1 97.81 89 LYS B C 1
ATOM 3311 O O . LYS B 1 89 ? -14.203 28.641 34.031 1 97.81 89 LYS B O 1
ATOM 3316 N N . SER B 1 90 ? -12.164 29.25 33.625 1 97.25 90 SER B N 1
ATOM 3317 C CA . SER B 1 90 ? -11.539 27.938 33.812 1 97.25 90 SER B CA 1
ATOM 3318 C C . SER B 1 90 ? -10.578 27.953 35 1 97.25 90 SER B C 1
ATOM 3320 O O . SER B 1 90 ? -9.898 28.953 35.25 1 97.25 90 SER B O 1
ATOM 3322 N N . ALA B 1 91 ? -10.43 26.859 35.688 1 95.94 91 ALA B N 1
ATOM 3323 C CA . ALA B 1 91 ? -9.438 26.703 36.781 1 95.94 91 ALA B CA 1
ATOM 3324 C C . ALA B 1 91 ? -8.078 26.312 36.188 1 95.94 91 ALA B C 1
ATOM 3326 O O . ALA B 1 91 ? -7.055 26.453 36.875 1 95.94 91 ALA B O 1
ATOM 3327 N N . SER B 1 92 ? -8.125 25.922 34.938 1 97.19 92 SER B N 1
ATOM 3328 C CA . SER B 1 92 ? -6.918 25.359 34.344 1 97.19 92 SER B CA 1
ATOM 3329 C C . SER B 1 92 ? -6.117 26.422 33.594 1 97.19 92 SER B C 1
ATOM 3331 O O . SER B 1 92 ? -4.93 26.25 33.312 1 97.19 92 SER B O 1
ATOM 3333 N N . TRP B 1 93 ? -6.766 27.516 33.219 1 98.38 93 TRP B N 1
ATOM 3334 C CA . TRP B 1 93 ? -6.133 28.516 32.375 1 98.38 93 TRP B CA 1
ATOM 3335 C C . TRP B 1 93 ? -6.324 29.922 32.938 1 98.38 93 TRP B C 1
ATOM 3337 O O . TRP B 1 93 ? -7.387 30.234 33.469 1 98.38 93 TRP B O 1
ATOM 3347 N N . LYS B 1 94 ? -5.336 30.781 32.75 1 97.38 94 LYS B N 1
ATOM 3348 C CA . LYS B 1 94 ? -5.43 32.188 33.125 1 97.38 94 LYS B CA 1
ATOM 3349 C C . LYS B 1 94 ? -5.215 33.094 31.922 1 97.38 94 LYS B C 1
ATOM 3351 O O . LYS B 1 94 ? -4.625 32.688 30.922 1 97.38 94 LYS B O 1
ATOM 3356 N N . GLU B 1 95 ? -5.703 34.281 32.094 1 97.31 95 GLU B N 1
ATOM 3357 C CA . GLU B 1 95 ? -5.465 35.281 31.047 1 97.31 95 GLU B CA 1
ATOM 3358 C C . GLU B 1 95 ? -3.971 35.469 30.781 1 97.31 95 GLU B C 1
ATOM 3360 O O . GLU B 1 95 ? -3.168 35.5 31.719 1 97.31 95 GLU B O 1
ATOM 3365 N N . GLY B 1 96 ? -3.623 35.438 29.547 1 97 96 GLY B N 1
ATOM 3366 C CA . GLY B 1 96 ? -2.227 35.594 29.156 1 97 96 GLY B CA 1
ATOM 3367 C C . GLY B 1 96 ? -1.582 34.281 28.75 1 97 96 GLY B C 1
ATOM 3368 O O . GLY B 1 96 ? -0.548 34.281 28.078 1 97 96 GLY B O 1
ATOM 3369 N N . ASP B 1 97 ? -2.176 33.156 29.172 1 97.75 97 ASP B N 1
ATOM 3370 C CA . ASP B 1 97 ? -1.626 31.859 28.812 1 97.75 97 ASP B CA 1
ATOM 3371 C C . ASP B 1 97 ? -1.627 31.656 27.297 1 97.75 97 ASP B C 1
ATOM 3373 O O . ASP B 1 97 ? -2.58 32.031 26.625 1 97.75 97 ASP B O 1
ATOM 3377 N N . LEU B 1 98 ? -0.47 31.094 26.812 1 98 98 LEU B N 1
ATOM 3378 C CA . LEU B 1 98 ? -0.384 30.688 25.422 1 98 98 LEU B CA 1
ATOM 3379 C C . LEU B 1 98 ? -0.891 29.266 25.234 1 98 98 LEU B C 1
ATOM 3381 O O . LEU B 1 98 ? -0.399 28.344 25.891 1 98 98 LEU B O 1
ATOM 3385 N N . VAL B 1 99 ? -1.9 29.078 24.359 1 98.19 99 VAL B N 1
ATOM 3386 C CA . VAL B 1 99 ? -2.504 27.766 24.188 1 98.19 99 VAL B CA 1
ATOM 3387 C C . VAL B 1 99 ? -2.457 27.375 22.703 1 98.19 99 VAL B C 1
ATOM 3389 O O . VAL B 1 99 ? -2.291 28.234 21.844 1 98.19 99 VAL B O 1
ATOM 3392 N N . ASN B 1 100 ? -2.43 26.156 22.484 1 97.31 100 ASN B N 1
ATOM 3393 C CA . ASN B 1 100 ? -2.479 25.547 21.172 1 97.31 100 ASN B CA 1
ATOM 3394 C C . ASN B 1 100 ? -3.619 24.547 21.062 1 97.31 100 ASN B C 1
ATOM 3396 O O . ASN B 1 100 ? -3.992 23.906 22.047 1 97.31 100 ASN B O 1
ATOM 3400 N N . GLY B 1 101 ? -4.23 24.406 19.922 1 96.5 101 GLY B N 1
ATOM 3401 C CA . GLY B 1 101 ? -5.297 23.438 19.688 1 96.5 101 GLY B CA 1
ATOM 3402 C C . GLY B 1 101 ? -5.84 23.484 18.266 1 96.5 101 GLY B C 1
ATOM 3403 O O . GLY B 1 101 ? -5.211 24.062 17.375 1 96.5 101 GLY B O 1
ATOM 3404 N N . LEU B 1 102 ? -6.871 22.703 18.109 1 97.12 102 LEU B N 1
ATOM 3405 C CA . LEU B 1 102 ? -7.629 22.734 16.859 1 97.12 102 LEU B CA 1
ATOM 3406 C C . LEU B 1 102 ? -8.859 23.625 16.984 1 97.12 102 LEU B C 1
ATOM 3408 O O . LEU B 1 102 ? -9.727 23.375 17.828 1 97.12 102 LEU B O 1
ATOM 3412 N N . GLY B 1 103 ? -8.898 24.688 16.25 1 97.75 103 GLY B N 1
ATOM 3413 C CA . GLY B 1 103 ? -10.008 25.625 16.203 1 97.75 103 GLY B CA 1
ATOM 3414 C C . GLY B 1 103 ? -10.508 25.875 14.797 1 97.75 103 GLY B C 1
ATOM 3415 O O . GLY B 1 103 ? -10.812 24.938 14.055 1 97.75 103 GLY B O 1
ATOM 3416 N N . SER B 1 104 ? -10.664 27.156 14.469 1 98.44 104 SER B N 1
ATOM 3417 C CA . SER B 1 104 ? -11.117 27.562 13.148 1 98.44 104 SER B CA 1
ATOM 3418 C C . SER B 1 104 ? -10.445 28.859 12.719 1 98.44 104 SER B C 1
ATOM 3420 O O . SER B 1 104 ? -9.742 29.5 13.5 1 98.44 104 SER B O 1
ATOM 3422 N N . TRP B 1 105 ? -10.633 29.172 11.461 1 98.69 105 TRP B N 1
ATOM 3423 C CA . TRP B 1 105 ? -10.266 30.516 11 1 98.69 105 TRP B CA 1
ATOM 3424 C C . TRP B 1 105 ? -11.156 31.578 11.648 1 98.69 105 TRP B C 1
ATOM 3426 O O . TRP B 1 105 ? -12.117 32.031 11.039 1 98.69 105 TRP B O 1
ATOM 3436 N N . SER B 1 106 ? -10.734 31.984 12.836 1 98.19 106 SER B N 1
ATOM 3437 C CA . SER B 1 106 ? -11.422 32.969 13.648 1 98.19 106 SER B CA 1
ATOM 3438 C C . SER B 1 106 ? -10.43 33.906 14.328 1 98.19 106 SER B C 1
ATOM 3440 O O . SER B 1 106 ? -9.297 33.531 14.617 1 98.19 106 SER B O 1
ATOM 3442 N N . GLU B 1 107 ? -10.859 35.094 14.57 1 97.94 107 GLU B N 1
ATOM 3443 C CA . GLU B 1 107 ? -10.016 36 15.359 1 97.94 107 GLU B CA 1
ATOM 3444 C C . GLU B 1 107 ? -10 35.594 16.828 1 97.94 107 GLU B C 1
ATOM 3446 O O . GLU B 1 107 ? -8.953 35.625 17.484 1 97.94 107 GLU B O 1
ATOM 3451 N N . TYR B 1 108 ? -11.18 35.25 17.281 1 97.94 108 TYR B N 1
ATOM 3452 C CA . TYR B 1 108 ? -11.383 34.781 18.656 1 97.94 108 TYR B CA 1
ATOM 3453 C C . TYR B 1 108 ? -12.156 33.469 18.672 1 97.94 108 TYR B C 1
ATOM 3455 O O . TYR B 1 108 ? -13 33.25 17.812 1 97.94 108 TYR B O 1
ATOM 3463 N N . LEU B 1 109 ? -11.898 32.656 19.688 1 97.75 109 LEU B N 1
ATOM 3464 C CA . LEU B 1 109 ? -12.617 31.391 19.906 1 97.75 109 LEU B CA 1
ATOM 3465 C C . LEU B 1 109 ? -13.023 31.234 21.359 1 97.75 109 LEU B C 1
ATOM 3467 O O . LEU B 1 109 ? -12.227 31.5 22.266 1 97.75 109 LEU B O 1
ATOM 3471 N N . VAL B 1 110 ? -14.258 30.906 21.609 1 97.88 110 VAL B N 1
ATOM 3472 C CA . VAL B 1 110 ? -14.672 30.375 22.891 1 97.88 110 VAL B CA 1
ATOM 3473 C C . VAL B 1 110 ? -14.492 28.859 22.906 1 97.88 110 VAL B C 1
ATOM 3475 O O . VAL B 1 110 ? -15.07 28.156 22.078 1 97.88 110 VAL B O 1
ATOM 3478 N N . LEU B 1 111 ? -13.68 28.375 23.844 1 98.06 111 LEU B N 1
ATOM 3479 C CA . LEU B 1 111 ? -13.352 26.953 23.844 1 98.06 111 LEU B CA 1
ATOM 3480 C C . LEU B 1 111 ? -13.508 26.375 25.25 1 98.06 111 LEU B C 1
ATOM 3482 O O . LEU B 1 111 ? -13.328 27.078 26.25 1 98.06 111 LEU B O 1
ATOM 3486 N N . ASN B 1 112 ? -13.891 25.094 25.266 1 98.06 112 ASN B N 1
ATOM 3487 C CA . ASN B 1 112 ? -13.781 24.344 26.516 1 98.06 112 ASN B CA 1
ATOM 3488 C C . ASN B 1 112 ? -12.328 24.25 26.984 1 98.06 112 ASN B C 1
ATOM 3490 O O . ASN B 1 112 ? -11.422 24.047 26.172 1 98.06 112 ASN B O 1
ATOM 3494 N N . GLU B 1 113 ? -12.086 24.359 28.234 1 97 113 GLU B N 1
ATOM 3495 C CA . GLU B 1 113 ? -10.742 24.344 28.812 1 97 113 GLU B CA 1
ATOM 3496 C C . GLU B 1 113 ? -9.984 23.094 28.422 1 97 113 GLU B C 1
ATOM 3498 O O . GLU B 1 113 ? -8.75 23.078 28.406 1 97 113 GLU B O 1
ATOM 3503 N N . LYS B 1 114 ? -10.727 22 28.109 1 96.19 114 LYS B N 1
ATOM 3504 C CA . LYS B 1 114 ? -10.094 20.734 27.812 1 96.19 114 LYS B CA 1
ATOM 3505 C C . LYS B 1 114 ? -9.773 20.609 26.312 1 96.19 114 LYS B C 1
ATOM 3507 O O . LYS B 1 114 ? -9.133 19.641 25.891 1 96.19 114 LYS B O 1
ATOM 3512 N N . ALA B 1 115 ? -10.117 21.609 25.562 1 95.94 115 ALA B N 1
ATOM 3513 C CA . ALA B 1 115 ? -9.961 21.531 24.109 1 95.94 115 ALA B CA 1
ATOM 3514 C C . ALA B 1 115 ? -8.609 22.094 23.672 1 95.94 115 ALA B C 1
ATOM 3516 O O . ALA B 1 115 ? -8.297 22.109 22.484 1 95.94 115 ALA B O 1
ATOM 3517 N N . VAL B 1 116 ? -7.816 22.562 24.594 1 97.06 116 VAL B N 1
ATOM 3518 C CA . VAL B 1 116 ? -6.543 23.172 24.234 1 97.06 116 VAL B CA 1
ATOM 3519 C C . VAL B 1 116 ? -5.422 22.562 25.078 1 97.06 116 VAL B C 1
ATOM 3521 O O . VAL B 1 116 ? -5.684 21.922 26.109 1 97.06 116 VAL B O 1
ATOM 3524 N N . PHE B 1 117 ? -4.266 22.781 24.594 1 95.5 117 PHE B N 1
ATOM 3525 C CA . PHE B 1 117 ? -3.029 22.391 25.266 1 95.5 117 PHE B CA 1
ATOM 3526 C C . PHE B 1 117 ? -2.1 23.594 25.422 1 95.5 117 PHE B C 1
ATOM 3528 O O . PHE B 1 117 ? -2.229 24.594 24.703 1 95.5 117 PHE B O 1
ATOM 3535 N N . PRO B 1 118 ? -1.229 23.5 26.438 1 96.31 118 PRO B N 1
ATOM 3536 C CA . PRO B 1 118 ? -0.208 24.547 26.453 1 96.31 118 PRO B CA 1
ATOM 3537 C C . PRO B 1 118 ? 0.623 24.594 25.172 1 96.31 118 PRO B C 1
ATOM 3539 O O . PRO B 1 118 ? 1.064 23.547 24.688 1 96.31 118 PRO B O 1
ATOM 3542 N N . ALA B 1 119 ? 0.82 25.734 24.594 1 97.25 119 ALA B N 1
ATOM 3543 C CA . ALA B 1 119 ? 1.713 25.859 23.453 1 97.25 119 ALA B CA 1
ATOM 3544 C C . ALA B 1 119 ? 3.137 25.438 23.812 1 97.25 119 ALA B C 1
ATOM 3546 O O . ALA B 1 119 ? 3.684 25.891 24.812 1 97.25 119 ALA B O 1
ATOM 3547 N N . ARG B 1 120 ? 3.738 24.562 23.016 1 95.56 120 ARG B N 1
ATOM 3548 C CA . ARG B 1 120 ? 5.117 24.141 23.25 1 95.56 120 ARG B CA 1
ATOM 3549 C C . ARG B 1 120 ? 6.098 25.219 22.812 1 95.56 120 ARG B C 1
ATOM 3551 O O . ARG B 1 120 ? 6.18 25.562 21.625 1 95.56 120 ARG B O 1
ATOM 3558 N N . THR B 1 121 ? 6.797 25.75 23.766 1 94.56 121 THR B N 1
ATOM 3559 C CA . THR B 1 121 ? 7.73 26.828 23.484 1 94.56 121 THR B CA 1
ATOM 3560 C C . THR B 1 121 ? 9.156 26.422 23.828 1 94.56 121 THR B C 1
ATOM 3562 O O . THR B 1 121 ? 9.375 25.359 24.422 1 94.56 121 THR B O 1
ATOM 3565 N N . LEU B 1 122 ? 10.109 27.125 23.344 1 95.25 122 LEU B N 1
ATOM 3566 C CA . LEU B 1 122 ? 11.531 27.016 23.656 1 95.25 122 LEU B CA 1
ATOM 3567 C C . LEU B 1 122 ? 12.148 28.391 23.875 1 95.25 122 LEU B C 1
ATOM 3569 O O . LEU B 1 122 ? 11.961 29.297 23.062 1 95.25 122 LEU B O 1
ATOM 3573 N N . GLU B 1 123 ? 12.766 28.5 25 1 94.69 123 GLU B N 1
ATOM 3574 C CA . GLU B 1 123 ? 13.391 29.781 25.328 1 94.69 123 GLU B CA 1
ATOM 3575 C C . GLU B 1 123 ? 14.289 30.25 24.188 1 94.69 123 GLU B C 1
ATOM 3577 O O . GLU B 1 123 ? 15.086 29.484 23.656 1 94.69 123 GLU B O 1
ATOM 3582 N N . GLY B 1 124 ? 14.125 31.453 23.859 1 94 124 GLY B N 1
ATOM 3583 C CA . GLY B 1 124 ? 14.969 32.031 22.828 1 94 124 GLY B CA 1
ATOM 3584 C C . GLY B 1 124 ? 14.406 31.875 21.438 1 94 124 GLY B C 1
ATOM 3585 O O . GLY B 1 124 ? 14.984 32.375 20.469 1 94 124 GLY B O 1
ATOM 3586 N N . TYR B 1 125 ? 13.328 31.25 21.266 1 95.56 125 TYR B N 1
ATOM 3587 C CA . TYR B 1 125 ? 12.711 31.016 19.969 1 95.56 125 TYR B CA 1
ATOM 3588 C C . TYR B 1 125 ? 11.328 31.656 19.891 1 95.56 125 TYR B C 1
ATOM 3590 O O . TYR B 1 125 ? 10.672 31.844 20.922 1 95.56 125 TYR B O 1
ATOM 3598 N N . PRO B 1 126 ? 10.93 32.031 18.703 1 95.06 126 PRO B N 1
ATOM 3599 C CA . PRO B 1 126 ? 9.578 32.594 18.578 1 95.06 126 PRO B CA 1
ATOM 3600 C C . PRO B 1 126 ? 8.5 31.578 18.969 1 95.06 126 PRO B C 1
ATOM 3602 O O . PRO B 1 126 ? 8.68 30.375 18.797 1 95.06 126 PRO B O 1
ATOM 3605 N N . THR B 1 127 ? 7.332 32.062 19.391 1 96.25 127 THR B N 1
ATOM 3606 C CA . THR B 1 127 ? 6.27 31.172 19.875 1 96.25 127 THR B CA 1
ATOM 3607 C C . THR B 1 127 ? 5.633 30.406 18.719 1 96.25 127 THR B C 1
ATOM 3609 O O . THR B 1 127 ? 4.98 29.375 18.938 1 96.25 127 THR B O 1
ATOM 3612 N N . SER B 1 128 ? 5.867 30.891 17.438 1 97 128 SER B N 1
ATOM 3613 C CA . SER B 1 128 ? 5.34 30.203 16.266 1 97 128 SER B CA 1
ATOM 3614 C C . SER B 1 128 ? 5.934 28.797 16.125 1 97 128 SER B C 1
ATOM 3616 O O . SER B 1 128 ? 5.398 27.953 15.406 1 97 128 SER B O 1
ATOM 3618 N N . ILE B 1 129 ? 7.043 28.5 16.844 1 97.19 129 ILE B N 1
ATOM 3619 C CA . ILE B 1 129 ? 7.699 27.188 16.781 1 97.19 129 ILE B CA 1
ATOM 3620 C C . ILE B 1 129 ? 6.734 26.109 17.266 1 97.19 129 ILE B C 1
ATOM 3622 O O . ILE B 1 129 ? 6.914 24.922 16.969 1 97.19 129 ILE B O 1
ATOM 3626 N N . ALA B 1 130 ? 5.652 26.516 18.047 1 97.62 130 ALA B N 1
ATOM 3627 C CA . ALA B 1 130 ? 4.613 25.609 18.531 1 97.62 130 ALA B CA 1
ATOM 3628 C C . ALA B 1 130 ? 3.832 25 17.375 1 97.62 130 ALA B C 1
ATOM 3630 O O . ALA B 1 130 ? 3.205 23.953 17.531 1 97.62 130 ALA B O 1
ATOM 3631 N N . LEU B 1 131 ? 3.93 25.625 16.141 1 97.88 131 LEU B N 1
ATOM 3632 C CA . LEU B 1 131 ? 3.217 25.125 14.977 1 97.88 131 LEU B CA 1
ATOM 3633 C C . LEU B 1 131 ? 4.184 24.484 13.984 1 97.88 131 LEU B C 1
ATOM 3635 O O . LEU B 1 131 ? 3.758 23.891 12.992 1 97.88 131 LEU B O 1
ATOM 3639 N N . SER B 1 132 ? 5.527 24.656 14.227 1 96.69 132 SER B N 1
ATOM 3640 C CA . SER B 1 132 ? 6.523 24.188 13.266 1 96.69 132 SER B CA 1
ATOM 3641 C C . SER B 1 132 ? 7.457 23.156 13.898 1 96.69 132 SER B C 1
ATOM 3643 O O . SER B 1 132 ? 7.094 21.984 14.047 1 96.69 132 SER B O 1
ATOM 3645 N N . ALA B 1 133 ? 8.602 23.562 14.508 1 97.56 133 ALA B N 1
ATOM 3646 C CA . ALA B 1 133 ? 9.625 22.641 15.008 1 97.56 133 ALA B CA 1
ATOM 3647 C C . ALA B 1 133 ? 9.086 21.797 16.156 1 97.56 133 ALA B C 1
ATOM 3649 O O . ALA B 1 133 ? 9.484 20.641 16.344 1 97.56 133 ALA B O 1
ATOM 3650 N N . LEU B 1 134 ? 8.188 22.391 16.938 1 97.69 134 LEU B N 1
ATOM 3651 C CA . LEU B 1 134 ? 7.617 21.656 18.078 1 97.69 134 LEU B CA 1
ATOM 3652 C C . LEU B 1 134 ? 6.141 21.344 17.828 1 97.69 134 LEU B C 1
ATOM 3654 O O . LEU B 1 134 ? 5.398 21.078 18.781 1 97.69 134 LEU B O 1
ATOM 3658 N N . GLY B 1 135 ? 5.742 21.453 16.609 1 97.06 135 GLY B N 1
ATOM 3659 C CA . GLY B 1 135 ? 4.344 21.312 16.234 1 97.06 135 GLY B CA 1
ATOM 3660 C C . GLY B 1 135 ? 4.004 19.938 15.703 1 97.06 135 GLY B C 1
ATOM 3661 O O . GLY B 1 135 ? 4.832 19.031 15.758 1 97.06 135 GLY B O 1
ATOM 3662 N N . MET B 1 136 ? 2.828 19.781 15.203 1 96.62 136 MET B N 1
ATOM 3663 C CA . MET B 1 136 ? 2.252 18.516 14.766 1 96.62 136 MET B CA 1
ATOM 3664 C C . MET B 1 136 ? 3.012 17.953 13.57 1 96.62 136 MET B C 1
ATOM 3666 O O . MET B 1 136 ? 3.152 16.734 13.438 1 96.62 136 MET B O 1
ATOM 3670 N N . THR B 1 137 ? 3.525 18.797 12.688 1 97.81 137 THR B N 1
ATOM 3671 C CA . THR B 1 137 ? 4.223 18.328 11.492 1 97.81 137 THR B CA 1
ATOM 3672 C C . THR B 1 137 ? 5.523 17.625 11.859 1 97.81 137 THR B C 1
ATOM 3674 O O . THR B 1 137 ? 5.883 16.625 11.258 1 97.81 137 THR B O 1
ATOM 3677 N N . THR B 1 138 ? 6.23 18.188 12.875 1 98.56 138 THR B N 1
ATOM 3678 C CA . THR B 1 138 ? 7.445 17.531 13.359 1 98.56 138 THR B CA 1
ATOM 3679 C C . THR B 1 138 ? 7.113 16.219 14.062 1 98.56 138 THR B C 1
ATOM 3681 O O . THR B 1 138 ? 7.809 15.219 13.883 1 98.56 138 THR B O 1
ATOM 3684 N N . LEU B 1 139 ? 6.047 16.219 14.852 1 98.44 139 LEU B N 1
ATOM 3685 C CA . LEU B 1 139 ? 5.602 14.984 15.492 1 98.44 139 LEU B CA 1
ATOM 3686 C C . LEU B 1 139 ? 5.207 13.938 14.453 1 98.44 139 LEU B C 1
ATOM 3688 O O . LEU B 1 139 ? 5.484 12.75 14.625 1 98.44 139 LEU B O 1
ATOM 3692 N N . THR B 1 140 ? 4.578 14.383 13.398 1 98.75 140 THR B N 1
ATOM 3693 C CA . THR B 1 140 ? 4.219 13.508 12.289 1 98.75 140 THR B CA 1
ATOM 3694 C C . THR B 1 140 ? 5.469 12.875 11.672 1 98.75 140 THR B C 1
ATOM 3696 O O . THR B 1 140 ? 5.508 11.672 11.438 1 98.75 140 THR B O 1
ATOM 3699 N N . ALA B 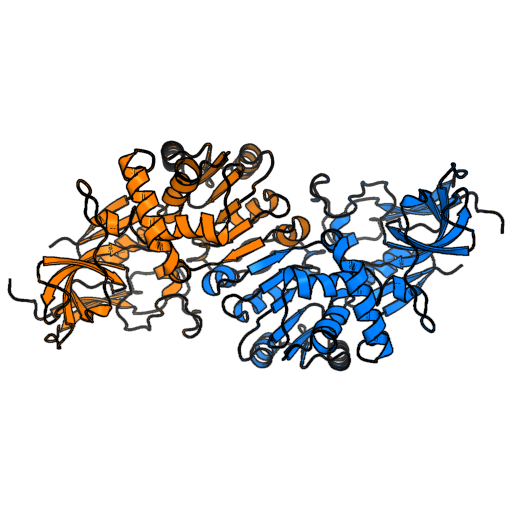1 141 ? 6.457 13.672 11.445 1 98.94 141 ALA B N 1
ATOM 3700 C CA . ALA B 1 141 ? 7.711 13.18 10.883 1 98.94 141 ALA B CA 1
ATOM 3701 C C . ALA B 1 141 ? 8.352 12.141 11.805 1 98.94 141 ALA B C 1
ATOM 3703 O O . ALA B 1 141 ? 8.734 11.062 11.359 1 98.94 141 ALA B O 1
ATOM 3704 N N . TYR B 1 142 ? 8.43 12.477 13.102 1 98.88 142 TYR B N 1
ATOM 3705 C CA . TYR B 1 142 ? 9.086 11.609 14.078 1 98.88 142 TYR B CA 1
ATOM 3706 C C . TYR B 1 142 ? 8.352 10.281 14.195 1 98.88 142 TYR B C 1
ATOM 3708 O O . TYR B 1 142 ? 8.969 9.211 14.078 1 98.88 142 TYR B O 1
ATOM 3716 N N . CYS B 1 143 ? 7.074 10.352 14.391 1 98.88 143 CYS B N 1
ATOM 3717 C CA . CYS B 1 143 ? 6.289 9.133 14.562 1 98.88 143 CYS B CA 1
ATOM 3718 C C . CYS B 1 143 ? 6.246 8.32 13.273 1 98.88 143 CYS B C 1
ATOM 3720 O O . CYS B 1 143 ? 6.301 7.094 13.312 1 98.88 143 CYS B O 1
ATOM 3722 N N . GLY B 1 144 ? 6.129 9 12.133 1 98.88 144 GLY B N 1
ATOM 3723 C CA . GLY B 1 144 ? 6.168 8.289 10.867 1 98.88 144 GLY B CA 1
ATOM 3724 C C . GLY B 1 144 ? 7.434 7.477 10.672 1 98.88 144 GLY B C 1
ATOM 3725 O O . GLY B 1 144 ? 7.375 6.297 10.32 1 98.88 144 GLY B O 1
ATOM 3726 N N . LEU B 1 145 ? 8.586 8.094 10.914 1 98.94 145 LEU B N 1
ATOM 3727 C CA . LEU B 1 145 ? 9.875 7.43 10.727 1 98.94 145 LEU B CA 1
ATOM 3728 C C . LEU B 1 145 ? 10.031 6.254 11.695 1 98.94 145 LEU B C 1
ATOM 3730 O O . LEU B 1 145 ? 10.469 5.172 11.297 1 98.94 145 LEU B O 1
ATOM 3734 N N . HIS B 1 146 ? 9.602 6.449 12.93 1 98.81 146 HIS B N 1
ATOM 3735 C CA . HIS B 1 146 ? 9.891 5.445 13.953 1 98.81 146 HIS B CA 1
ATOM 3736 C C . HIS B 1 146 ? 8.805 4.379 13.992 1 98.81 146 HIS B C 1
ATOM 3738 O O . HIS B 1 146 ? 9.102 3.182 13.945 1 98.81 146 HIS B O 1
ATOM 3744 N N . GLU B 1 147 ? 7.547 4.785 14.031 1 98.75 147 GLU B N 1
ATOM 3745 C CA . GLU B 1 147 ? 6.457 3.857 14.328 1 98.75 147 GLU B CA 1
ATOM 3746 C C . GLU B 1 147 ? 5.945 3.188 13.055 1 98.75 147 GLU B C 1
ATOM 3748 O O . GLU B 1 147 ? 5.363 2.102 13.109 1 98.75 147 GLU B O 1
ATOM 3753 N N . VAL B 1 148 ? 6.145 3.779 11.898 1 98.88 148 VAL B N 1
ATOM 3754 C CA . VAL B 1 148 ? 5.609 3.252 10.648 1 98.88 148 VAL B CA 1
ATOM 3755 C C . VAL B 1 148 ? 6.754 2.77 9.758 1 98.88 148 VAL B C 1
ATOM 3757 O O . VAL B 1 148 ? 6.746 1.63 9.289 1 98.88 148 VAL B O 1
ATOM 3760 N N . GLY B 1 149 ? 7.754 3.625 9.648 1 98.88 149 GLY B N 1
ATOM 3761 C CA . GLY B 1 149 ? 8.891 3.297 8.805 1 98.88 149 GLY B CA 1
ATOM 3762 C C . GLY B 1 149 ? 9.883 2.361 9.469 1 98.88 149 GLY B C 1
ATOM 3763 O O . GLY B 1 149 ? 10.672 1.7 8.797 1 98.88 149 GLY B O 1
ATOM 3764 N N . HIS B 1 150 ? 9.891 2.328 10.836 1 98.81 150 HIS B N 1
ATOM 3765 C CA . HIS B 1 150 ? 10.867 1.557 11.602 1 98.81 150 HIS B CA 1
ATOM 3766 C C . HIS B 1 150 ? 12.281 1.831 11.117 1 98.81 150 HIS B C 1
ATOM 3768 O O . HIS B 1 150 ? 13.047 0.897 10.844 1 98.81 150 HIS B O 1
ATOM 3774 N N . VAL B 1 151 ? 12.617 3.057 11.008 1 98.81 151 VAL B N 1
ATOM 3775 C CA . VAL B 1 151 ? 13.875 3.484 10.398 1 98.81 151 VAL B CA 1
ATOM 3776 C C . VAL B 1 151 ? 15.047 3.096 11.297 1 98.81 151 VAL B C 1
ATOM 3778 O O . VAL B 1 151 ? 14.922 3.09 12.523 1 98.81 151 VAL B O 1
ATOM 3781 N N . LYS B 1 152 ? 16.188 2.758 10.695 1 98.81 152 LYS B N 1
ATOM 3782 C CA . LYS B 1 152 ? 17.422 2.396 11.367 1 98.81 152 LYS B CA 1
ATOM 3783 C C . LYS B 1 152 ? 18.609 3.156 10.781 1 98.81 152 LYS B C 1
ATOM 3785 O O . LYS B 1 152 ? 18.547 3.65 9.648 1 98.81 152 LYS B O 1
ATOM 3790 N N . PRO B 1 153 ? 19.672 3.262 11.555 1 98.88 153 PRO B N 1
ATOM 3791 C CA . PRO B 1 153 ? 20.844 4.008 11.102 1 98.88 153 PRO B CA 1
ATOM 3792 C C . PRO B 1 153 ? 21.406 3.48 9.781 1 98.88 153 PRO B C 1
ATOM 3794 O O . PRO B 1 153 ? 21.938 4.25 8.984 1 98.88 153 PRO B O 1
ATOM 3797 N N . GLU B 1 154 ? 21.219 2.229 9.414 1 98.81 154 GLU B N 1
ATOM 3798 C CA . GLU B 1 154 ? 21.812 1.633 8.219 1 98.81 154 GLU B CA 1
ATOM 3799 C C . GLU B 1 154 ? 20.953 1.892 6.988 1 98.81 154 GLU B C 1
ATOM 3801 O O . GLU B 1 154 ? 21.328 1.542 5.871 1 98.81 154 GLU B O 1
ATOM 3806 N N . HIS B 1 155 ? 19.812 2.52 7.184 1 98.88 155 HIS B N 1
ATOM 3807 C CA . HIS B 1 155 ? 18.828 2.637 6.109 1 98.88 155 HIS B CA 1
ATOM 3808 C C . HIS B 1 155 ? 19.172 3.791 5.176 1 98.88 155 HIS B C 1
ATOM 3810 O O . HIS B 1 155 ? 19.703 4.809 5.613 1 98.88 155 HIS B O 1
ATOM 3816 N N . THR B 1 156 ? 18.859 3.584 3.912 1 98.94 156 THR B N 1
ATOM 3817 C CA . THR B 1 156 ? 18.656 4.656 2.945 1 98.94 156 THR B CA 1
ATOM 3818 C C . THR B 1 156 ? 17.203 5.113 2.949 1 98.94 156 THR B C 1
ATOM 3820 O O . THR B 1 156 ? 16.297 4.309 2.732 1 98.94 156 THR B O 1
ATOM 3823 N N . VAL B 1 157 ? 17.016 6.41 3.201 1 98.94 157 VAL B N 1
ATOM 3824 C CA . VAL B 1 157 ? 15.672 6.973 3.342 1 98.94 157 VAL B CA 1
ATOM 3825 C C . VAL B 1 157 ? 15.445 8.047 2.281 1 98.94 157 VAL B C 1
ATOM 3827 O O . VAL B 1 157 ? 16.297 8.914 2.08 1 98.94 157 VAL B O 1
ATOM 3830 N N . VAL B 1 158 ? 14.32 7.961 1.55 1 99 158 VAL B N 1
ATOM 3831 C CA . VAL B 1 158 ? 13.914 9.016 0.622 1 99 158 VAL B CA 1
ATOM 3832 C C . VAL B 1 158 ? 12.68 9.734 1.161 1 99 158 VAL B C 1
ATOM 3834 O O . VAL B 1 158 ? 11.766 9.102 1.689 1 99 158 VAL B O 1
ATOM 3837 N N . ILE B 1 159 ? 12.688 11.031 1.107 1 98.94 159 ILE B N 1
ATOM 3838 C CA . ILE B 1 159 ? 11.602 11.859 1.639 1 98.94 159 ILE B CA 1
ATOM 3839 C C . ILE B 1 159 ? 11.086 12.789 0.548 1 98.94 159 ILE B C 1
ATOM 3841 O O . ILE B 1 159 ? 11.812 13.664 0.067 1 98.94 159 ILE B O 1
ATOM 3845 N N . SER B 1 160 ? 9.852 12.609 0.119 1 98.81 160 SER B N 1
ATOM 3846 C CA . SER B 1 160 ? 9.242 13.547 -0.818 1 98.81 160 SER B CA 1
ATOM 3847 C C . SER B 1 160 ? 8.672 14.758 -0.093 1 98.81 160 SER B C 1
ATOM 3849 O O . SER B 1 160 ? 8.453 14.719 1.12 1 98.81 160 SER B O 1
ATOM 3851 N N . GLY B 1 161 ? 8.445 15.852 -0.858 1 98 161 GLY B N 1
ATOM 3852 C CA . GLY B 1 161 ? 8.047 17.078 -0.175 1 98 161 GLY B CA 1
ATOM 3853 C C . GLY B 1 161 ? 9.031 17.5 0.896 1 98 161 GLY B C 1
ATOM 3854 O O . GLY B 1 161 ? 8.633 17.984 1.96 1 98 161 GLY B O 1
ATOM 3855 N N . ALA B 1 162 ? 10.297 17.344 0.578 1 98.62 162 ALA B N 1
ATOM 3856 C CA . ALA B 1 162 ? 11.344 17.438 1.591 1 98.62 162 ALA B CA 1
ATOM 3857 C C . ALA B 1 162 ? 11.508 18.891 2.064 1 98.62 162 ALA B C 1
ATOM 3859 O O . ALA B 1 162 ? 12.07 19.125 3.135 1 98.62 162 ALA B O 1
ATOM 3860 N N . ALA B 1 163 ? 11.062 19.812 1.272 1 98.06 163 ALA B N 1
ATOM 3861 C CA . ALA B 1 163 ? 11.211 21.203 1.653 1 98.06 163 ALA B CA 1
ATOM 3862 C C . ALA B 1 163 ? 9.969 21.703 2.391 1 98.06 163 ALA B C 1
ATOM 3864 O O . ALA B 1 163 ? 9.898 22.875 2.789 1 98.06 163 ALA B O 1
ATOM 3865 N N . GLY B 1 164 ? 8.984 20.859 2.557 1 97.44 164 GLY B N 1
ATOM 3866 C CA . GLY B 1 164 ? 7.77 21.219 3.262 1 97.44 164 GLY B CA 1
ATOM 3867 C C . GLY B 1 164 ? 7.883 21.078 4.766 1 97.44 164 GLY B C 1
ATOM 3868 O O . GLY B 1 164 ? 8.977 20.859 5.293 1 97.44 164 GLY B O 1
ATOM 3869 N N . ALA B 1 165 ? 6.723 21.25 5.438 1 97.75 165 ALA B N 1
ATOM 3870 C CA . ALA B 1 165 ? 6.688 21.25 6.898 1 97.75 165 ALA B CA 1
ATOM 3871 C C . ALA B 1 165 ? 7.109 19.891 7.453 1 97.75 165 ALA B C 1
ATOM 3873 O O . ALA B 1 165 ? 8.125 19.781 8.141 1 97.75 165 ALA B O 1
ATOM 3874 N N . THR B 1 166 ? 6.391 18.844 7.094 1 98.56 166 THR B N 1
ATOM 3875 C CA . THR B 1 166 ? 6.699 17.5 7.566 1 98.56 166 THR B CA 1
ATOM 3876 C C . THR B 1 166 ? 7.996 16.984 6.945 1 98.56 166 THR B C 1
ATOM 3878 O O . THR B 1 166 ? 8.828 16.391 7.633 1 98.56 166 THR B O 1
ATOM 3881 N N . GLY B 1 167 ? 8.227 17.281 5.691 1 98.62 167 GLY B N 1
ATOM 3882 C CA . GLY B 1 167 ? 9.391 16.812 4.969 1 98.62 167 GLY B CA 1
ATOM 3883 C C . GLY B 1 167 ? 10.703 17.312 5.543 1 98.62 167 GLY B C 1
ATOM 3884 O O . GLY B 1 167 ? 11.641 16.547 5.738 1 98.62 167 GLY B O 1
ATOM 3885 N N . SER B 1 168 ? 10.789 18.609 5.797 1 98.75 168 SER B N 1
ATOM 3886 C CA . SER B 1 168 ? 12.023 19.188 6.312 1 98.75 168 SER B CA 1
ATOM 3887 C C . SER B 1 168 ? 12.352 18.641 7.699 1 98.75 168 SER B C 1
ATOM 3889 O O . SER B 1 168 ? 13.516 18.406 8.023 1 98.75 168 SER B O 1
ATOM 3891 N N . ALA B 1 169 ? 11.312 18.453 8.516 1 98.81 169 ALA B N 1
ATOM 3892 C CA . ALA B 1 169 ? 11.523 17.812 9.812 1 98.81 169 ALA B CA 1
ATOM 3893 C C . ALA B 1 169 ? 11.992 16.375 9.656 1 98.81 169 ALA B C 1
ATOM 3895 O O . ALA B 1 169 ? 12.898 15.93 10.367 1 98.81 169 ALA B O 1
ATOM 3896 N N . ALA B 1 170 ? 11.406 15.633 8.727 1 98.94 170 ALA B N 1
ATOM 3897 C CA . ALA B 1 170 ? 11.758 14.234 8.5 1 98.94 170 ALA B CA 1
ATOM 3898 C C . ALA B 1 170 ? 13.211 14.102 8.062 1 98.94 170 ALA B C 1
ATOM 3900 O O . ALA B 1 170 ? 13.914 13.18 8.492 1 98.94 170 ALA B O 1
ATOM 3901 N N . VAL B 1 171 ? 13.664 15.008 7.191 1 98.94 171 VAL B N 1
ATOM 3902 C CA . VAL B 1 171 ? 15.055 15 6.746 1 98.94 171 VAL B CA 1
ATOM 3903 C C . VAL B 1 171 ? 15.984 15.133 7.949 1 98.94 171 VAL B C 1
ATOM 3905 O O . VAL B 1 171 ? 16.906 14.328 8.125 1 98.94 171 VAL B O 1
ATOM 3908 N N . GLN B 1 172 ? 15.719 16.094 8.789 1 98.94 172 GLN B N 1
ATOM 3909 C CA . GLN B 1 172 ? 16.594 16.344 9.93 1 98.94 172 GLN B CA 1
ATOM 3910 C C . GLN B 1 172 ? 16.547 15.203 10.938 1 98.94 172 GLN B C 1
ATOM 3912 O O . GLN B 1 172 ? 17.578 14.797 11.477 1 98.94 172 GLN B O 1
ATOM 3917 N N . ILE B 1 173 ? 15.375 14.688 11.219 1 98.94 173 ILE B N 1
ATOM 3918 C CA . ILE B 1 173 ? 15.227 13.602 12.18 1 98.94 173 ILE B CA 1
ATOM 3919 C C . ILE B 1 173 ? 15.93 12.352 11.648 1 98.94 173 ILE B C 1
ATOM 3921 O O . ILE B 1 173 ? 16.688 11.703 12.375 1 98.94 173 ILE B O 1
ATOM 3925 N N . ALA B 1 174 ? 15.703 11.977 10.367 1 98.94 174 ALA B N 1
ATOM 3926 C CA . ALA B 1 174 ? 16.328 10.797 9.773 1 98.94 174 ALA B CA 1
ATOM 3927 C C . ALA B 1 174 ? 17.859 10.914 9.805 1 98.94 174 ALA B C 1
ATOM 3929 O O . ALA B 1 174 ? 18.547 9.984 10.219 1 98.94 174 ALA B O 1
ATOM 3930 N N . LYS B 1 175 ? 18.344 12.094 9.414 1 98.81 175 LYS B N 1
ATOM 3931 C CA . LYS B 1 175 ? 19.781 12.25 9.242 1 98.81 175 LYS B CA 1
ATOM 3932 C C . LYS B 1 175 ? 20.469 12.516 10.578 1 98.81 175 LYS B C 1
ATOM 3934 O O . LYS B 1 175 ? 21.453 11.852 10.922 1 98.81 175 LYS B O 1
ATOM 3939 N N . ASN B 1 176 ? 19.922 13.414 11.375 1 98.5 176 ASN B N 1
ATOM 3940 C CA . ASN B 1 176 ? 20.688 13.977 12.484 1 98.5 176 ASN B CA 1
ATOM 3941 C C . ASN B 1 176 ? 20.266 13.359 13.82 1 98.5 176 ASN B C 1
ATOM 3943 O O . ASN B 1 176 ? 21.031 13.414 14.789 1 98.5 176 ASN B O 1
ATOM 3947 N N . ILE B 1 177 ? 19.109 12.859 13.906 1 98.5 177 ILE B N 1
ATOM 3948 C CA . ILE B 1 177 ? 18.656 12.273 15.164 1 98.5 177 ILE B CA 1
ATOM 3949 C C . ILE B 1 177 ? 18.797 10.75 15.094 1 98.5 177 ILE B C 1
ATOM 3951 O O . ILE B 1 177 ? 19.469 10.141 15.938 1 98.5 177 ILE B O 1
ATOM 3955 N N . VAL B 1 178 ? 18.281 10.102 14.031 1 98.62 178 VAL B N 1
ATOM 3956 C CA . VAL B 1 178 ? 18.375 8.656 13.867 1 98.62 178 VAL B CA 1
ATOM 3957 C C . VAL B 1 178 ? 19.781 8.289 13.367 1 98.62 178 VAL B C 1
ATOM 3959 O O . VAL B 1 178 ? 20.344 7.273 13.781 1 98.62 178 VAL B O 1
ATOM 3962 N N . GLY B 1 179 ? 20.328 9.133 12.508 1 98.75 179 GLY B N 1
ATOM 3963 C CA . GLY B 1 179 ? 21.656 8.875 11.961 1 98.75 179 GLY B CA 1
ATOM 3964 C C . GLY B 1 179 ? 21.625 7.902 10.797 1 98.75 179 GLY B C 1
ATOM 3965 O O . GLY B 1 179 ? 22.531 7.059 10.672 1 98.75 179 GLY B O 1
ATOM 3966 N N . CYS B 1 180 ? 20.672 7.988 9.945 1 98.88 180 CYS B N 1
ATOM 3967 C CA . CYS B 1 180 ? 20.562 7.098 8.797 1 98.88 180 CYS B CA 1
ATOM 3968 C C . CYS B 1 180 ? 21.781 7.215 7.895 1 98.88 180 CYS B C 1
ATOM 3970 O O . CYS B 1 180 ? 22.312 8.312 7.707 1 98.88 180 CYS B O 1
ATOM 3972 N N . LYS B 1 181 ? 22.094 6.105 7.301 1 98.62 181 LYS B N 1
ATOM 3973 C CA . LYS B 1 181 ? 23.266 6.016 6.434 1 98.62 181 LYS B CA 1
ATOM 3974 C C . LYS B 1 181 ? 23.156 6.996 5.27 1 98.62 181 LYS B C 1
ATOM 3976 O O . LYS B 1 181 ? 24.156 7.613 4.883 1 98.62 181 LYS B O 1
ATOM 3981 N N . ARG B 1 182 ? 22 7.09 4.723 1 98.88 182 ARG B N 1
ATOM 3982 C CA . ARG B 1 182 ? 21.781 7.973 3.582 1 98.88 182 ARG B CA 1
ATOM 3983 C C . ARG B 1 182 ? 20.359 8.531 3.588 1 98.88 182 ARG B C 1
ATOM 3985 O O . ARG B 1 182 ? 19.391 7.789 3.807 1 98.88 182 ARG B O 1
ATOM 3992 N N . VAL B 1 183 ? 20.203 9.828 3.408 1 98.94 183 VAL B N 1
ATOM 3993 C CA . VAL B 1 183 ? 18.922 10.516 3.314 1 98.94 183 VAL B CA 1
ATOM 3994 C C . VAL B 1 183 ? 18.859 11.328 2.023 1 98.94 183 VAL B C 1
ATOM 3996 O O . VAL B 1 183 ? 19.734 12.148 1.76 1 98.94 183 VAL B O 1
ATOM 3999 N N . VAL B 1 184 ? 17.859 11.07 1.187 1 99 184 VAL B N 1
ATOM 4000 C CA . VAL B 1 184 ? 17.656 11.773 -0.073 1 99 184 VAL B CA 1
ATOM 4001 C C . VAL B 1 184 ? 16.312 12.5 -0.034 1 99 184 VAL B C 1
ATOM 4003 O O . VAL B 1 184 ? 15.273 11.898 0.243 1 99 184 VAL B O 1
ATOM 4006 N N . GLY B 1 185 ? 16.344 13.828 -0.257 1 98.94 185 GLY B N 1
ATOM 4007 C CA . GLY B 1 185 ? 15.109 14.594 -0.372 1 98.94 185 GLY B CA 1
ATOM 4008 C C . GLY B 1 185 ? 14.656 14.773 -1.808 1 98.94 185 GLY B C 1
ATOM 4009 O O . GLY B 1 185 ? 15.461 14.672 -2.736 1 98.94 185 GLY B O 1
ATOM 4010 N N . ILE B 1 186 ? 13.406 14.945 -2.014 1 98.88 186 ILE B N 1
ATOM 4011 C CA . ILE B 1 186 ? 12.812 15.398 -3.268 1 98.88 186 ILE B CA 1
ATOM 4012 C C . ILE B 1 186 ? 12.062 16.719 -3.039 1 98.88 186 ILE B C 1
ATOM 4014 O O . ILE B 1 186 ? 11.219 16.812 -2.146 1 98.88 186 ILE B O 1
ATOM 4018 N N . ALA B 1 187 ? 12.406 17.734 -3.729 1 98.12 187 ALA B N 1
ATOM 4019 C CA . ALA B 1 187 ? 11.781 19.047 -3.594 1 98.12 187 ALA B CA 1
ATOM 4020 C C . ALA B 1 187 ? 11.688 19.75 -4.945 1 98.12 187 ALA B C 1
ATOM 4022 O O . ALA B 1 187 ? 12.18 19.25 -5.953 1 98.12 187 ALA B O 1
ATOM 4023 N N . GLY B 1 188 ? 11.008 20.875 -4.977 1 96.81 188 GLY B N 1
ATOM 4024 C CA . GLY B 1 188 ? 10.82 21.594 -6.23 1 96.81 188 GLY B CA 1
ATOM 4025 C C . GLY B 1 188 ? 11.719 22.797 -6.363 1 96.81 188 GLY B C 1
ATOM 4026 O O . GLY B 1 188 ? 11.484 23.828 -5.73 1 96.81 188 GLY B O 1
ATOM 4027 N N . GLY B 1 189 ? 12.656 22.688 -7.27 1 96.31 189 GLY B N 1
ATOM 4028 C CA . GLY B 1 189 ? 13.523 23.812 -7.562 1 96.31 189 GLY B CA 1
ATOM 4029 C C . GLY B 1 189 ? 14.883 23.703 -6.895 1 96.31 189 GLY B C 1
ATOM 4030 O O . GLY B 1 189 ? 15.008 23.125 -5.816 1 96.31 189 GLY B O 1
ATOM 4031 N N . PRO B 1 190 ? 15.891 24.328 -7.566 1 96.94 190 PRO B N 1
ATOM 4032 C CA . PRO B 1 190 ? 17.266 24.188 -7.078 1 96.94 190 PRO B CA 1
ATOM 4033 C C . PRO B 1 190 ? 17.469 24.812 -5.699 1 96.94 190 PRO B C 1
ATOM 4035 O O . PRO B 1 190 ? 18.234 24.281 -4.883 1 96.94 190 PRO B O 1
ATOM 4038 N N . GLU B 1 191 ? 16.812 25.922 -5.414 1 96.88 191 GLU B N 1
ATOM 4039 C CA . GLU B 1 191 ? 16.969 26.609 -4.133 1 96.88 191 GLU B CA 1
ATOM 4040 C C . GLU B 1 191 ? 16.469 25.734 -2.98 1 96.88 191 GLU B C 1
ATOM 4042 O O . GLU B 1 191 ? 17.141 25.609 -1.957 1 96.88 191 GLU B O 1
ATOM 4047 N N . LYS B 1 192 ? 15.336 25.156 -3.186 1 97.25 192 LYS B N 1
ATOM 4048 C CA . LYS B 1 192 ? 14.781 24.281 -2.152 1 97.25 192 LYS B CA 1
ATOM 4049 C C . LYS B 1 192 ? 15.641 23.047 -1.969 1 97.25 192 LYS B C 1
ATOM 4051 O O . LYS B 1 192 ? 15.836 22.578 -0.844 1 97.25 192 LYS B O 1
ATOM 4056 N N . CYS B 1 193 ? 16.125 22.516 -3.051 1 98.38 193 CYS B N 1
ATOM 4057 C CA . CYS B 1 193 ? 17 21.344 -2.953 1 98.38 193 CYS B CA 1
ATOM 4058 C C . CYS B 1 193 ? 18.281 21.688 -2.18 1 98.38 193 CYS B C 1
ATOM 4060 O O . CYS B 1 193 ? 18.719 20.891 -1.348 1 98.38 193 CYS B O 1
ATOM 4062 N N . ALA B 1 194 ? 18.828 22.828 -2.482 1 98.38 194 ALA B N 1
ATOM 4063 C CA . ALA B 1 194 ? 20.016 23.25 -1.751 1 98.38 194 ALA B CA 1
ATOM 4064 C C . ALA B 1 194 ? 19.719 23.406 -0.262 1 98.38 194 ALA B C 1
ATOM 4066 O O . ALA B 1 194 ? 20.531 23.016 0.582 1 98.38 194 ALA B O 1
ATOM 4067 N N . TRP B 1 195 ? 18.594 23.938 0.06 1 98.19 195 TRP B N 1
ATOM 4068 C CA . TRP B 1 195 ? 18.203 24.125 1.451 1 98.19 195 TRP B CA 1
ATOM 4069 C C . TRP B 1 195 ? 18.031 22.781 2.148 1 98.19 195 TRP B C 1
ATOM 4071 O O . TRP B 1 195 ? 18.469 22.609 3.289 1 98.19 195 TRP B O 1
ATOM 4081 N N . VAL B 1 196 ? 17.406 21.828 1.463 1 98.69 196 VAL B N 1
ATOM 4082 C CA . VAL B 1 196 ? 17.203 20.484 2.02 1 98.69 196 VAL B CA 1
ATOM 4083 C C . VAL B 1 196 ? 18.547 19.844 2.334 1 98.69 196 VAL B C 1
ATOM 4085 O O . VAL B 1 196 ? 18.703 19.188 3.359 1 98.69 196 VAL B O 1
ATOM 4088 N N . LYS B 1 197 ? 19.531 20.047 1.525 1 98.75 197 LYS B N 1
ATOM 4089 C CA . LYS B 1 197 ? 20.875 19.547 1.795 1 98.75 197 LYS B CA 1
ATOM 4090 C C . LYS B 1 197 ? 21.484 20.219 3.02 1 98.75 197 LYS B C 1
ATOM 4092 O O . LYS B 1 197 ? 22.188 19.578 3.803 1 98.75 197 LYS B O 1
ATOM 4097 N N . LYS B 1 198 ? 21.203 21.469 3.178 1 98.25 198 LYS B N 1
ATOM 4098 C CA . LYS B 1 198 ? 21.688 22.188 4.352 1 98.25 198 LYS B CA 1
ATOM 4099 C C . LYS B 1 198 ? 21.094 21.609 5.633 1 98.25 198 LYS B C 1
ATOM 4101 O O . LYS B 1 198 ? 21.719 21.672 6.699 1 98.25 198 LYS B O 1
ATOM 4106 N N . LEU B 1 199 ? 19.922 21.047 5.504 1 98.44 199 LEU B N 1
ATOM 4107 C CA . LEU B 1 199 ? 19.25 20.469 6.668 1 98.44 199 LEU B CA 1
ATOM 4108 C C . LEU B 1 199 ? 19.922 19.156 7.07 1 98.44 199 LEU B C 1
ATOM 4110 O O . LEU B 1 199 ? 19.703 18.656 8.172 1 98.44 199 LEU B O 1
ATOM 4114 N N . GLY B 1 200 ? 20.703 18.547 6.109 1 98.38 200 GLY B N 1
ATOM 4115 C CA . GLY B 1 200 ? 21.422 17.328 6.441 1 98.38 200 GLY B CA 1
ATOM 4116 C C . GLY B 1 200 ? 21.297 16.266 5.379 1 98.38 200 GLY B C 1
ATOM 4117 O O . GLY B 1 200 ? 22.016 15.258 5.41 1 98.38 200 GLY B O 1
ATOM 4118 N N . ALA B 1 201 ? 20.406 16.391 4.422 1 98.88 201 ALA B N 1
ATOM 4119 C CA . ALA B 1 201 ? 20.234 15.375 3.381 1 98.88 201 ALA B CA 1
ATOM 4120 C C . ALA B 1 201 ? 21.547 15.172 2.607 1 98.88 201 ALA B C 1
ATOM 4122 O O . ALA B 1 201 ? 22.25 16.125 2.314 1 98.88 201 ALA B O 1
ATOM 4123 N N . ASP B 1 202 ? 21.812 13.93 2.277 1 98.88 202 ASP B N 1
ATOM 4124 C CA . ASP B 1 202 ? 23 13.625 1.479 1 98.88 202 ASP B CA 1
ATOM 4125 C C . ASP B 1 202 ? 22.828 14.094 0.036 1 98.88 202 ASP B C 1
ATOM 4127 O O . ASP B 1 202 ? 23.797 14.438 -0.633 1 98.88 202 ASP B O 1
ATOM 4131 N N . GLU B 1 203 ? 21.594 14.055 -0.442 1 98.81 203 GLU B N 1
ATOM 4132 C CA . GLU B 1 203 ? 21.188 14.516 -1.768 1 98.81 203 GLU B CA 1
ATOM 4133 C C . GLU B 1 203 ? 19.766 15.039 -1.758 1 98.81 203 GLU B C 1
ATOM 4135 O O . GLU B 1 203 ? 18.969 14.688 -0.879 1 98.81 203 GLU B O 1
ATOM 4140 N N . CYS B 1 204 ? 19.484 15.922 -2.662 1 98.88 204 CYS B N 1
ATOM 4141 C CA . CYS B 1 204 ? 18.109 16.359 -2.885 1 98.88 204 CYS B CA 1
ATOM 4142 C C . CYS B 1 204 ? 17.828 16.516 -4.375 1 98.88 204 CYS B C 1
ATOM 4144 O O . CYS B 1 204 ? 18.594 17.172 -5.09 1 98.88 204 CYS B O 1
ATOM 4146 N N . LEU B 1 205 ? 16.812 15.914 -4.809 1 98.94 205 LEU B N 1
ATOM 4147 C CA . LEU B 1 205 ? 16.469 15.867 -6.223 1 98.94 205 LEU B CA 1
ATOM 4148 C C . LEU B 1 205 ? 15.344 16.844 -6.547 1 98.94 205 LEU B C 1
ATOM 4150 O O . LEU B 1 205 ? 14.367 16.938 -5.805 1 98.94 205 LEU B O 1
ATOM 4154 N N . ASP B 1 206 ? 15.5 17.578 -7.629 1 98.56 206 ASP B N 1
ATOM 4155 C CA . ASP B 1 206 ? 14.477 18.5 -8.125 1 98.56 206 ASP B CA 1
ATOM 4156 C C . ASP B 1 206 ? 13.492 17.766 -9.039 1 98.56 206 ASP B C 1
ATOM 4158 O O . ASP B 1 206 ? 13.82 17.438 -10.18 1 98.56 206 ASP B O 1
ATOM 4162 N N . TYR B 1 207 ? 12.281 17.547 -8.562 1 97.25 207 TYR B N 1
ATOM 4163 C CA . TYR B 1 207 ? 11.328 16.766 -9.344 1 97.25 207 TYR B CA 1
ATOM 4164 C C . TYR B 1 207 ? 10.914 17.531 -10.602 1 97.25 207 TYR B C 1
ATOM 4166 O O . TYR B 1 207 ? 10.297 16.953 -11.5 1 97.25 207 TYR B O 1
ATOM 4174 N N . ARG B 1 208 ? 11.227 18.844 -10.664 1 96.19 208 ARG B N 1
ATOM 4175 C CA . ARG B 1 208 ? 10.898 19.641 -11.828 1 96.19 208 ARG B CA 1
ATOM 4176 C C . ARG B 1 208 ? 11.953 19.484 -12.922 1 96.19 208 ARG B C 1
ATOM 4178 O O . ARG B 1 208 ? 11.734 19.875 -14.07 1 96.19 208 ARG B O 1
ATOM 4185 N N . SER B 1 209 ? 13.055 18.938 -12.586 1 97.5 209 SER B N 1
ATOM 4186 C CA . SER B 1 209 ? 14.133 18.734 -13.547 1 97.5 209 SER B CA 1
ATOM 4187 C C . SER B 1 209 ? 13.766 17.656 -14.57 1 97.5 209 SER B C 1
ATOM 4189 O O . SER B 1 209 ? 13.211 16.625 -14.211 1 97.5 209 SER B O 1
ATOM 4191 N N . PRO B 1 210 ? 14.133 17.844 -15.898 1 97.31 210 PRO B N 1
ATOM 4192 C CA . PRO B 1 210 ? 13.883 16.812 -16.906 1 97.31 210 PRO B CA 1
ATOM 4193 C C . PRO B 1 210 ? 14.664 15.531 -16.656 1 97.31 210 PRO B C 1
ATOM 4195 O O . PRO B 1 210 ? 14.328 14.477 -17.203 1 97.31 210 PRO B O 1
ATOM 4198 N N . SER B 1 211 ? 15.703 15.672 -15.883 1 97.81 211 SER B N 1
ATOM 4199 C CA . SER B 1 211 ? 16.531 14.492 -15.609 1 97.81 211 SER B CA 1
ATOM 4200 C C . SER B 1 211 ? 16.125 13.836 -14.297 1 97.81 211 SER B C 1
ATOM 4202 O O . SER B 1 211 ? 16.859 13.008 -13.758 1 97.81 211 SER B O 1
ATOM 4204 N N . PHE B 1 212 ? 15.023 14.164 -13.727 1 98.31 212 PHE B N 1
ATOM 4205 C CA . PHE B 1 212 ? 14.602 13.719 -12.406 1 98.31 212 PHE B CA 1
ATOM 4206 C C . PHE B 1 212 ? 14.68 12.203 -12.297 1 98.31 212 PHE B C 1
ATOM 4208 O O . PHE B 1 212 ? 15.258 11.672 -11.344 1 98.31 212 PHE B O 1
ATOM 4215 N N . GLU B 1 213 ? 14.117 11.461 -13.266 1 98 213 GLU B N 1
ATOM 4216 C CA . GLU B 1 213 ? 14.07 10.008 -13.195 1 98 213 GLU B CA 1
ATOM 4217 C C . GLU B 1 213 ? 15.477 9.414 -13.156 1 98 213 GLU B C 1
ATOM 4219 O O . GLU B 1 213 ? 15.758 8.523 -12.344 1 98 213 GLU B O 1
ATOM 4224 N N . ASP B 1 214 ? 16.344 9.891 -13.977 1 98.38 214 ASP B N 1
ATOM 4225 C CA . ASP B 1 214 ? 17.719 9.43 -13.992 1 98.38 214 ASP B CA 1
ATOM 4226 C C . ASP B 1 214 ? 18.438 9.789 -12.695 1 98.38 214 ASP B C 1
ATOM 4228 O O . ASP B 1 214 ? 19.203 8.992 -12.156 1 98.38 214 ASP B O 1
ATOM 4232 N N . ASP B 1 215 ? 18.219 11.023 -12.227 1 98.69 215 ASP B N 1
ATOM 4233 C CA . ASP B 1 215 ? 18.812 11.469 -10.977 1 98.69 215 ASP B CA 1
ATOM 4234 C C . ASP B 1 215 ? 18.359 10.609 -9.805 1 98.69 215 ASP B C 1
ATOM 4236 O O . ASP B 1 215 ? 19.141 10.305 -8.906 1 98.69 215 ASP B O 1
ATOM 4240 N N . LEU B 1 216 ? 17.094 10.242 -9.828 1 98.81 216 LEU B N 1
ATOM 4241 C CA . LEU B 1 216 ? 16.531 9.391 -8.781 1 98.81 216 LEU B CA 1
ATOM 4242 C C . LEU B 1 216 ? 17.25 8.039 -8.758 1 98.81 216 LEU B C 1
ATOM 4244 O O . LEU B 1 216 ? 17.641 7.559 -7.688 1 98.81 216 LEU B O 1
ATOM 4248 N N . VAL B 1 217 ? 17.422 7.43 -9.898 1 98.31 217 VAL B N 1
ATOM 4249 C CA . VAL B 1 217 ? 18.109 6.145 -9.992 1 98.31 217 VAL B CA 1
ATOM 4250 C C . VAL B 1 217 ? 19.531 6.273 -9.445 1 98.31 217 VAL B C 1
ATOM 4252 O O . VAL B 1 217 ? 19.953 5.453 -8.633 1 98.31 217 VAL B O 1
ATOM 4255 N N . LYS B 1 218 ? 20.234 7.348 -9.812 1 98.56 218 LYS B N 1
ATOM 4256 C CA . LYS B 1 218 ? 21.609 7.559 -9.375 1 98.56 218 LYS B CA 1
ATOM 4257 C C . LYS B 1 218 ? 21.672 7.773 -7.867 1 98.56 218 LYS B C 1
ATOM 4259 O O . LYS B 1 218 ? 22.547 7.219 -7.195 1 98.56 218 LYS B O 1
ATOM 4264 N N . ALA B 1 219 ? 20.75 8.523 -7.336 1 98.69 219 ALA B N 1
ATOM 4265 C CA . ALA B 1 219 ? 20.766 8.883 -5.922 1 98.69 219 ALA B CA 1
ATOM 4266 C C . ALA B 1 219 ? 20.375 7.699 -5.047 1 98.69 219 ALA B C 1
ATOM 4268 O O . ALA B 1 219 ? 20.594 7.715 -3.834 1 98.69 219 ALA B O 1
ATOM 4269 N N . THR B 1 220 ? 19.75 6.75 -5.625 1 98.5 220 THR B N 1
ATOM 4270 C CA . THR B 1 220 ? 19.266 5.594 -4.875 1 98.5 220 THR B CA 1
ATOM 4271 C C . THR B 1 220 ? 19.922 4.312 -5.387 1 98.5 220 THR B C 1
ATOM 4273 O O . THR B 1 220 ? 19.266 3.268 -5.461 1 98.5 220 THR B O 1
ATOM 4276 N N . ASP B 1 221 ? 21.141 4.523 -5.754 1 96.12 221 ASP B N 1
ATOM 4277 C CA . ASP B 1 221 ? 21.938 3.334 -6.07 1 96.12 221 ASP B CA 1
ATOM 4278 C C . ASP B 1 221 ? 21.938 2.352 -4.902 1 96.12 221 ASP B C 1
ATOM 4280 O O . ASP B 1 221 ? 22.203 2.738 -3.762 1 96.12 221 ASP B O 1
ATOM 4284 N N . GLY B 1 222 ? 21.547 1.189 -5.023 1 96.88 222 GLY B N 1
ATOM 4285 C CA . GLY B 1 222 ? 21.406 0.206 -3.963 1 96.88 222 GLY B CA 1
ATOM 4286 C C . GLY B 1 222 ? 19.984 0.104 -3.426 1 96.88 222 GLY B C 1
ATOM 4287 O O . GLY B 1 222 ? 19.719 -0.676 -2.51 1 96.88 222 GLY B O 1
ATOM 4288 N N . TYR B 1 223 ? 19.078 1.018 -3.891 1 98.38 223 TYR B N 1
ATOM 4289 C CA . TYR B 1 223 ? 17.656 0.987 -3.602 1 98.38 223 TYR B CA 1
ATOM 4290 C C . TYR B 1 223 ? 17.359 1.542 -2.213 1 98.38 223 TYR B C 1
ATOM 4292 O O . TYR B 1 223 ? 18.281 2 -1.519 1 98.38 223 TYR B O 1
ATOM 4300 N N . VAL B 1 224 ? 16.172 1.654 -1.893 1 98.88 224 VAL B N 1
ATOM 4301 C CA . VAL B 1 224 ? 15.688 2.463 -0.778 1 98.88 224 VAL B CA 1
ATOM 4302 C C . VAL B 1 224 ? 15.047 1.562 0.276 1 98.88 224 VAL B C 1
ATOM 4304 O O . VAL B 1 224 ? 14.227 0.699 -0.05 1 98.88 224 VAL B O 1
ATOM 4307 N N . ASP B 1 225 ? 15.359 1.726 1.548 1 98.94 225 ASP B N 1
ATOM 4308 C CA . ASP B 1 225 ? 14.789 0.952 2.648 1 98.94 225 ASP B CA 1
ATOM 4309 C C . ASP B 1 225 ? 13.453 1.537 3.102 1 98.94 225 ASP B C 1
ATOM 4311 O O . ASP B 1 225 ? 12.523 0.795 3.43 1 98.94 225 ASP B O 1
ATOM 4315 N N . VAL B 1 226 ? 13.414 2.871 3.186 1 99 226 VAL B N 1
ATOM 4316 C CA . VAL B 1 226 ? 12.211 3.549 3.664 1 99 226 VAL B CA 1
ATOM 4317 C C . VAL B 1 226 ? 11.922 4.762 2.785 1 99 226 VAL B C 1
ATOM 4319 O O . VAL B 1 226 ? 12.812 5.555 2.49 1 99 226 VAL B O 1
ATOM 4322 N N . TYR B 1 227 ? 10.773 4.895 2.283 1 99 227 TYR B N 1
ATOM 4323 C CA . TYR B 1 227 ? 10.289 6.07 1.563 1 99 227 TYR B CA 1
ATOM 4324 C C . TYR B 1 227 ? 9.203 6.781 2.352 1 99 227 TYR B C 1
ATOM 4326 O O . TYR B 1 227 ? 8.164 6.195 2.656 1 99 227 TYR B O 1
ATOM 4334 N N . PHE B 1 228 ? 9.453 7.977 2.795 1 99 228 PHE B N 1
ATOM 4335 C CA . PHE B 1 228 ? 8.477 8.852 3.438 1 99 228 PHE B CA 1
ATOM 4336 C C . PHE B 1 228 ? 7.711 9.664 2.398 1 99 228 PHE B C 1
ATOM 4338 O O . PHE B 1 228 ? 8.211 10.672 1.9 1 99 228 PHE B O 1
ATOM 4345 N N . ASP B 1 229 ? 6.527 9.273 2.125 1 98.94 229 ASP B N 1
ATOM 4346 C CA . ASP B 1 229 ? 5.773 9.82 1.002 1 98.94 229 ASP B CA 1
ATOM 4347 C C . ASP B 1 229 ? 4.828 10.922 1.462 1 98.94 229 ASP B C 1
ATOM 4349 O O . ASP B 1 229 ? 3.84 10.664 2.148 1 98.94 229 ASP B O 1
ATOM 4353 N N . ASN B 1 230 ? 5.098 12.094 1.083 1 98.44 230 ASN B N 1
ATOM 4354 C CA . ASN B 1 230 ? 4.25 13.242 1.379 1 98.44 230 ASN B CA 1
ATOM 4355 C C . ASN B 1 230 ? 3.5 13.719 0.137 1 98.44 230 ASN B C 1
ATOM 4357 O O . ASN B 1 230 ? 2.646 14.609 0.223 1 98.44 230 ASN B O 1
ATOM 4361 N N . VAL B 1 231 ? 3.779 13.109 -1.025 1 96.62 231 VAL B N 1
ATOM 4362 C CA . VAL B 1 231 ? 3.367 13.742 -2.277 1 96.62 231 VAL B CA 1
ATOM 4363 C C . VAL B 1 231 ? 2.438 12.805 -3.043 1 96.62 231 VAL B C 1
ATOM 4365 O O . VAL B 1 231 ? 1.422 13.234 -3.592 1 96.62 231 VAL B O 1
ATOM 4368 N N . GLY B 1 232 ? 2.711 11.562 -3.086 1 96.19 232 GLY B N 1
ATOM 4369 C CA . GLY B 1 232 ? 1.947 10.602 -3.869 1 96.19 232 GLY B CA 1
ATOM 4370 C C . GLY B 1 232 ? 2.137 10.766 -5.363 1 96.19 232 GLY B C 1
ATOM 4371 O O . GLY B 1 232 ? 3.227 11.109 -5.824 1 96.19 232 GLY B O 1
ATOM 4372 N N . GLY B 1 233 ? 1.171 10.312 -6.156 1 94.31 233 GLY B N 1
ATOM 4373 C CA . GLY B 1 233 ? 1.117 10.516 -7.594 1 94.31 233 GLY B CA 1
ATOM 4374 C C . GLY B 1 233 ? 2.297 9.906 -8.328 1 94.31 233 GLY B C 1
ATOM 4375 O O . GLY B 1 233 ? 2.709 8.781 -8.023 1 94.31 233 GLY B O 1
ATOM 4376 N N . SER B 1 234 ? 2.826 10.656 -9.305 1 94.94 234 SER B N 1
ATOM 4377 C CA . SER B 1 234 ? 3.879 10.172 -10.188 1 94.94 234 SER B CA 1
ATOM 4378 C C . SER B 1 234 ? 5.172 9.922 -9.422 1 94.94 234 SER B C 1
ATOM 4380 O O . SER B 1 234 ? 5.934 9.016 -9.766 1 94.94 234 SER B O 1
ATOM 4382 N N . ILE B 1 235 ? 5.395 10.695 -8.375 1 97.5 235 ILE B N 1
ATOM 4383 C CA . ILE B 1 235 ? 6.605 10.508 -7.578 1 97.5 235 ILE B CA 1
ATOM 4384 C C . ILE B 1 235 ? 6.547 9.156 -6.863 1 97.5 235 ILE B C 1
ATOM 4386 O O . ILE B 1 235 ? 7.527 8.406 -6.867 1 97.5 235 ILE B O 1
ATOM 4390 N N . LEU B 1 236 ? 5.414 8.852 -6.273 1 97.94 236 LEU B N 1
ATOM 4391 C CA . LEU B 1 236 ? 5.223 7.539 -5.664 1 97.94 236 LEU B CA 1
ATOM 4392 C C . LEU B 1 236 ? 5.41 6.43 -6.695 1 97.94 236 LEU B C 1
ATOM 4394 O O . LEU B 1 236 ? 6.078 5.43 -6.422 1 97.94 236 LEU B O 1
ATOM 4398 N N . ASN B 1 237 ? 4.824 6.633 -7.863 1 96.69 237 ASN B N 1
ATOM 4399 C CA . ASN B 1 237 ? 4.953 5.645 -8.922 1 96.69 237 ASN B CA 1
ATOM 4400 C C . ASN B 1 237 ? 6.414 5.387 -9.273 1 96.69 237 ASN B C 1
ATOM 4402 O O . ASN B 1 237 ? 6.82 4.238 -9.461 1 96.69 237 ASN B O 1
ATOM 4406 N N . SER B 1 238 ? 7.191 6.434 -9.383 1 97.62 238 SER B N 1
ATOM 4407 C CA . SER B 1 238 ? 8.617 6.301 -9.672 1 97.62 238 SER B CA 1
ATOM 4408 C C . SER B 1 238 ? 9.344 5.594 -8.531 1 97.62 238 SER B C 1
ATOM 4410 O O . SER B 1 238 ? 10.234 4.773 -8.773 1 97.62 238 SER B O 1
ATOM 4412 N N . MET B 1 239 ? 8.938 5.844 -7.348 1 98.62 239 MET B N 1
ATOM 4413 C CA . MET B 1 239 ? 9.617 5.305 -6.18 1 98.62 239 MET B CA 1
ATOM 4414 C C . MET B 1 239 ? 9.398 3.799 -6.07 1 98.62 239 MET B C 1
ATOM 4416 O O . MET B 1 239 ? 10.273 3.072 -5.594 1 98.62 239 MET B O 1
ATOM 4420 N N . PHE B 1 240 ? 8.281 3.32 -6.508 1 98.06 240 PHE B N 1
ATOM 4421 C CA . PHE B 1 240 ? 8.055 1.88 -6.477 1 98.06 240 PHE B CA 1
ATOM 4422 C C . PHE B 1 240 ? 9.219 1.132 -7.109 1 98.06 240 PHE B C 1
ATOM 4424 O O . PHE B 1 240 ? 9.648 0.095 -6.602 1 98.06 240 PHE B O 1
ATOM 4431 N N . LYS B 1 241 ? 9.797 1.662 -8.109 1 97.44 241 LYS B N 1
ATOM 4432 C CA . LYS B 1 241 ? 10.859 1.003 -8.859 1 97.44 241 LYS B CA 1
ATOM 4433 C C . LYS B 1 241 ? 12.188 1.088 -8.109 1 97.44 241 LYS B C 1
ATOM 4435 O O . LYS B 1 241 ? 13.156 0.418 -8.477 1 97.44 241 LYS B O 1
ATOM 4440 N N . ARG B 1 242 ? 12.203 1.891 -7.066 1 98.69 242 ARG B N 1
ATOM 4441 C CA . ARG B 1 242 ? 13.469 2.117 -6.371 1 98.69 242 ARG B CA 1
ATOM 4442 C C . ARG B 1 242 ? 13.445 1.488 -4.98 1 98.69 242 ARG B C 1
ATOM 4444 O O . ARG B 1 242 ? 14.438 1.559 -4.25 1 98.69 242 ARG B O 1
ATOM 4451 N N . MET B 1 243 ? 12.375 0.878 -4.598 1 98.81 243 MET B N 1
ATOM 4452 C CA . MET B 1 243 ? 12.258 0.305 -3.26 1 98.81 243 MET B CA 1
ATOM 4453 C C . MET B 1 243 ? 13.016 -1.02 -3.17 1 98.81 243 MET B C 1
ATOM 4455 O O . MET B 1 243 ? 12.969 -1.83 -4.098 1 98.81 243 MET B O 1
ATOM 4459 N N . LYS B 1 244 ? 13.664 -1.272 -2.064 1 98.5 244 LYS B N 1
ATOM 4460 C CA . LYS B 1 244 ? 14.312 -2.551 -1.78 1 98.5 244 LYS B CA 1
ATOM 4461 C C . LYS B 1 244 ? 13.281 -3.635 -1.483 1 98.5 244 LYS B C 1
ATOM 4463 O O . LYS B 1 244 ? 12.125 -3.332 -1.182 1 98.5 244 LYS B O 1
ATOM 4468 N N . ARG B 1 245 ? 13.742 -4.898 -1.628 1 98.12 245 ARG B N 1
ATOM 4469 C CA . ARG B 1 245 ? 12.922 -5.984 -1.104 1 98.12 245 ARG B CA 1
ATOM 4470 C C . ARG B 1 245 ? 12.625 -5.785 0.378 1 98.12 245 ARG B C 1
ATOM 4472 O O . ARG B 1 245 ? 13.508 -5.395 1.144 1 98.12 245 ARG B O 1
ATOM 4479 N N . PHE B 1 246 ? 11.391 -5.902 0.812 1 98.62 246 PHE B N 1
ATOM 4480 C CA . PHE B 1 246 ? 10.914 -5.832 2.189 1 98.62 246 PHE B CA 1
ATOM 4481 C C . PHE B 1 246 ? 11.031 -4.41 2.729 1 98.62 246 PHE B C 1
ATOM 4483 O O . PHE B 1 246 ? 11.125 -4.207 3.939 1 98.62 246 PHE B O 1
ATOM 4490 N N . SER B 1 247 ? 11.133 -3.439 1.813 1 98.88 247 SER B N 1
ATOM 4491 C CA . SER B 1 247 ? 11.188 -2.033 2.199 1 98.88 247 SER B CA 1
ATOM 4492 C C . SER B 1 247 ? 9.828 -1.538 2.684 1 98.88 247 SER B C 1
ATOM 4494 O O . SER B 1 247 ? 8.844 -2.281 2.66 1 98.88 247 SER B O 1
ATOM 4496 N N . ARG B 1 248 ? 9.82 -0.263 3.189 1 98.94 248 ARG B N 1
ATOM 4497 C CA . ARG B 1 248 ? 8.602 0.319 3.74 1 98.94 248 ARG B CA 1
ATOM 4498 C C . ARG B 1 248 ? 8.32 1.687 3.125 1 98.94 248 ARG B C 1
ATOM 4500 O O . ARG B 1 248 ? 9.242 2.482 2.92 1 98.94 248 ARG B O 1
ATOM 4507 N N . ILE B 1 249 ? 7.102 1.907 2.781 1 98.94 249 ILE B N 1
ATOM 4508 C CA . ILE B 1 249 ? 6.609 3.215 2.361 1 98.94 249 ILE B CA 1
ATOM 4509 C C . ILE B 1 249 ? 5.68 3.783 3.432 1 98.94 249 ILE B C 1
ATOM 4511 O O . ILE B 1 249 ? 4.672 3.164 3.777 1 98.94 249 ILE B O 1
ATOM 4515 N N . ILE B 1 250 ? 6.055 4.887 3.982 1 98.94 250 ILE B N 1
ATOM 4516 C CA . ILE B 1 250 ? 5.219 5.645 4.906 1 98.94 250 ILE B CA 1
ATOM 4517 C C . ILE B 1 250 ? 4.266 6.543 4.125 1 98.94 250 ILE B C 1
ATOM 4519 O O . ILE B 1 250 ? 4.676 7.57 3.58 1 98.94 250 ILE B O 1
ATOM 4523 N N . ALA B 1 251 ? 3.035 6.117 4.043 1 98.81 251 ALA B N 1
ATOM 4524 C CA . ALA B 1 251 ? 2.043 6.965 3.385 1 98.81 251 ALA B CA 1
ATOM 4525 C C . ALA B 1 251 ? 1.554 8.062 4.324 1 98.81 251 ALA B C 1
ATOM 4527 O O . ALA B 1 251 ? 0.681 7.832 5.16 1 98.81 251 ALA B O 1
ATOM 4528 N N . CYS B 1 252 ? 2.061 9.219 4.117 1 98.62 252 CYS B N 1
ATOM 4529 C CA . CYS B 1 252 ? 1.798 10.32 5.031 1 98.62 252 CYS B CA 1
ATOM 4530 C C . CYS B 1 252 ? 0.875 11.352 4.387 1 98.62 252 CYS B C 1
ATOM 4532 O O . CYS B 1 252 ? -0.048 11.852 5.031 1 98.62 252 CYS B O 1
ATOM 4534 N N . GLY B 1 253 ? 1.183 11.68 3.207 1 96.31 253 GLY B N 1
ATOM 4535 C CA . GLY B 1 253 ? 0.395 12.641 2.455 1 96.31 253 GLY B CA 1
ATOM 4536 C C . GLY B 1 253 ? 0.35 12.344 0.967 1 96.31 253 GLY B C 1
ATOM 4537 O O . GLY B 1 253 ? 1.035 11.438 0.49 1 96.31 253 GLY B O 1
ATOM 4538 N N . ALA B 1 254 ? -0.463 13.109 0.238 1 93.94 254 ALA B N 1
ATOM 4539 C CA . ALA B 1 254 ? -0.646 12.992 -1.206 1 93.94 254 ALA B CA 1
ATOM 4540 C C . ALA B 1 254 ? -0.999 14.344 -1.822 1 93.94 254 ALA B C 1
ATOM 4542 O O . ALA B 1 254 ? -1.964 14.453 -2.582 1 93.94 254 ALA B O 1
ATOM 4543 N N . ILE B 1 255 ? -0.238 15.273 -1.518 1 91 255 ILE B N 1
ATOM 4544 C CA . ILE B 1 255 ? -0.586 16.656 -1.799 1 91 255 ILE B CA 1
ATOM 4545 C C . ILE B 1 255 ? -0.756 16.859 -3.303 1 91 255 ILE B C 1
ATOM 4547 O O . ILE B 1 255 ? -1.517 17.719 -3.74 1 91 255 ILE B O 1
ATOM 4551 N N . SER B 1 256 ? -0.128 16.062 -4.133 1 87.12 256 SER B N 1
ATOM 4552 C CA . SER B 1 256 ? -0.212 16.219 -5.582 1 87.12 256 SER B CA 1
ATOM 4553 C C . SER B 1 256 ? -1.633 15.977 -6.082 1 87.12 256 SER B C 1
ATOM 4555 O O . SER B 1 256 ? -2.01 16.453 -7.152 1 87.12 256 SER B O 1
ATOM 4557 N N . GLY B 1 257 ? -2.344 15.266 -5.273 1 85.62 257 GLY B N 1
ATOM 4558 C CA . GLY B 1 257 ? -3.674 14.891 -5.727 1 85.62 257 GLY B CA 1
ATOM 4559 C C . GLY B 1 257 ? -4.777 15.688 -5.055 1 85.62 257 GLY B C 1
ATOM 4560 O O . GLY B 1 257 ? -5.961 15.477 -5.332 1 85.62 257 GLY B O 1
ATOM 4561 N N . TYR B 1 258 ? -4.449 16.609 -4.172 1 87.56 258 TYR B N 1
ATOM 4562 C CA . TYR B 1 258 ? -5.465 17.266 -3.355 1 87.56 258 TYR B CA 1
ATOM 4563 C C . TYR B 1 258 ? -6.34 18.188 -4.203 1 87.56 258 TYR B C 1
ATOM 4565 O O . TYR B 1 258 ? -7.531 18.344 -3.928 1 87.56 258 TYR B O 1
ATOM 4573 N N . ASN B 1 259 ? -5.707 18.766 -5.246 1 86.5 259 ASN B N 1
ATOM 4574 C CA . ASN B 1 259 ? -6.453 19.719 -6.062 1 86.5 259 ASN B CA 1
ATOM 4575 C C . ASN B 1 259 ? -6.801 19.141 -7.43 1 86.5 259 ASN B C 1
ATOM 4577 O O . ASN B 1 259 ? -7.305 19.844 -8.305 1 86.5 259 ASN B O 1
ATOM 4581 N N . SER B 1 260 ? -6.398 17.922 -7.586 1 79.62 260 SER B N 1
ATOM 4582 C CA . SER B 1 260 ? -6.594 17.312 -8.898 1 79.62 260 SER B CA 1
ATOM 4583 C C . SER B 1 260 ? -7.34 15.992 -8.797 1 79.62 260 SER B C 1
ATOM 4585 O O . SER B 1 260 ? -7.172 15.258 -7.824 1 79.62 260 SER B O 1
ATOM 4587 N N . ARG B 1 261 ? -8.195 15.773 -9.789 1 75.44 261 ARG B N 1
ATOM 4588 C CA . ARG B 1 261 ? -8.867 14.477 -9.875 1 75.44 261 ARG B CA 1
ATOM 4589 C C . ARG B 1 261 ? -8.328 13.656 -11.039 1 75.44 261 ARG B C 1
ATOM 4591 O O . ARG B 1 261 ? -8.906 12.625 -11.398 1 75.44 261 ARG B O 1
ATOM 4598 N N . GLU B 1 262 ? -7.281 14.156 -11.547 1 80.88 262 GLU B N 1
ATOM 4599 C CA . GLU B 1 262 ? -6.711 13.445 -12.688 1 80.88 262 GLU B CA 1
ATOM 4600 C C . GLU B 1 262 ? -6.098 12.117 -12.258 1 80.88 262 GLU B C 1
ATOM 4602 O O . GLU B 1 262 ? -5.504 12.023 -11.18 1 80.88 262 GLU B O 1
ATOM 4607 N N . THR B 1 263 ? -6.383 11.195 -13.195 1 84 263 THR B N 1
ATOM 4608 C CA . THR B 1 263 ? -5.809 9.883 -12.938 1 84 263 THR B CA 1
ATOM 4609 C C . THR B 1 263 ? -4.301 9.898 -13.164 1 84 263 THR B C 1
ATOM 4611 O O . THR B 1 263 ? -3.822 10.398 -14.18 1 84 263 THR B O 1
ATOM 4614 N N . VAL B 1 264 ? -3.66 9.453 -12.102 1 83.56 264 VAL B N 1
ATOM 4615 C CA . VAL B 1 264 ? -2.209 9.367 -12.227 1 83.56 264 VAL B CA 1
ATOM 4616 C C . VAL B 1 264 ? -1.8 7.918 -12.484 1 83.56 264 VAL B C 1
ATOM 4618 O O . VAL B 1 264 ? -2.385 6.992 -11.914 1 83.56 264 VAL B O 1
ATOM 4621 N N . ASN B 1 265 ? -0.812 7.812 -13.352 1 85.75 265 ASN B N 1
ATOM 4622 C CA . ASN B 1 265 ? -0.246 6.5 -13.641 1 85.75 265 ASN B CA 1
ATOM 4623 C C . ASN B 1 265 ? 0.356 5.859 -12.391 1 85.75 265 ASN B C 1
ATOM 4625 O O . ASN B 1 265 ? 1.212 6.453 -11.734 1 85.75 265 ASN B O 1
ATOM 4629 N N . MET B 1 266 ? -0.169 4.684 -12.039 1 91.75 266 MET B N 1
ATOM 4630 C CA . MET B 1 266 ? 0.352 3.912 -10.914 1 91.75 266 MET B CA 1
ATOM 4631 C C . MET B 1 266 ? 0.719 2.498 -11.344 1 91.75 266 MET B C 1
ATOM 4633 O O . MET B 1 266 ? 0.482 1.537 -10.609 1 91.75 266 MET B O 1
ATOM 4637 N N . ASN B 1 267 ? 1.277 2.383 -12.562 1 89.19 267 ASN B N 1
ATOM 4638 C CA . ASN B 1 267 ? 1.497 1.075 -13.18 1 89.19 267 ASN B CA 1
ATOM 4639 C C . ASN B 1 267 ? 2.613 0.309 -12.477 1 89.19 267 ASN B C 1
ATOM 4641 O O . ASN B 1 267 ? 2.73 -0.908 -12.625 1 89.19 267 ASN B O 1
ATOM 4645 N N . ASN B 1 268 ? 3.428 1.057 -11.703 1 93.88 268 ASN B N 1
ATOM 4646 C CA . ASN B 1 268 ? 4.535 0.382 -11.031 1 93.88 268 ASN B CA 1
ATOM 4647 C C . ASN B 1 268 ? 4.105 -0.194 -9.688 1 93.88 268 ASN B C 1
ATOM 4649 O O . ASN B 1 268 ? 4.93 -0.727 -8.938 1 93.88 268 ASN B O 1
ATOM 4653 N N . ILE B 1 269 ? 2.789 -0.146 -9.414 1 95.44 269 ILE B N 1
ATOM 4654 C CA . ILE B 1 269 ? 2.301 -0.601 -8.117 1 95.44 269 ILE B CA 1
ATOM 4655 C C . ILE B 1 269 ? 2.541 -2.102 -7.977 1 95.44 269 ILE B C 1
ATOM 4657 O O . ILE B 1 269 ? 2.57 -2.627 -6.859 1 95.44 269 ILE B O 1
ATOM 4661 N N . PHE B 1 270 ? 2.783 -2.824 -9.031 1 95.12 270 PHE B N 1
ATOM 4662 C CA . PHE B 1 270 ? 3.096 -4.246 -8.992 1 95.12 270 PHE B CA 1
ATOM 4663 C C . PHE B 1 270 ? 4.355 -4.504 -8.18 1 95.12 270 PHE B C 1
ATOM 4665 O O . PHE B 1 270 ? 4.52 -5.586 -7.609 1 95.12 270 PHE B O 1
ATOM 4672 N N . GLU B 1 271 ? 5.227 -3.512 -8.047 1 97.12 271 GLU B N 1
ATOM 4673 C CA . GLU B 1 271 ? 6.453 -3.637 -7.266 1 97.12 271 GLU B CA 1
ATOM 4674 C C . GLU B 1 271 ? 6.145 -3.904 -5.793 1 97.12 271 GLU B C 1
ATOM 4676 O O . GLU B 1 271 ? 6.984 -4.441 -5.066 1 97.12 271 GLU B O 1
ATOM 4681 N N . VAL B 1 272 ? 4.922 -3.496 -5.324 1 98.5 272 VAL B N 1
ATOM 4682 C CA . VAL B 1 272 ? 4.523 -3.816 -3.957 1 98.5 272 VAL B CA 1
ATOM 4683 C C . VAL B 1 272 ? 4.551 -5.328 -3.752 1 98.5 272 VAL B C 1
ATOM 4685 O O . VAL B 1 272 ? 5.012 -5.812 -2.715 1 98.5 272 VAL B O 1
ATOM 4688 N N . ILE B 1 273 ? 4.102 -6.047 -4.734 1 98.06 273 ILE B N 1
ATOM 4689 C CA . ILE B 1 273 ? 4.082 -7.504 -4.68 1 98.06 273 ILE B CA 1
ATOM 4690 C C . ILE B 1 273 ? 5.492 -8.047 -4.891 1 98.06 273 ILE B C 1
ATOM 4692 O O . ILE B 1 273 ? 6.035 -8.742 -4.027 1 98.06 273 ILE B O 1
ATOM 4696 N N . SER B 1 274 ? 6.168 -7.668 -6.008 1 97.31 274 SER B N 1
ATOM 4697 C CA . SER B 1 274 ? 7.418 -8.281 -6.441 1 97.31 274 SER B CA 1
ATOM 4698 C C . SER B 1 274 ? 8.539 -8.016 -5.441 1 97.31 274 SER B C 1
ATOM 4700 O O . SER B 1 274 ? 9.406 -8.867 -5.23 1 97.31 274 SER B O 1
ATOM 4702 N N . MET B 1 275 ? 8.469 -6.844 -4.77 1 98.38 275 MET B N 1
ATOM 4703 C CA . MET B 1 275 ? 9.539 -6.477 -3.846 1 98.38 275 MET B CA 1
ATOM 4704 C C . MET B 1 275 ? 9.078 -6.617 -2.398 1 98.38 275 MET B C 1
ATOM 4706 O O . MET B 1 275 ? 9.812 -6.27 -1.473 1 98.38 275 MET B O 1
ATOM 4710 N N . ARG B 1 276 ? 7.914 -7.184 -2.188 1 98.75 276 ARG B N 1
ATOM 4711 C CA . ARG B 1 276 ? 7.383 -7.414 -0.848 1 98.75 276 ARG B CA 1
ATOM 4712 C C . ARG B 1 276 ? 7.371 -6.121 -0.035 1 98.75 276 ARG B C 1
ATOM 4714 O O . ARG B 1 276 ? 7.742 -6.121 1.141 1 98.75 276 ARG B O 1
ATOM 4721 N N . ILE B 1 277 ? 6.91 -5.02 -0.669 1 98.88 277 ILE B N 1
ATOM 4722 C CA . ILE B 1 277 ? 6.871 -3.715 -0.018 1 98.88 277 ILE B CA 1
ATOM 4723 C C . ILE B 1 277 ? 5.707 -3.664 0.968 1 98.88 277 ILE B C 1
ATOM 4725 O O . ILE B 1 277 ? 4.633 -4.207 0.697 1 98.88 277 ILE B O 1
ATOM 4729 N N . THR B 1 278 ? 5.922 -3.037 2.123 1 98.94 278 THR B N 1
ATOM 4730 C CA . THR B 1 278 ? 4.836 -2.65 3.018 1 98.94 278 THR B CA 1
ATOM 4731 C C . THR B 1 278 ? 4.551 -1.156 2.904 1 98.94 278 THR B C 1
ATOM 4733 O O . THR B 1 278 ? 5.418 -0.328 3.195 1 98.94 278 THR B O 1
ATOM 4736 N N . MET B 1 279 ? 3.424 -0.825 2.393 1 98.94 279 MET B N 1
ATOM 4737 C CA . MET B 1 279 ? 2.928 0.548 2.389 1 98.94 279 MET B CA 1
ATOM 4738 C C . MET B 1 279 ? 1.889 0.754 3.486 1 98.94 279 MET B C 1
ATOM 4740 O O . MET B 1 279 ? 0.887 0.04 3.543 1 98.94 279 MET B O 1
ATOM 4744 N N . GLN B 1 280 ? 2.135 1.675 4.371 1 98.94 280 GLN B N 1
ATOM 4745 C CA . GLN B 1 280 ? 1.25 1.867 5.516 1 98.94 280 GLN B CA 1
ATOM 4746 C C . GLN B 1 280 ? 0.931 3.346 5.723 1 98.94 280 GLN B C 1
ATOM 4748 O O . GLN B 1 280 ? 1.833 4.184 5.727 1 98.94 280 GLN B O 1
ATOM 4753 N N . GLY B 1 281 ? -0.394 3.621 5.828 1 98.81 281 GLY B N 1
ATOM 4754 C CA . GLY B 1 281 ? -0.828 4.957 6.211 1 98.81 281 GLY B CA 1
ATOM 4755 C C . GLY B 1 281 ? -0.896 5.152 7.711 1 98.81 281 GLY B C 1
ATOM 4756 O O . GLY B 1 281 ? -0.91 4.184 8.469 1 98.81 281 GLY B O 1
ATOM 4757 N N . PHE B 1 282 ? -0.907 6.422 8.109 1 98.56 282 PHE B N 1
ATOM 4758 C CA . PHE B 1 282 ? -1.048 6.715 9.531 1 98.56 282 PHE B CA 1
ATOM 4759 C C . PHE B 1 282 ? -1.548 8.141 9.742 1 98.56 282 PHE B C 1
ATOM 4761 O O . PHE B 1 282 ? -1.481 8.969 8.836 1 98.56 282 PHE B O 1
ATOM 4768 N N . ILE B 1 283 ? -2.061 8.383 10.852 1 97.94 283 ILE B N 1
ATOM 4769 C CA . ILE B 1 283 ? -2.404 9.695 11.398 1 97.94 283 ILE B CA 1
ATOM 4770 C C . ILE B 1 283 ? -1.69 9.891 12.734 1 97.94 283 ILE B C 1
ATOM 4772 O O . ILE B 1 283 ? -1.77 9.039 13.625 1 97.94 283 ILE B O 1
ATOM 4776 N N . VAL B 1 284 ? -1.035 10.977 12.891 1 97.56 284 VAL B N 1
ATOM 4777 C CA . VAL B 1 284 ? -0.109 11.188 14 1 97.56 284 VAL B CA 1
ATOM 4778 C C . VAL B 1 284 ? -0.868 11.148 15.32 1 97.56 284 VAL B C 1
ATOM 4780 O O . VAL B 1 284 ? -0.309 10.766 16.359 1 97.56 284 VAL B O 1
ATOM 4783 N N . SER B 1 285 ? -2.148 11.461 15.305 1 96.06 285 SER B N 1
ATOM 4784 C CA . SER B 1 285 ? -2.924 11.461 16.547 1 96.06 285 SER B CA 1
ATOM 4785 C C . SER B 1 285 ? -3.047 10.055 17.109 1 96.06 285 SER B C 1
ATOM 4787 O O . SER B 1 285 ? -3.352 9.891 18.297 1 96.06 285 SER B O 1
ATOM 4789 N N . ASP B 1 286 ? -2.844 9.055 16.281 1 97.69 286 ASP B N 1
ATOM 4790 C CA . ASP B 1 286 ? -2.902 7.68 16.766 1 97.69 286 ASP B CA 1
ATOM 4791 C C . ASP B 1 286 ? -1.665 7.328 17.578 1 97.69 286 ASP B C 1
ATOM 4793 O O . ASP B 1 286 ? -1.634 6.301 18.266 1 97.69 286 ASP B O 1
ATOM 4797 N N . PHE B 1 287 ? -0.681 8.242 17.594 1 98.12 287 PHE B N 1
ATOM 4798 C CA . PHE B 1 287 ? 0.571 7.977 18.281 1 98.12 287 PHE B CA 1
ATOM 4799 C C . PHE B 1 287 ? 0.797 8.992 19.391 1 98.12 287 PHE B C 1
ATOM 4801 O O . PHE B 1 287 ? 1.932 9.406 19.656 1 98.12 287 PHE B O 1
ATOM 4808 N N . MET B 1 288 ? -0.193 9.477 20.047 1 96.62 288 MET B N 1
ATOM 4809 C CA . MET B 1 288 ? -0.102 10.508 21.078 1 96.62 288 MET B CA 1
ATOM 4810 C C . MET B 1 288 ? 0.822 10.055 22.203 1 96.62 288 MET B C 1
ATOM 4812 O O . MET B 1 288 ? 1.515 10.883 22.812 1 96.62 288 MET B O 1
ATOM 4816 N N . ALA B 1 289 ? 0.864 8.773 22.469 1 97.62 289 ALA B N 1
ATOM 4817 C CA . ALA B 1 289 ? 1.694 8.234 23.547 1 97.62 289 ALA B CA 1
ATOM 4818 C C . ALA B 1 289 ? 3.176 8.484 23.281 1 97.62 289 ALA B C 1
ATOM 4820 O O . ALA B 1 289 ? 3.986 8.523 24.203 1 97.62 289 ALA B O 1
ATOM 4821 N N . GLN B 1 290 ? 3.496 8.711 22.031 1 98 290 GLN B N 1
ATOM 4822 C CA . GLN B 1 290 ? 4.891 8.867 21.625 1 98 290 GLN B CA 1
ATOM 4823 C C . GLN B 1 290 ? 5.293 10.344 21.594 1 98 290 GLN B C 1
ATOM 4825 O O . GLN B 1 290 ? 6.477 10.664 21.484 1 98 290 GLN B O 1
ATOM 4830 N N . TRP B 1 291 ? 4.316 11.266 21.734 1 97.12 291 TRP B N 1
ATOM 4831 C CA . TRP B 1 291 ? 4.559 12.688 21.484 1 97.12 291 TRP B CA 1
ATOM 4832 C C . TRP B 1 291 ? 5.555 13.242 22.5 1 97.12 291 TRP B C 1
ATOM 4834 O O . TRP B 1 291 ? 6.477 13.977 22.141 1 97.12 291 TRP B O 1
ATOM 4844 N N . PRO B 1 292 ? 5.465 12.898 23.797 1 96.75 292 PRO B N 1
ATOM 4845 C CA . PRO B 1 292 ? 6.43 13.453 24.75 1 96.75 292 PRO B CA 1
ATOM 4846 C C . PRO B 1 292 ? 7.871 13.078 24.406 1 96.75 292 PRO B C 1
ATOM 4848 O O . PRO B 1 292 ? 8.758 13.938 24.453 1 96.75 292 PRO B O 1
ATOM 4851 N N . ALA B 1 293 ? 8.047 11.836 24.031 1 97.31 293 ALA B N 1
ATOM 4852 C CA . ALA B 1 293 ? 9.391 11.406 23.656 1 97.31 293 ALA B CA 1
ATOM 4853 C C . ALA B 1 293 ? 9.875 12.133 22.406 1 97.31 293 ALA B C 1
ATOM 4855 O O . ALA B 1 293 ? 11.055 12.492 22.312 1 97.31 293 ALA B O 1
ATOM 4856 N N . ALA B 1 294 ? 9.008 12.32 21.516 1 98 294 ALA B N 1
ATOM 4857 C CA . ALA B 1 294 ? 9.344 13.023 20.266 1 98 294 ALA B CA 1
ATOM 4858 C C . ALA B 1 294 ? 9.742 14.469 20.547 1 98 294 ALA B C 1
ATOM 4860 O O . ALA B 1 294 ? 10.75 14.953 20.016 1 98 294 ALA B O 1
ATOM 4861 N N . ILE B 1 295 ? 8.977 15.109 21.359 1 97.44 295 ILE B N 1
ATOM 4862 C CA . ILE B 1 295 ? 9.219 16.516 21.688 1 97.44 295 ILE B CA 1
ATOM 4863 C C . ILE B 1 295 ? 10.578 16.641 22.375 1 97.44 295 ILE B C 1
ATOM 4865 O O . ILE B 1 295 ? 11.359 17.531 22.047 1 97.44 295 ILE B O 1
ATOM 4869 N N . GLU B 1 296 ? 10.828 15.789 23.25 1 97.94 296 GLU B N 1
ATOM 4870 C CA . GLU B 1 296 ? 12.102 15.828 23.953 1 97.94 296 GLU B CA 1
ATOM 4871 C C . GLU B 1 296 ? 13.273 15.609 23.016 1 97.94 296 GLU B C 1
ATOM 4873 O O . GLU B 1 296 ? 14.305 16.281 23.109 1 97.94 296 GLU B O 1
ATOM 4878 N N . ALA B 1 297 ? 13.133 14.688 22.156 1 98.31 297 ALA B N 1
ATOM 4879 C CA . ALA B 1 297 ? 14.195 14.406 21.188 1 98.31 297 ALA B CA 1
ATOM 4880 C C . ALA B 1 297 ? 14.477 15.625 20.312 1 98.31 297 ALA B C 1
ATOM 4882 O O . ALA B 1 297 ? 15.641 15.961 20.078 1 98.31 297 ALA B O 1
ATOM 4883 N N . VAL B 1 298 ? 13.484 16.281 19.891 1 98.38 298 VAL B N 1
ATOM 4884 C CA . VAL B 1 298 ? 13.633 17.422 19 1 98.38 298 VAL B CA 1
ATOM 4885 C C . VAL B 1 298 ? 14.219 18.609 19.75 1 98.38 298 VAL B C 1
ATOM 4887 O O . VAL B 1 298 ? 15.117 19.281 19.266 1 98.38 298 VAL B O 1
ATOM 4890 N N . LYS B 1 299 ? 13.711 18.875 20.953 1 97.75 299 LYS B N 1
ATOM 4891 C CA . LYS B 1 299 ? 14.258 19.953 21.766 1 97.75 299 LYS B CA 1
ATOM 4892 C C . LYS B 1 299 ? 15.75 19.75 22.031 1 97.75 299 LYS B C 1
ATOM 4894 O O . LYS B 1 299 ? 16.531 20.703 21.906 1 97.75 299 LYS B O 1
ATOM 4899 N N . LYS B 1 300 ? 16.094 18.516 22.375 1 98.06 300 LYS B N 1
ATOM 4900 C CA . LYS B 1 300 ? 17.5 18.203 22.609 1 98.06 300 LYS B CA 1
ATOM 4901 C C . LYS B 1 300 ? 18.328 18.453 21.344 1 98.06 300 LYS B C 1
ATOM 4903 O O . LYS B 1 300 ? 19.406 19.031 21.406 1 98.06 300 LYS B O 1
ATOM 4908 N N . ALA B 1 301 ? 17.812 18.031 20.25 1 98.56 301 ALA B N 1
ATOM 4909 C CA . ALA B 1 301 ? 18.516 18.203 18.984 1 98.56 301 ALA B CA 1
ATOM 4910 C C . ALA B 1 301 ? 18.688 19.672 18.641 1 98.56 301 ALA B C 1
ATOM 4912 O O . ALA B 1 301 ? 19.703 20.078 18.078 1 98.56 301 ALA B O 1
ATOM 4913 N N . ILE B 1 302 ? 17.672 20.438 18.891 1 98.12 302 ILE B N 1
ATOM 4914 C CA . ILE B 1 302 ? 17.766 21.875 18.656 1 98.12 302 ILE B CA 1
ATOM 4915 C C . ILE B 1 302 ? 18.891 22.469 19.516 1 98.12 302 ILE B C 1
ATOM 4917 O O . ILE B 1 302 ? 19.734 23.219 19.016 1 98.12 302 ILE B O 1
ATOM 4921 N N . LYS B 1 303 ? 18.938 22.109 20.734 1 96.56 303 LYS B N 1
ATOM 4922 C CA . LYS B 1 303 ? 19.938 22.609 21.672 1 96.56 303 LYS B CA 1
ATOM 4923 C C . LYS B 1 303 ? 21.344 22.203 21.234 1 96.56 303 LYS B C 1
ATOM 4925 O O . LYS B 1 303 ? 22.297 22.969 21.406 1 96.56 303 LYS B O 1
ATOM 4930 N N . GLU B 1 304 ? 21.438 21.078 20.641 1 97.69 304 GLU B N 1
ATOM 4931 C CA . GLU B 1 304 ? 22.734 20.531 20.25 1 97.69 304 GLU B CA 1
ATOM 4932 C C . GLU B 1 304 ? 23.109 20.984 18.828 1 97.69 304 GLU B C 1
ATOM 4934 O O . GLU B 1 304 ? 24.172 20.609 18.328 1 97.69 304 GLU B O 1
ATOM 4939 N N . GLY B 1 305 ? 22.234 21.625 18.141 1 97.06 305 GLY B N 1
ATOM 4940 C CA . GLY B 1 305 ? 22.516 22.109 16.797 1 97.06 305 GLY B CA 1
ATOM 4941 C C . GLY B 1 305 ? 22.312 21.047 15.734 1 97.06 305 GLY B C 1
ATOM 4942 O O . GLY B 1 305 ? 22.781 21.203 14.609 1 97.06 305 GLY B O 1
ATOM 4943 N N . LYS B 1 306 ? 21.594 20.047 16.047 1 98.06 306 LYS B N 1
ATOM 4944 C CA . LYS B 1 306 ? 21.359 18.938 15.141 1 98.06 306 LYS B CA 1
ATOM 4945 C C . LYS B 1 306 ? 20 19.062 14.445 1 98.06 306 LYS B C 1
ATOM 4947 O O . LYS B 1 306 ? 19.688 18.297 13.531 1 98.06 306 LYS B O 1
ATOM 4952 N N . PHE B 1 307 ? 19.25 19.969 14.922 1 98.44 307 PHE B N 1
ATOM 4953 C CA . PHE B 1 307 ? 17.969 20.328 14.32 1 98.44 307 PHE B CA 1
ATOM 4954 C C . PHE B 1 307 ? 17.812 21.844 14.234 1 98.44 307 PHE B C 1
ATOM 4956 O O . PHE B 1 307 ? 17.703 22.516 15.258 1 98.44 307 PHE B O 1
ATOM 4963 N N . THR B 1 308 ? 17.828 22.312 13.008 1 97.62 308 THR B N 1
ATOM 4964 C CA . THR B 1 308 ? 17.75 23.75 12.844 1 97.62 308 THR B CA 1
ATOM 4965 C C . THR B 1 308 ? 16.297 24.203 12.727 1 97.62 308 THR B C 1
ATOM 4967 O O . THR B 1 308 ? 15.477 23.5 12.125 1 97.62 308 THR B O 1
ATOM 4970 N N . THR B 1 309 ? 15.977 25.328 13.281 1 96.5 309 THR B N 1
ATOM 4971 C CA . THR B 1 309 ? 14.664 25.938 13.148 1 96.5 309 THR B CA 1
ATOM 4972 C C . THR B 1 309 ? 14.68 27.047 12.094 1 96.5 309 THR B C 1
ATOM 4974 O O . THR B 1 309 ? 13.625 27.5 11.633 1 96.5 309 THR B O 1
ATOM 4977 N N . GLU B 1 310 ? 15.844 27.406 11.695 1 91.31 310 GLU B N 1
ATOM 4978 C CA . GLU B 1 310 ? 15.992 28.469 10.719 1 91.31 310 GLU B CA 1
ATOM 4979 C C . GLU B 1 310 ? 15.438 28.062 9.359 1 91.31 310 GLU B C 1
ATOM 4981 O O . GLU B 1 310 ? 15.828 27.016 8.812 1 91.31 310 GLU B O 1
ATOM 4986 N N . GLY B 1 311 ? 14.562 28.812 8.898 1 92.94 311 GLY B N 1
ATOM 4987 C CA . GLY B 1 311 ? 14.016 28.578 7.57 1 92.94 311 GLY B CA 1
ATOM 4988 C C . GLY B 1 311 ? 12.953 27.5 7.547 1 92.94 311 GLY B C 1
ATOM 4989 O O . GLY B 1 311 ? 12.422 27.156 6.488 1 92.94 311 GLY B O 1
ATOM 4990 N N . THR B 1 312 ? 12.641 26.969 8.703 1 95.06 312 THR B N 1
ATOM 4991 C CA . THR B 1 312 ? 11.703 25.859 8.727 1 95.06 312 THR B CA 1
ATOM 4992 C C . THR B 1 312 ? 10.266 26.359 8.859 1 95.06 312 THR B C 1
ATOM 4994 O O . THR B 1 312 ? 9.328 25.562 8.953 1 95.06 312 THR B O 1
ATOM 4997 N N . GLU B 1 313 ? 10.156 27.703 8.852 1 95.69 313 GLU B N 1
ATOM 4998 C CA . GLU B 1 313 ? 8.852 28.359 8.836 1 95.69 313 GLU B CA 1
ATOM 4999 C C . GLU B 1 313 ? 8.797 29.453 7.77 1 95.69 313 GLU B C 1
ATOM 5001 O O . GLU B 1 313 ? 9.773 30.172 7.562 1 95.69 313 GLU B O 1
ATOM 5006 N N . THR B 1 314 ? 7.77 29.453 7.07 1 97.19 314 THR B N 1
ATOM 5007 C CA . THR B 1 314 ? 7.383 30.641 6.316 1 97.19 314 THR B CA 1
ATOM 5008 C C . THR B 1 314 ? 6.277 31.406 7.039 1 97.19 314 THR B C 1
ATOM 5010 O O . THR B 1 314 ? 5.105 31.031 6.965 1 97.19 314 THR B O 1
ATOM 5013 N N . LEU B 1 315 ? 6.68 32.406 7.773 1 97.25 315 LEU B N 1
ATOM 5014 C CA . LEU B 1 315 ? 5.75 33.25 8.531 1 97.25 315 LEU B CA 1
ATOM 5015 C C . LEU B 1 315 ? 5.191 34.375 7.664 1 97.25 315 LEU B C 1
ATOM 5017 O O . LEU B 1 315 ? 5.953 35.188 7.121 1 97.25 315 LEU B O 1
ATOM 5021 N N . VAL B 1 316 ? 3.934 34.438 7.488 1 97.69 316 VAL B N 1
ATOM 5022 C CA . VAL B 1 316 ? 3.283 35.469 6.711 1 97.69 316 VAL B CA 1
ATOM 5023 C C . VAL B 1 316 ? 2.434 36.344 7.629 1 97.69 316 VAL B C 1
ATOM 5025 O O . VAL B 1 316 ? 1.461 35.875 8.219 1 97.69 316 VAL B O 1
ATOM 5028 N N . LYS B 1 317 ? 2.814 37.594 7.785 1 98.12 317 LYS B N 1
ATOM 5029 C CA . LYS B 1 317 ? 1.942 38.562 8.461 1 98.12 317 LYS B CA 1
ATOM 5030 C C . LYS B 1 317 ? 0.745 38.906 7.586 1 98.12 317 LYS B C 1
ATOM 5032 O O . LYS B 1 317 ? 0.907 39.25 6.414 1 98.12 317 LYS B O 1
ATOM 5037 N N . ALA B 1 318 ? -0.394 38.781 8.133 1 98.06 318 ALA B N 1
ATOM 5038 C CA . ALA B 1 318 ? -1.589 39 7.328 1 98.06 318 ALA B CA 1
ATOM 5039 C C . ALA B 1 318 ? -2.738 39.531 8.18 1 98.06 318 ALA B C 1
ATOM 5041 O O . ALA B 1 318 ? -2.814 39.219 9.375 1 98.06 318 ALA B O 1
ATOM 5042 N N . GLN B 1 319 ? -3.557 40.375 7.52 1 98 319 GLN B N 1
ATOM 5043 C CA . GLN B 1 319 ? -4.855 40.688 8.109 1 98 319 GLN B CA 1
ATOM 5044 C C . GLN B 1 319 ? -5.773 39.469 8.062 1 98 319 GLN B C 1
ATOM 5046 O O . GLN B 1 319 ? -5.602 38.562 7.227 1 98 319 GLN B O 1
ATOM 5051 N N . PHE B 1 320 ? -6.684 39.469 8.961 1 98 320 PHE B N 1
ATOM 5052 C CA . PHE B 1 320 ? -7.543 38.312 9.086 1 98 320 PHE B CA 1
ATOM 5053 C C . PHE B 1 320 ? -8.258 38 7.773 1 98 320 PHE B C 1
ATOM 5055 O O . PHE B 1 320 ? -8.461 36.844 7.418 1 98 320 PHE B O 1
ATOM 5062 N N . ASP B 1 321 ? -8.625 39.031 7.039 1 97.19 321 ASP B N 1
ATOM 5063 C CA . ASP B 1 321 ? -9.375 38.875 5.797 1 97.19 321 ASP B CA 1
ATOM 5064 C C . ASP B 1 321 ? -8.531 38.156 4.734 1 97.19 321 ASP B C 1
ATOM 5066 O O . ASP B 1 321 ? -9.055 37.719 3.719 1 97.19 321 ASP B O 1
ATOM 5070 N N . GLU B 1 322 ? -7.242 37.969 4.922 1 97.25 322 GLU B N 1
ATOM 5071 C CA . GLU B 1 322 ? -6.328 37.438 3.93 1 97.25 322 GLU B CA 1
ATOM 5072 C C . GLU B 1 322 ? -6.027 35.969 4.219 1 97.25 322 GLU B C 1
ATOM 5074 O O . GLU B 1 322 ? -5.301 35.312 3.467 1 97.25 322 GLU B O 1
ATOM 5079 N N . VAL B 1 323 ? -6.641 35.438 5.266 1 97.88 323 VAL B N 1
ATOM 5080 C CA . VAL B 1 323 ? -6.285 34.125 5.785 1 97.88 323 VAL B CA 1
ATOM 5081 C C . VAL B 1 323 ? -6.426 33.062 4.688 1 97.88 323 VAL B C 1
ATOM 5083 O O . VAL B 1 323 ? -5.5 32.281 4.434 1 97.88 323 VAL B O 1
ATOM 5086 N N . PRO B 1 324 ? -7.555 33 3.893 1 97.31 324 PRO B N 1
ATOM 5087 C CA . PRO B 1 324 ? -7.668 31.953 2.855 1 97.31 324 PRO B CA 1
ATOM 5088 C C . PRO B 1 324 ? -6.605 32.094 1.767 1 97.31 324 PRO B C 1
ATOM 5090 O O . PRO B 1 324 ? -6.125 31.094 1.237 1 97.31 324 PRO B O 1
ATOM 5093 N N . GLN B 1 325 ? -6.246 33.312 1.47 1 95.56 325 GLN B N 1
ATOM 5094 C CA . GLN B 1 325 ? -5.242 33.562 0.437 1 95.56 325 GLN B CA 1
ATOM 5095 C C . GLN B 1 325 ? -3.871 33.031 0.871 1 95.56 325 GLN B C 1
ATOM 5097 O O . GLN B 1 325 ? -3.133 32.469 0.068 1 95.56 325 GLN B O 1
ATOM 5102 N N . VAL B 1 326 ? -3.559 33.281 2.135 1 97 326 VAL B N 1
ATOM 5103 C CA . VAL B 1 326 ? -2.281 32.781 2.645 1 97 326 VAL B CA 1
ATOM 5104 C C . VAL B 1 326 ? -2.256 31.266 2.596 1 97 326 VAL B C 1
ATOM 5106 O O . VAL B 1 326 ? -1.272 30.672 2.15 1 97 326 VAL B O 1
ATOM 5109 N N . TRP B 1 327 ? -3.344 30.641 3.025 1 97 327 TRP B N 1
ATOM 5110 C CA . TRP B 1 327 ? -3.455 29.188 3.043 1 97 327 TRP B CA 1
ATOM 5111 C C . TRP B 1 327 ? -3.252 28.609 1.646 1 97 327 TRP B C 1
ATOM 5113 O O . TRP B 1 327 ? -2.602 27.578 1.484 1 97 327 TRP B O 1
ATOM 5123 N N . GLN B 1 328 ? -3.674 29.219 0.63 1 94.38 328 GLN B N 1
ATOM 5124 C CA . GLN B 1 328 ? -3.639 28.719 -0.74 1 94.38 328 GLN B CA 1
ATOM 5125 C C . GLN B 1 328 ? -2.209 28.688 -1.274 1 94.38 328 GLN B C 1
ATOM 5127 O O . GLN B 1 328 ? -1.935 28.016 -2.277 1 94.38 328 GLN B O 1
ATOM 5132 N N . ARG B 1 329 ? -1.297 29.375 -0.617 1 93.44 329 ARG B N 1
ATOM 5133 C CA . ARG B 1 329 ? 0.106 29.359 -1.02 1 93.44 329 ARG B CA 1
ATOM 5134 C C . ARG B 1 329 ? 0.691 27.953 -0.914 1 93.44 329 ARG B C 1
ATOM 5136 O O . ARG B 1 329 ? 1.681 27.641 -1.576 1 93.44 329 ARG B O 1
ATOM 5143 N N . LEU B 1 330 ? 0.082 27.109 -0.095 1 94.44 330 LEU B N 1
ATOM 5144 C CA . LEU B 1 330 ? 0.54 25.734 0.106 1 94.44 330 LEU B CA 1
ATOM 5145 C C . LEU B 1 330 ? 0.566 24.969 -1.214 1 94.44 330 LEU B C 1
ATOM 5147 O O . LEU B 1 330 ? 1.381 24.062 -1.395 1 94.44 330 LEU B O 1
ATOM 5151 N N . PHE B 1 331 ? -0.27 25.312 -2.148 1 90.62 331 PHE B N 1
ATOM 5152 C CA . PHE B 1 331 ? -0.531 24.469 -3.311 1 90.62 331 PHE B CA 1
ATOM 5153 C C . PHE B 1 331 ? 0.148 25.031 -4.555 1 90.62 331 PHE B C 1
ATOM 5155 O O . PHE B 1 331 ? 0.016 24.484 -5.645 1 90.62 331 PHE B O 1
ATOM 5162 N N . SER B 1 332 ? 0.906 26.109 -4.395 1 84.31 332 SER B N 1
ATOM 5163 C CA . SER B 1 332 ? 1.664 26.703 -5.496 1 84.31 332 SER B CA 1
ATOM 5164 C C . SER B 1 332 ? 3.164 26.656 -5.219 1 84.31 332 SER B C 1
ATOM 5166 O O . SER B 1 332 ? 3.953 27.25 -5.953 1 84.31 332 SER B O 1
ATOM 5168 N N . GLY B 1 333 ? 3.514 25.938 -4.223 1 80.31 333 GLY B N 1
ATOM 5169 C CA . GLY B 1 333 ? 4.922 25.766 -3.902 1 80.31 333 GLY B CA 1
ATOM 5170 C C . GLY B 1 333 ? 5.582 27.047 -3.422 1 80.31 333 GLY B C 1
ATOM 5171 O O . GLY B 1 333 ? 6.793 27.234 -3.58 1 80.31 333 GLY B O 1
ATOM 5172 N N . GLN B 1 334 ? 4.898 27.891 -2.775 1 81.62 334 GLN B N 1
ATOM 5173 C CA . GLN B 1 334 ? 5.398 29.203 -2.406 1 81.62 334 GLN B CA 1
ATOM 5174 C C . GLN B 1 334 ? 5.902 29.219 -0.965 1 81.62 334 GLN B C 1
ATOM 5176 O O . GLN B 1 334 ? 6.191 30.281 -0.415 1 81.62 334 GLN B O 1
ATOM 5181 N N . ASN B 1 335 ? 5.953 28.125 -0.354 1 87.38 335 ASN B N 1
ATOM 5182 C CA . ASN B 1 335 ? 6.457 28.125 1.017 1 87.38 335 ASN B CA 1
ATOM 5183 C C . ASN B 1 335 ? 7.582 27.109 1.194 1 87.38 335 ASN B C 1
ATOM 5185 O O . ASN B 1 335 ? 7.66 26.125 0.452 1 87.38 335 ASN B O 1
ATOM 5189 N N . GLN B 1 336 ? 8.453 27.484 2.02 1 94.56 336 GLN B N 1
ATOM 5190 C CA . GLN B 1 336 ? 9.492 26.625 2.572 1 94.56 336 GLN B CA 1
ATOM 5191 C C . GLN B 1 336 ? 9.219 26.312 4.043 1 94.56 336 GLN B C 1
ATOM 5193 O O . GLN B 1 336 ? 8.953 27.219 4.836 1 94.56 336 GLN B O 1
ATOM 5198 N N . GLY B 1 337 ? 9.258 25 4.352 1 97.19 337 GLY B N 1
ATOM 5199 C CA . GLY B 1 337 ? 8.891 24.625 5.707 1 97.19 337 GLY B CA 1
ATOM 5200 C C . GLY B 1 337 ? 7.426 24.875 6.016 1 97.19 337 GLY B C 1
ATOM 5201 O O . GLY B 1 337 ? 6.574 24.797 5.125 1 97.19 337 GLY B O 1
ATOM 5202 N N . LYS B 1 338 ? 7.129 25.094 7.234 1 98.25 338 LYS B N 1
ATOM 5203 C CA . LYS B 1 338 ? 5.77 25.266 7.734 1 98.25 338 LYS B CA 1
ATOM 5204 C C . LYS B 1 338 ? 5.238 26.656 7.398 1 98.25 338 LYS B C 1
ATOM 5206 O O . LYS B 1 338 ? 5.844 27.656 7.77 1 98.25 338 LYS B O 1
ATOM 5211 N N . LEU B 1 339 ? 4.133 26.719 6.664 1 98.25 339 LEU B N 1
ATOM 5212 C CA . LEU B 1 339 ? 3.453 27.984 6.434 1 98.25 339 LEU B CA 1
ATOM 5213 C C . LEU B 1 339 ? 2.611 28.375 7.641 1 98.25 339 LEU B C 1
ATOM 5215 O O . LEU B 1 339 ? 1.751 27.609 8.078 1 98.25 339 LEU B O 1
ATOM 5219 N N . VAL B 1 340 ? 2.9 29.5 8.203 1 98.38 340 VAL B N 1
ATOM 5220 C CA . VAL B 1 340 ? 2.203 30.016 9.383 1 98.38 340 VAL B CA 1
ATOM 5221 C C . VAL B 1 340 ? 1.686 31.422 9.109 1 98.38 340 VAL B C 1
ATOM 5223 O O . VAL B 1 340 ? 2.418 32.281 8.594 1 98.38 340 VAL B O 1
ATOM 5226 N N . THR B 1 341 ? 0.419 31.641 9.367 1 98.56 341 THR B N 1
ATOM 5227 C CA . THR B 1 341 ? -0.135 33 9.328 1 98.56 341 THR B CA 1
ATOM 5228 C C . THR B 1 341 ? 0.016 33.688 10.68 1 98.56 341 THR B C 1
ATOM 5230 O O . THR B 1 341 ? -0.444 33.156 11.703 1 98.56 341 THR B O 1
ATOM 5233 N N . GLN B 1 342 ? 0.689 34.75 10.711 1 98.38 342 GLN B N 1
ATOM 5234 C CA . GLN B 1 342 ? 0.695 35.625 11.875 1 98.38 342 GLN B CA 1
ATOM 5235 C C . GLN B 1 342 ? -0.359 36.719 11.75 1 98.38 342 GLN B C 1
ATOM 5237 O O . GLN B 1 342 ? -0.23 37.594 10.914 1 98.38 342 GLN B O 1
ATOM 5242 N N . LEU B 1 343 ? -1.352 36.625 12.609 1 98.06 343 LEU B N 1
ATOM 5243 C CA . LEU B 1 343 ? -2.463 37.562 12.508 1 98.06 343 LEU B CA 1
ATOM 5244 C C . LEU B 1 343 ? -2.062 38.938 13.039 1 98.06 343 LEU B C 1
ATOM 5246 O O . LEU B 1 343 ? -1.546 39.062 14.148 1 98.06 343 LEU B O 1
ATOM 5250 N N . GLU B 1 344 ? -2.287 39.875 12.203 1 92.56 344 GLU B N 1
ATOM 5251 C CA . GLU B 1 344 ? -2.01 41.25 12.602 1 92.56 344 GLU B CA 1
ATOM 5252 C C . GLU B 1 344 ? -3.158 41.844 13.43 1 92.56 344 GLU B C 1
ATOM 5254 O O . GLU B 1 344 ? -4.32 41.5 13.203 1 92.56 344 GLU B O 1
ATOM 5259 N N . SER B 1 345 ? -2.867 42.625 14.523 1 76 345 SER B N 1
ATOM 5260 C CA . SER B 1 345 ? -3.838 43.25 15.406 1 76 345 SER B CA 1
ATOM 5261 C C . SER B 1 345 ? -4.621 44.344 14.672 1 76 345 SER B C 1
ATOM 5263 O O . SER B 1 345 ? -4.109 44.969 13.742 1 76 345 SER B O 1
#

Foldseek 3Di:
DDDDQKKKFKFQAAQDQFDDDPRRIDIDIDGDDDADAQKFKWFFFKWFQDLVLLVLSHPPDDCVPDPDHNDDRGGGRKTKTWTFTCGDNRPQDDGGFIWIAIDGLMRMDIDGNVRIHGQDDDPPDDSCCSCALLHPLLLLLVCLCCVAQVAAQAFEEEEEPLQARNNVSNLLCNCQVRNHPAYEYEAADPVSQVVSVVSPHPGYAHPPDPCRLVVVCVRLPVAGQEYEDAADAPVVLSNLVRHAQAHEYECEHHSPPSRHPDDGDNPSVCSCVVRVYHYDYDDSVVVVVCSVVSSVSSSVCCVVVSGDPPQQEDEDEDASVCVVVQSSCVNVRNGGHTYMYGHDD/DDDDQKKKFKFQAAQDQFDDDPRRIDIDIGGDDDADAQKFKWFFFKWFQDLVLLVLSHPPDDCVPDPDHNDDRGGGRKTKTWTFTCGDNRPQDDGGFIWIAIDGLMRMDIDGNVRIHGQDDDPPDDSCCSCALLHDLLLLLVCLCCVAQVAAQAFEEEEEPLQARNNVSNLLCNCQVRNHPAYEYEDADPVSQVVSVVSPHPGYAHPPDPCRLVVVCVRLPVAGQEYEDAADAPVVLSNLVRHAQAHEYECEHHSPPSRHPDDGDNVSVCSCVVRVYHYDYDDSVVVVVCSVVSSVSSSVCCVVVSGDPPQQEDEDEDASVCVVVQSSCVNVRNGGHTYMYGHDD

InterPro domains:
  IPR011032 GroES-like superfamily [SSF50129] (6-150)
  IPR013149 Alcohol dehydrogenase-like, C-terminal [PF00107] (166-299)
  IPR020843 Enoylreductase domain [SM00829] (21-341)
  IPR036291 NAD(P)-binding domain superfamily [SSF51735] (130-306)
  IPR041694 Oxidoreductase, N-terminal domain [PF16884] (8-117)
  IPR045010 Medium-chain dehydrogenase/reductase [PTHR43205] (7-342)

Solvent-accessible surface area (backbone atoms only — not comparable to full-atom values): 35414 Å² total; per-residue (Å²): 129,81,78,69,63,56,30,50,33,34,23,28,58,45,63,43,96,46,65,83,54,84,69,30,47,44,84,41,81,40,79,50,74,84,79,49,87,39,16,31,34,28,41,48,41,33,36,46,48,55,77,64,54,58,60,32,38,31,73,81,61,48,72,94,63,49,77,59,72,62,64,50,70,68,31,60,36,67,26,41,36,36,25,32,27,71,40,57,47,30,97,87,51,52,64,67,42,54,31,24,38,76,52,42,48,39,49,50,44,81,39,53,60,83,60,49,41,75,46,48,70,50,92,95,52,66,69,67,36,29,63,26,76,61,11,66,38,26,49,35,24,52,46,41,39,51,79,66,34,59,66,50,39,83,31,32,35,36,29,33,46,15,35,27,40,36,23,40,39,31,42,19,42,42,34,56,68,60,42,26,67,38,33,35,30,28,21,74,39,71,68,41,16,52,50,36,32,72,54,52,24,77,39,45,41,33,70,75,43,93,55,31,71,62,49,51,52,63,74,36,64,89,33,27,41,26,35,41,32,36,29,36,54,58,61,45,29,56,44,39,78,39,47,28,73,66,14,29,34,28,34,65,41,40,61,69,46,72,58,43,85,70,73,45,56,47,81,40,56,60,34,33,26,56,26,26,22,34,38,34,21,50,57,58,78,82,45,56,88,50,43,65,61,46,52,50,52,48,53,52,27,38,75,70,66,46,36,78,65,80,68,38,50,33,77,40,80,35,52,73,92,43,49,69,63,59,49,54,35,71,80,70,68,71,52,42,17,25,42,30,39,34,51,57,133,129,82,79,69,61,54,31,49,33,34,22,28,57,45,63,44,93,48,63,84,55,82,69,29,45,44,84,40,80,38,78,51,75,82,78,50,87,39,16,32,35,28,39,49,40,34,37,50,48,55,77,65,54,58,61,33,38,30,72,82,61,50,70,93,64,50,77,61,72,64,64,51,69,68,32,62,35,67,26,40,36,35,24,32,27,71,39,58,48,30,96,85,52,51,65,68,40,55,30,22,41,76,53,42,47,37,48,50,45,82,40,52,59,83,60,49,41,74,46,49,69,52,92,94,53,66,68,67,36,30,61,26,77,60,11,66,37,26,46,33,24,51,46,42,40,52,79,66,35,59,66,49,40,83,30,33,37,37,29,32,45,16,36,27,39,36,22,39,39,31,42,19,42,44,34,56,68,61,42,27,67,36,32,34,30,28,22,72,40,71,69,42,18,53,50,38,32,72,54,51,25,77,39,44,42,33,71,76,44,94,54,30,70,60,51,49,53,63,76,36,65,91,33,26,42,27,36,42,32,38,30,35,55,60,61,45,28,56,43,40,78,38,47,28,72,66,14,29,34,25,35,64,42,41,60,70,48,71,57,42,84,71,73,44,57,49,81,40,56,61,35,32,25,56,25,26,21,36,38,35,21,50,57,58,79,82,44,56,89,50,44,66,61,47,51,50,54,48,54,52,29,38,75,70,68,46,37,79,65,79,66,38,50,31,76,40,80,34,54,73,93,42,49,69,64,60,49,55,36,70,79,71,70,71,50,42,18,23,41,30,37,34,52,55,133

Secondary structure (DSSP, 8-state):
-PPPSEEEEEEE-S--SSS--GGGEEEEEEEPPPPPTTEEEEEEEEEE--THHHHHT-TT--GGG-SS--PPTTSBPEEEEEEEEEEE--SS--TT-EEEEEEESBSEEEEEGGGEEE----TTS-GGGGGTTTSHHHHHHHHIIIIIS---TT-EEEESSTTBHHHHHHHHIIIIII--SEEEEEESSHHHHHHHHHTT-SEEEETTSTTHHHHHHHHTTT-EEEEEESS-HHHHHHHHTTEEEEEEEEE---GGGTT--PPPP-GGGGHHHHTT-EEEE--GGGGGGGHHHHHHHHHHHHHTTSS--TTSEEEEEE-GGGHHHHHGGGGTT--SBEEEEEE--/-PPPSEEEEEEE-S--SSS--GGGEEEEEEEPPPPPTTEEEEEEEEEE--THHHHHT-TT--GGG-SS--PPTTSBPEEEEEEEEEEE--SS--TT-EEEEEEESBSEEEEEGGGEEE----TTS-GGGGGTTTSHHHHHHHHIIIIIS---TT-EEEESSTTBHHHHHHHHIIIIII--SEEEEEESSHHHHHHHHHTT-SEEEETTSTTHHHHHHHHTTT-EEEEEESS-HHHHHHHHTTEEEEEEEEE---GGGTS--PPPP-GGGGHHHHTT-EEEE--GGGGGGGHHHHHHHHHHHHHTTSS--TTSEEEEEE-GGGHHHHHGGGGTT--SBEEEEEE--